Protein 4AKK (pdb70)

Sequence (735 aa):
PEVVDWFARARRLQKQQLHQLAQQGTLAGQISALVHMLQCERGASNIWLCSGGRLYAAECRAGAALVDEQLTRFYAALEPARDAASSALCWRIACAVWYLPQLAALRKRVRDREIAAEEATGQFSRIIRHLLNIVPQLNDSIDDPQIAGRMVALYSFMQGKELAGQERALGALGFARGQFSDELRQQLVDRIDGQQPCFDSFQALAQPPQTALFAEQCQASLEIEQLRRVACTRQPPADEGETALRWFCAQTQRLEQLRGVEELLIVDLLNAADALLEGSIALRLDKQLLPLVRQQAHELQQLSGQLASLKDALEERKLIEKAKSVLMTYQGMQEEQAWQALRKMAMDKNQRMVEIARALLTVKALWRPEVVDWFARARRLQKQQLHQLAQQGTLAGQISALVHMLQCERGASNIWLCSGGRLYAAECRAGAALVDEQLTRFYAALEPARDAASSALCWRIACCAVWYLPQLAALRKRVRDREIAAEEATGQFSRIIRHLLNIVPQLNDSIDDPQIAGRMVALYSFMQGKELAGQERALGALGFARGQFSDELRQQLVDRIDGQQPCFDSFQALAQPPQTALFAEQCQASLEIEQLRRVACTRQPPADEGETALRWFCAQTQRLEQLRGVEELLIVDLLNAADALLEGSIALRLDKQLLPLVRQQAHELQQLSGQLASLKDALEERKLIEKAKSVLMTYQGMQEEQAWQALRKMAMDKNQRMVEIARALLTVKALW

InterPro domains:
  IPR005561 ANTAR domain [PF03861] (332-384)
  IPR005561 ANTAR domain [PS50921] (323-384)
  IPR005561 ANTAR domain [SM01012] (329-384)
  IPR010910 Nitrate/nitrite sensing protein, bacterial [PS50906] (37-284)
  IPR011006 CheY-like superfamily [SSF52172] (312-384)
  IPR013587 Nitrate/nitrite sensing protein [PF08376] (41-276)
  IPR036388 Winged helix-like DNA-binding domain superfamily [G3DSA:1.10.10.10] (331-387)

Nearest PDB structures (foldseek):
  4akk-assembly1_B  TM=1.003E+00  e=5.929E-46  Klebsiella oxytoca
  6p6i-assembly1_B  TM=2.277E-01  e=6.976E-01  Escherichia coli UTI89
  8snb-assembly1_8F  TM=1.525E-01  e=2.099E+00  Strongylocentrotus purpuratus
  4akk-assembly1_B  TM=1.000E+00  e=1.398E-43  Klebsiella oxytoca
  6p6i-assembly1_B  TM=2.141E-01  e=1.006E+00  Escherichia coli UTI89

Solvent-accessible surface area: 32072 Å² total; per-residue (Å²): 133,60,15,96,62,2,42,11,44,0,132,146,39,40,129,111,40,30,130,49,6,51,26,8,3,60,0,0,10,30,0,0,15,0,3,16,25,0,7,44,4,2,3,6,3,3,6,40,20,47,23,31,26,206,76,64,42,56,85,20,165,55,5,19,59,74,0,65,91,26,23,94,130,0,74,64,11,1,117,54,2,65,107,28,2,38,4,21,8,0,33,21,0,0,3,0,5,116,14,2,91,79,4,69,69,6,31,126,123,6,148,69,121,111,22,41,9,76,98,1,19,35,67,0,16,82,6,0,58,9,0,0,14,0,0,23,32,4,9,73,25,4,34,11,19,116,4,0,10,54,3,1,5,3,0,0,0,2,5,0,2,3,5,0,0,27,0,11,6,19,0,2,14,0,3,36,115,16,101,28,56,113,74,7,21,13,47,0,0,22,30,15,10,0,8,69,47,0,24,71,3,0,86,86,42,16,75,100,92,9,32,45,51,26,67,118,89,28,133,88,39,116,72,6,80,96,23,42,167,20,5,6,70,147,130,9,62,95,50,177,19,83,15,5,52,128,0,8,69,18,0,44,131,54,10,85,67,6,25,38,2,2,85,51,9,20,80,36,3,58,86,22,3,75,66,51,90,143,104,105,11,50,99,130,8,59,131,28,22,33,27,117,10,59,11,60,9,52,70,6,34,57,12,10,32,44,27,56,32,130,169,51,21,102,98,17,42,105,35,8,85,107,0,15,57,11,0,81,98,93,68,56,33,126,96,82,91,0,15,53,8,0,16,93,4,1,97,104,91,83,51,21,2,4,69,0,0,109,8,0,26,13,0,53,48,25,82,174,141,69,15,85,83,1,37,20,42,1,131,122,36,41,145,113,48,34,134,57,7,54,46,5,4,62,4,0,12,22,0,0,13,0,2,16,30,0,6,45,3,2,2,6,3,3,7,41,21,49,27,38,23,192,75,63,34,56,82,21,161,57,6,19,52,78,0,66,103,30,26,92,132,0,72,61,13,2,134,56,6,72,128,49,4,56,5,25,8,0,28,20,0,0,1,1,5,121,22,2,88,66,4,74,65,6,35,122,124,7,148,64,121,112,23,42,8,74,98,1,12,37,54,0,18,81,4,0,52,5,0,2,15,0,0,13,29,4,2,92,41,2,33,14,27,120,4,0,12,60,2,2,5,2,1,0,0,1,6,0,2,4,3,0,0,28,0,11,4,19,0,1,5,0,3,36,134,22,119,21,45,103,80,7,22,14,45,0,8,17,30,37,19,0,11,62,48,0,25,63,6,0,85,79,41,16,81,99,95,13,31,60,46,24,70,106,70,28,133,88,35,128,58,5,84,96,7,52,168,36,4,3,65,168,149,9,64,94,52,176,19,108,3,6,50,105,0,5,70,16,0,44,126,49,9,84,68,5,26,29,1,1,79,78,8,19,71,45,2,60,88,18,6,80,64,40,75,129,120,103,9,27,105,142,6,77,136,26,16,36,42,99,24,47,9,59,4,25,70,9,18,57,14,10,33,43,25,59,29,129,168,50,18,101,102,18,39,114,27,8,88,92,0,11,55,9,0,60,99,127,72,63,35,138,104,83,87,0,16,38,20,0,30,120,13,2,115,90,72,88,50,22,1,5,77,0,0,123,8,0,19,16,0,72,75,16,62

Structure (mmCIF, N/CA/C/O backbone):
data_4AKK
#
_entry.id   4AKK
#
_cell.length_a   159.230
_cell.length_b   113.100
_cell.length_c   59.350
_cell.angle_alpha   90.00
_cell.angle_beta   109.30
_cell.angle_gamma   90.00
#
_symmetry.space_group_name_H-M   'C 1 2 1'
#
loop_
_entity.id
_entity.type
_entity.pdbx_description
1 polymer 'NITRATE REGULATORY PROTEIN'
2 non-polymer 1,2-ETHANEDIOL
3 water water
#
loop_
_atom_site.group_PDB
_atom_site.id
_atom_site.type_symbol
_atom_site.label_atom_id
_atom_site.label_alt_id
_atom_site.label_comp_id
_atom_site.label_asym_id
_atom_site.label_entity_id
_atom_site.label_seq_id
_atom_site.pdbx_PDB_ins_code
_atom_site.Cartn_x
_atom_site.Cartn_y
_atom_site.Cartn_z
_atom_site.occupancy
_atom_site.B_iso_or_equiv
_atom_site.auth_seq_id
_atom_site.auth_comp_id
_atom_site.auth_asym_id
_atom_site.auth_atom_id
_atom_site.pdbx_PDB_model_num
ATOM 1 N N . PRO A 1 36 ? 7.910 -25.730 -1.661 1.00 89.03 9 PRO A N 1
ATOM 2 C CA . PRO A 1 36 ? 6.480 -25.646 -1.340 1.00 90.73 9 PRO A CA 1
ATOM 3 C C . PRO A 1 36 ? 6.152 -24.357 -0.590 1.00 85.67 9 PRO A C 1
ATOM 4 O O . PRO A 1 36 ? 5.816 -23.348 -1.217 1.00 84.71 9 PRO A O 1
ATOM 8 N N . GLU A 1 37 ? 6.238 -24.390 0.736 1.00 83.96 10 GLU A N 1
ATOM 9 C CA . GLU A 1 37 ? 6.126 -23.167 1.518 1.00 79.35 10 GLU A CA 1
ATOM 10 C C . GLU A 1 37 ? 7.321 -22.284 1.174 1.00 73.91 10 GLU A C 1
ATOM 11 O O . GLU A 1 37 ? 7.191 -21.067 1.045 1.00 72.31 10 GLU A O 1
ATOM 17 N N . VAL A 1 38 ? 8.482 -22.914 1.009 1.00 73.76 11 VAL A N 1
ATOM 18 C CA . VAL A 1 38 ? 9.698 -22.211 0.608 1.00 71.98 11 VAL A CA 1
ATOM 19 C C . VAL A 1 38 ? 9.454 -21.341 -0.613 1.00 67.03 11 VAL A C 1
ATOM 20 O O . VAL A 1 38 ? 9.679 -20.134 -0.585 1.00 60.69 11 VAL A O 1
ATOM 24 N N . VAL A 1 39 ? 9.000 -21.967 -1.691 1.00 69.85 12 VAL A N 1
ATOM 25 C CA . VAL A 1 39 ? 8.722 -21.245 -2.924 1.00 67.90 12 VAL A CA 1
ATOM 26 C C . VAL A 1 39 ? 7.656 -20.183 -2.697 1.00 59.68 12 VAL A C 1
ATOM 27 O O . VAL A 1 39 ? 7.689 -19.126 -3.317 1.00 64.34 12 VAL A O 1
ATOM 31 N N . ASP A 1 40 ? 6.723 -20.456 -1.792 1.00 64.27 13 ASP A N 1
ATOM 32 C CA . ASP A 1 40 ? 5.695 -19.479 -1.436 1.00 67.86 13 ASP A CA 1
ATOM 33 C C . ASP A 1 40 ? 6.271 -18.168 -0.887 1.00 62.78 13 ASP A C 1
ATOM 34 O O . ASP A 1 40 ? 5.786 -17.087 -1.219 1.00 60.24 13 ASP A O 1
ATOM 39 N N . TRP A 1 41 ? 7.296 -18.260 -0.045 1.00 58.51 14 TRP A N 1
ATOM 40 C CA . TRP A 1 41 ? 7.903 -17.060 0.528 1.00 52.30 14 TRP A CA 1
ATOM 41 C C . TRP A 1 41 ? 8.726 -16.323 -0.515 1.00 51.61 14 TRP A C 1
ATOM 42 O O . TRP A 1 41 ? 8.642 -15.100 -0.622 1.00 50.57 14 TRP A O 1
ATOM 53 N N . PHE A 1 42 ? 9.503 -17.073 -1.293 1.00 51.81 15 PHE A N 1
ATOM 54 C CA . PHE A 1 42 ? 10.267 -16.499 -2.398 1.00 53.34 15 PHE A CA 1
ATOM 55 C C . PHE A 1 42 ? 9.354 -15.869 -3.434 1.00 55.07 15 PHE A C 1
ATOM 56 O O . PHE A 1 42 ? 9.696 -14.862 -4.041 1.00 56.48 15 PHE A O 1
ATOM 64 N N . ALA A 1 43 ? 8.187 -16.467 -3.636 1.00 57.54 16 ALA A N 1
ATOM 65 C CA . ALA A 1 43 ? 7.229 -15.941 -4.601 1.00 59.09 16 ALA A CA 1
ATOM 66 C C . ALA A 1 43 ? 6.675 -14.596 -4.151 1.00 55.74 16 ALA A C 1
ATOM 67 O O . ALA A 1 43 ? 6.514 -13.684 -4.959 1.00 61.03 16 ALA A O 1
ATOM 69 N N . ARG A 1 44 ? 6.379 -14.468 -2.863 1.00 52.85 17 ARG A N 1
ATOM 70 C CA . ARG A 1 44 ? 5.873 -13.200 -2.352 1.00 57.23 17 ARG A CA 1
ATOM 71 C C . ARG A 1 44 ? 6.946 -12.112 -2.376 1.00 50.63 17 ARG A C 1
ATOM 72 O O . ARG A 1 44 ? 6.658 -10.957 -2.679 1.00 54.65 17 ARG A O 1
ATOM 80 N N . ALA A 1 45 ? 8.182 -12.481 -2.055 1.00 48.14 18 ALA A N 1
ATOM 81 C CA . ALA A 1 45 ? 9.283 -11.525 -2.111 1.00 48.78 18 ALA A CA 1
ATOM 82 C C . ALA A 1 45 ? 9.426 -10.955 -3.518 1.00 49.84 18 ALA A C 1
ATOM 83 O O . ALA A 1 45 ? 9.396 -9.740 -3.704 1.00 49.41 18 ALA A O 1
ATOM 85 N N . ARG A 1 46 ? 9.571 -11.837 -4.503 1.00 51.94 19 ARG A N 1
ATOM 86 C CA . ARG A 1 46 ? 9.735 -11.421 -5.889 1.00 52.07 19 ARG A CA 1
ATOM 87 C C . ARG A 1 46 ? 8.578 -10.540 -6.296 1.00 52.57 19 ARG A C 1
ATOM 88 O O . ARG A 1 46 ? 8.766 -9.514 -6.943 1.00 48.61 19 ARG A O 1
ATOM 96 N N . ARG A 1 47 ? 7.372 -10.950 -5.921 1.00 51.48 20 ARG A N 1
ATOM 97 C CA . ARG A 1 47 ? 6.186 -10.176 -6.250 1.00 51.89 20 ARG A CA 1
ATOM 98 C C . ARG A 1 47 ? 6.222 -8.780 -5.625 1.00 52.73 20 ARG A C 1
ATOM 99 O O . ARG A 1 47 ? 5.882 -7.797 -6.281 1.00 51.25 20 ARG A O 1
ATOM 107 N N . LEU A 1 48 ? 6.654 -8.687 -4.370 1.00 52.84 21 LEU A N 1
ATOM 108 C CA . LEU A 1 48 ? 6.761 -7.387 -3.706 1.00 49.34 21 LEU A CA 1
ATOM 109 C C . LEU A 1 48 ? 7.820 -6.528 -4.385 1.00 53.15 21 LEU A C 1
ATOM 110 O O . LEU A 1 48 ? 7.618 -5.335 -4.614 1.00 51.83 21 LEU A O 1
ATOM 115 N N . GLN A 1 49 ? 8.949 -7.144 -4.712 1.00 52.57 22 GLN A N 1
ATOM 116 C CA . GLN A 1 49 ? 10.024 -6.435 -5.383 1.00 48.75 22 GLN A CA 1
ATOM 117 C C . GLN A 1 49 ? 9.562 -5.888 -6.728 1.00 54.59 22 GLN A C 1
ATOM 118 O O . GLN A 1 49 ? 9.851 -4.734 -7.077 1.00 52.16 22 GLN A O 1
ATOM 124 N N . LYS A 1 50 ? 8.845 -6.719 -7.479 1.00 49.20 23 LYS A N 1
ATOM 125 C CA . LYS A 1 50 ? 8.274 -6.312 -8.764 1.00 53.72 23 LYS A CA 1
ATOM 126 C C . LYS A 1 50 ? 7.428 -5.058 -8.614 1.00 54.53 23 LYS A C 1
ATOM 127 O O . LYS A 1 50 ? 7.502 -4.150 -9.436 1.00 55.40 23 LYS A O 1
ATOM 133 N N . GLN A 1 51 ? 6.614 -5.029 -7.565 1.00 51.69 24 GLN A N 1
ATOM 134 C CA . GLN A 1 51 ? 5.755 -3.890 -7.282 1.00 55.65 24 GLN A CA 1
ATOM 135 C C . GLN A 1 51 ? 6.582 -2.642 -6.978 1.00 56.59 24 GLN A C 1
ATOM 136 O O . GLN A 1 51 ? 6.237 -1.536 -7.399 1.00 57.53 24 GLN A O 1
ATOM 142 N N . GLN A 1 52 ? 7.679 -2.827 -6.252 1.00 54.54 25 GLN A N 1
ATOM 143 C CA . GLN A 1 52 ? 8.571 -1.725 -5.903 1.00 51.76 25 GLN A CA 1
ATOM 144 C C . GLN A 1 52 ? 9.230 -1.064 -7.114 1.00 47.69 25 GLN A C 1
ATOM 145 O O . GLN A 1 52 ? 9.680 0.074 -7.026 1.00 47.10 25 GLN A O 1
ATOM 151 N N . LEU A 1 53 ? 9.296 -1.773 -8.238 1.00 48.39 26 LEU A N 1
ATOM 152 C CA . LEU A 1 53 ? 9.879 -1.203 -9.455 1.00 50.13 26 LEU A CA 1
ATOM 153 C C . LEU A 1 53 ? 9.211 0.126 -9.806 1.00 51.78 26 LEU A C 1
ATOM 154 O O . LEU A 1 53 ? 9.811 0.990 -10.458 1.00 57.74 26 LEU A O 1
ATOM 159 N N . HIS A 1 54 ? 7.967 0.287 -9.368 1.00 51.20 27 HIS A N 1
ATOM 160 C CA . HIS A 1 54 ? 7.170 1.456 -9.731 1.00 60.75 27 HIS A CA 1
ATOM 161 C C . HIS A 1 54 ? 7.544 2.713 -8.947 1.00 53.54 27 HIS A C 1
ATOM 162 O O . HIS A 1 54 ? 7.176 3.822 -9.336 1.00 50.39 27 HIS A O 1
ATOM 169 N N . GLN A 1 55 ? 8.274 2.535 -7.850 1.00 48.40 28 GLN A N 1
ATOM 170 C CA . GLN A 1 55 ? 8.720 3.663 -7.041 1.00 45.35 28 GLN A CA 1
ATOM 171 C C . GLN A 1 55 ? 10.105 4.157 -7.456 1.00 46.88 28 GLN A C 1
ATOM 172 O O . GLN A 1 55 ? 10.529 5.241 -7.062 1.00 44.72 28 GLN A O 1
ATOM 178 N N . LEU A 1 56 ? 10.794 3.359 -8.267 1.00 46.00 29 LEU A N 1
ATOM 179 C CA . LEU A 1 56 ? 12.165 3.652 -8.677 1.00 43.30 29 LEU A CA 1
ATOM 180 C C . LEU A 1 56 ? 12.384 5.033 -9.278 1.00 45.59 29 LEU A C 1
ATOM 181 O O . LEU A 1 56 ? 13.381 5.699 -8.985 1.00 43.83 29 LEU A O 1
ATOM 186 N N . ALA A 1 57 ? 11.472 5.454 -10.143 1.00 44.35 30 ALA A N 1
ATOM 187 C CA . ALA A 1 57 ? 11.647 6.720 -10.839 1.00 45.41 30 ALA A CA 1
ATOM 188 C C . ALA A 1 57 ? 11.624 7.898 -9.866 1.00 39.95 30 ALA A C 1
ATOM 189 O O . ALA A 1 57 ? 12.443 8.812 -9.964 1.00 40.47 30 ALA A O 1
ATOM 191 N N . GLN A 1 58 ? 10.684 7.877 -8.930 1.00 38.57 31 GLN A N 1
ATOM 192 C CA . GLN A 1 58 ? 10.544 8.978 -7.992 1.00 43.11 31 GLN A CA 1
ATOM 193 C C . GLN A 1 58 ? 11.661 8.942 -6.940 1.00 43.46 31 GLN A C 1
ATOM 194 O O . GLN A 1 58 ? 12.155 9.984 -6.507 1.00 39.76 31 GLN A O 1
ATOM 200 N N . GLN A 1 59 ? 12.065 7.742 -6.540 1.00 42.45 32 GLN A N 1
ATOM 201 C CA . GLN A 1 59 ? 13.169 7.607 -5.595 1.00 42.96 32 GLN A CA 1
ATOM 202 C C . GLN A 1 59 ? 14.463 8.126 -6.224 1.00 41.44 32 GLN A C 1
ATOM 203 O O . GLN A 1 59 ? 15.199 8.901 -5.611 1.00 41.01 32 GLN A O 1
ATOM 209 N N . GLY A 1 60 ? 14.715 7.725 -7.464 1.00 35.50 33 GLY A N 1
ATOM 210 C CA . GLY A 1 60 ? 15.896 8.170 -8.180 1.00 35.02 33 GLY A CA 1
ATOM 211 C C . GLY A 1 60 ? 15.900 9.669 -8.414 1.00 43.48 33 GLY A C 1
ATOM 212 O O . GLY A 1 60 ? 16.936 10.332 -8.304 1.00 37.74 33 GLY A O 1
ATOM 213 N N . THR A 1 61 ? 14.732 10.209 -8.739 1.00 37.12 34 THR A N 1
ATOM 214 C CA . THR A 1 61 ? 14.601 11.638 -8.989 1.00 38.83 34 THR A CA 1
ATOM 215 C C . THR A 1 61 ? 14.834 12.432 -7.709 1.00 38.71 34 THR A C 1
ATOM 216 O O . THR A 1 61 ? 15.576 13.411 -7.702 1.00 38.96 34 THR A O 1
ATOM 220 N N . LEU A 1 62 ? 14.180 12.012 -6.632 1.00 39.21 35 LEU A N 1
ATOM 221 C CA . LEU A 1 62 ? 14.343 12.668 -5.342 1.00 42.06 35 LEU A CA 1
ATOM 222 C C . LEU A 1 62 ? 15.818 12.712 -4.938 1.00 39.42 35 LEU A C 1
ATOM 223 O O . LEU A 1 62 ? 16.314 13.744 -4.495 1.00 37.54 35 LEU A O 1
ATOM 228 N N . ALA A 1 63 ? 16.516 11.592 -5.108 1.00 36.71 36 ALA A N 1
ATOM 229 C CA . ALA A 1 63 ? 17.945 11.543 -4.819 1.00 38.38 36 ALA A CA 1
ATOM 230 C C . ALA A 1 63 ? 18.725 12.561 -5.653 1.00 39.82 36 ALA A C 1
ATOM 231 O O . ALA A 1 63 ? 19.622 13.228 -5.149 1.00 40.03 36 ALA A O 1
ATOM 233 N N . GLY A 1 64 ? 18.375 12.676 -6.929 1.00 31.93 37 GLY A N 1
ATOM 234 C CA . GLY A 1 64 ? 19.020 13.626 -7.809 1.00 34.24 37 GLY A CA 1
ATOM 235 C C . GLY A 1 64 ? 18.763 15.075 -7.437 1.00 33.87 37 GLY A C 1
ATOM 236 O O . GLY A 1 64 ? 19.671 15.900 -7.502 1.00 36.43 37 GLY A O 1
ATOM 237 N N . GLN A 1 65 ? 17.523 15.387 -7.063 1.00 32.41 38 GLN A N 1
ATOM 238 C CA . GLN A 1 65 ? 17.171 16.730 -6.609 1.00 36.70 38 GLN A CA 1
ATOM 239 C C . GLN A 1 65 ? 17.820 17.083 -5.269 1.00 32.88 38 GLN A C 1
ATOM 240 O O . GLN A 1 65 ? 18.162 18.238 -5.028 1.00 33.32 38 GLN A O 1
ATOM 246 N N . ILE A 1 66 ? 17.993 16.094 -4.402 1.00 32.17 39 ILE A N 1
ATOM 247 C CA . ILE A 1 66 ? 18.672 16.335 -3.130 1.00 33.77 39 ILE A CA 1
ATOM 248 C C . ILE A 1 66 ? 20.123 16.690 -3.416 1.00 31.02 39 ILE A C 1
ATOM 249 O O . ILE A 1 66 ? 20.653 17.668 -2.888 1.00 31.62 39 ILE A O 1
ATOM 254 N N . SER A 1 67 ? 20.747 15.899 -4.285 1.00 29.46 40 SER A N 1
ATOM 255 C CA . SER A 1 67 ? 22.120 16.140 -4.689 1.00 32.80 40 SER A CA 1
ATOM 256 C C . SER A 1 67 ? 22.326 17.546 -5.244 1.00 35.67 40 SER A C 1
ATOM 257 O O . SER A 1 67 ? 23.313 18.211 -4.921 1.00 27.79 40 SER A O 1
ATOM 260 N N . ALA A 1 68 ? 21.401 17.987 -6.090 1.00 33.77 41 ALA A N 1
ATOM 261 C CA . ALA A 1 68 ? 21.525 19.289 -6.736 1.00 33.93 41 ALA A CA 1
ATOM 262 C C . ALA A 1 68 ? 21.338 20.421 -5.735 1.00 32.65 41 ALA A C 1
ATOM 263 O O . ALA A 1 68 ? 22.071 21.409 -5.757 1.00 31.88 41 ALA A O 1
ATOM 265 N N . LEU A 1 69 ? 20.341 20.278 -4.869 1.00 29.05 42 LEU A N 1
ATOM 266 C CA . LEU A 1 69 ? 20.096 21.271 -3.831 1.00 32.97 42 LEU A CA 1
ATOM 267 C C . LEU A 1 69 ? 21.307 21.382 -2.897 1.00 27.94 42 LEU A C 1
ATOM 268 O O . LEU A 1 69 ? 21.734 22.473 -2.552 1.00 29.12 42 LEU A O 1
ATOM 273 N N . VAL A 1 70 ? 21.858 20.241 -2.508 1.00 29.42 43 VAL A N 1
ATOM 274 C CA . VAL A 1 70 ? 23.011 20.215 -1.621 1.00 32.22 43 VAL A CA 1
ATOM 275 C C . VAL A 1 70 ? 24.171 20.923 -2.300 1.00 28.58 43 VAL A C 1
ATOM 276 O O . VAL A 1 70 ? 24.903 21.675 -1.668 1.00 32.86 43 VAL A O 1
ATOM 280 N N . HIS A 1 71 ? 24.324 20.701 -3.600 1.00 33.08 44 HIS A N 1
ATOM 281 C CA . HIS A 1 71 ? 25.423 21.318 -4.324 1.00 34.69 44 HIS A CA 1
ATOM 282 C C . HIS A 1 71 ? 25.309 22.851 -4.343 1.00 33.47 44 HIS A C 1
ATOM 283 O O . HIS A 1 71 ? 26.284 23.565 -4.070 1.00 34.01 44 HIS A O 1
ATOM 290 N N . MET A 1 72 ? 24.120 23.352 -4.659 1.00 28.73 45 MET A N 1
ATOM 291 C CA . MET A 1 72 ? 23.888 24.791 -4.645 1.00 32.22 45 MET A CA 1
ATOM 292 C C . MET A 1 72 ? 24.101 25.376 -3.242 1.00 31.32 45 MET A C 1
ATOM 293 O O . MET A 1 72 ? 24.665 26.460 -3.095 1.00 26.91 45 MET A O 1
ATOM 298 N N . LEU A 1 73 ? 23.638 24.659 -2.217 1.00 30.82 46 LEU A N 1
ATOM 299 C CA . LEU A 1 73 ? 23.831 25.100 -0.829 1.00 28.75 46 LEU A CA 1
ATOM 300 C C . LEU A 1 73 ? 25.319 25.154 -0.480 1.00 29.08 46 LEU A C 1
ATOM 301 O O . LEU A 1 73 ? 25.756 26.038 0.248 1.00 29.00 46 LEU A O 1
ATOM 306 N N . GLN A 1 74 ? 26.089 24.208 -1.010 1.00 29.95 47 GLN A N 1
ATOM 307 C CA . GLN A 1 74 ? 27.547 24.221 -0.853 1.00 31.88 47 GLN A CA 1
ATOM 308 C C . GLN A 1 74 ? 28.175 25.444 -1.539 1.00 29.93 47 GLN A C 1
ATOM 309 O O . GLN A 1 74 ? 29.131 26.037 -1.027 1.00 31.94 47 GLN A O 1
ATOM 315 N N . CYS A 1 75 ? 27.647 25.817 -2.701 1.00 31.78 48 CYS A N 1
ATOM 316 C CA . CYS A 1 75 ? 28.114 27.029 -3.382 1.00 31.99 48 CYS A CA 1
ATOM 317 C C . CYS A 1 75 ? 27.774 28.259 -2.548 1.00 30.68 48 CYS A C 1
ATOM 318 O O . CYS A 1 75 ? 28.613 29.136 -2.334 1.00 32.71 48 CYS A O 1
ATOM 321 N N . GLU A 1 76 ? 26.538 28.319 -2.066 1.00 28.84 49 GLU A N 1
ATOM 322 C CA . GLU A 1 76 ? 26.134 29.440 -1.223 1.00 31.34 49 GLU A CA 1
ATOM 323 C C . GLU A 1 76 ? 26.971 29.489 0.060 1.00 30.84 49 GLU A C 1
ATOM 324 O O . GLU A 1 76 ? 27.382 30.555 0.493 1.00 31.57 49 GLU A O 1
ATOM 330 N N . ARG A 1 77 ? 27.225 28.340 0.670 1.00 30.07 50 ARG A N 1
ATOM 331 C CA . ARG A 1 77 ? 28.038 28.324 1.881 1.00 31.99 50 ARG A CA 1
ATOM 332 C C . ARG A 1 77 ? 29.401 28.979 1.619 1.00 29.76 50 ARG A C 1
ATOM 333 O O . ARG A 1 77 ? 29.828 29.860 2.355 1.00 28.29 50 ARG A O 1
ATOM 341 N N . GLY A 1 78 ? 30.075 28.541 0.560 1.00 33.68 51 GLY A N 1
ATOM 342 C CA . GLY A 1 78 ? 31.390 29.054 0.227 1.00 31.76 51 GLY A CA 1
ATOM 343 C C . GLY A 1 78 ? 31.413 30.526 -0.123 1.00 35.71 51 GLY A C 1
ATOM 344 O O . GLY A 1 78 ? 32.319 31.253 0.292 1.00 37.89 51 GLY A O 1
ATOM 345 N N . ALA A 1 79 ? 30.421 30.980 -0.883 1.00 29.74 52 ALA A N 1
ATOM 346 C CA . ALA A 1 79 ? 30.319 32.404 -1.196 1.00 34.63 52 ALA A CA 1
ATOM 347 C C . ALA A 1 79 ? 30.111 33.244 0.067 1.00 35.65 52 ALA A C 1
ATOM 348 O O . ALA A 1 79 ? 30.806 34.238 0.278 1.00 35.10 52 ALA A O 1
ATOM 350 N N . SER A 1 80 ? 29.154 32.843 0.904 1.00 37.17 53 SER A N 1
ATOM 351 C CA . SER A 1 80 ? 28.895 33.538 2.163 1.00 31.03 53 SER A CA 1
ATOM 352 C C . SER A 1 80 ? 30.166 33.600 3.003 1.00 31.38 53 SER A C 1
ATOM 353 O O . SER A 1 80 ? 30.446 34.595 3.654 1.00 33.47 53 SER A O 1
ATOM 356 N N . ASN A 1 81 ? 30.946 32.532 2.969 1.00 34.52 54 ASN A N 1
ATOM 357 C CA . ASN A 1 81 ? 32.167 32.474 3.763 1.00 32.64 54 ASN A CA 1
ATOM 358 C C . ASN A 1 81 ? 33.198 33.530 3.350 1.00 36.85 54 ASN A C 1
ATOM 359 O O . ASN A 1 81 ? 33.837 34.152 4.209 1.00 37.58 54 ASN A O 1
ATOM 364 N N . ILE A 1 82 ? 33.362 33.728 2.041 1.00 36.77 55 ILE A N 1
ATOM 365 C CA . ILE A 1 82 ? 34.344 34.687 1.526 1.00 36.00 55 ILE A CA 1
ATOM 366 C C . ILE A 1 82 ? 33.847 36.118 1.732 1.00 32.86 55 ILE A C 1
ATOM 367 O O . ILE A 1 82 ? 34.599 37.003 2.121 1.00 31.67 55 ILE A O 1
ATOM 372 N N . TRP A 1 83 ? 32.567 36.329 1.468 1.00 31.64 56 TRP A N 1
ATOM 373 C CA . TRP A 1 83 ? 31.913 37.574 1.822 1.00 30.59 56 TRP A CA 1
ATOM 374 C C . TRP A 1 83 ? 32.198 37.959 3.274 1.00 36.06 56 TRP A C 1
ATOM 375 O O . TRP A 1 83 ? 32.639 39.076 3.541 1.00 37.30 56 TRP A O 1
ATOM 386 N N . LEU A 1 84 ? 31.966 37.036 4.215 1.00 32.45 57 LEU A N 1
ATOM 387 C CA . LEU A 1 84 ? 32.158 37.354 5.635 1.00 34.83 57 LEU A CA 1
ATOM 388 C C . LEU A 1 84 ? 33.634 37.530 6.036 1.00 34.26 57 LEU A C 1
ATOM 389 O O . LEU A 1 84 ? 33.983 38.509 6.691 1.00 33.99 57 LEU A O 1
ATOM 394 N N . CYS A 1 85 ? 34.495 36.601 5.625 1.00 31.40 58 CYS A N 1
ATOM 395 C CA . CYS A 1 85 ? 35.928 36.667 5.944 1.00 34.21 58 CYS A CA 1
ATOM 396 C C . CYS A 1 85 ? 36.648 37.854 5.296 1.00 43.86 58 CYS A C 1
ATOM 397 O O . CYS A 1 85 ? 37.707 38.276 5.769 1.00 44.18 58 CYS A O 1
ATOM 400 N N . SER A 1 86 ? 36.097 38.369 4.199 1.00 38.24 59 SER A N 1
ATOM 401 C CA . SER A 1 86 ? 36.681 39.534 3.527 1.00 44.88 59 SER A CA 1
ATOM 402 C C . SER A 1 86 ? 36.037 40.834 4.003 1.00 42.12 59 SER A C 1
ATOM 403 O O . SER A 1 86 ? 36.255 41.897 3.421 1.00 46.16 59 SER A O 1
ATOM 406 N N . GLY A 1 87 ? 35.233 40.742 5.056 1.00 46.86 60 GLY A N 1
ATOM 407 C CA . GLY A 1 87 ? 34.579 41.914 5.610 1.00 41.69 60 GLY A CA 1
ATOM 408 C C . GLY A 1 87 ? 33.671 42.641 4.637 1.00 38.89 60 GLY A C 1
ATOM 409 O O . GLY A 1 87 ? 33.628 43.872 4.624 1.00 48.66 60 GLY A O 1
ATOM 410 N N . GLY A 1 88 ? 32.938 41.893 3.818 1.00 41.06 61 GLY A N 1
ATOM 411 C CA . GLY A 1 88 ? 32.021 42.504 2.867 1.00 40.24 61 GLY A CA 1
ATOM 412 C C . GLY A 1 88 ? 32.718 43.159 1.682 1.00 41.24 61 GLY A C 1
ATOM 413 O O . GLY A 1 88 ? 32.238 44.155 1.147 1.00 43.95 61 GLY A O 1
ATOM 414 N N . ARG A 1 89 ? 33.850 42.598 1.267 1.00 46.34 62 ARG A N 1
ATOM 415 C CA . ARG A 1 89 ? 34.580 43.109 0.099 1.00 47.65 62 ARG A CA 1
ATOM 416 C C . ARG A 1 89 ? 34.403 42.254 -1.156 1.00 44.74 62 ARG A C 1
ATOM 417 O O . ARG A 1 89 ? 34.317 42.780 -2.264 1.00 44.91 62 ARG A O 1
ATOM 425 N N . LEU A 1 90 ? 34.359 40.936 -0.980 1.00 37.18 63 LEU A N 1
ATOM 426 C CA . LEU A 1 90 ? 34.353 40.019 -2.112 1.00 38.82 63 LEU A CA 1
ATOM 427 C C . LEU A 1 90 ? 33.153 39.089 -2.101 1.00 41.16 63 LEU A C 1
ATOM 428 O O . LEU A 1 90 ? 32.624 38.749 -1.034 1.00 42.50 63 LEU A O 1
ATOM 433 N N . TYR A 1 91 ? 32.720 38.710 -3.300 1.00 35.88 64 TYR A N 1
ATOM 434 C CA . TYR A 1 91 ? 31.774 37.609 -3.516 1.00 41.81 64 TYR A CA 1
ATOM 435 C C . TYR A 1 91 ? 30.298 37.921 -3.308 1.00 42.54 64 TYR A C 1
ATOM 436 O O . TYR A 1 91 ? 29.474 37.009 -3.231 1.00 40.77 64 TYR A O 1
ATOM 445 N N . ALA A 1 92 ? 29.965 39.203 -3.237 1.00 39.58 65 ALA A N 1
ATOM 446 C CA . ALA A 1 92 ? 28.573 39.621 -3.153 1.00 39.46 65 ALA A CA 1
ATOM 447 C C . ALA A 1 92 ? 27.752 39.082 -4.327 1.00 44.38 65 ALA A C 1
ATOM 448 O O . ALA A 1 92 ? 26.634 38.612 -4.141 1.00 45.63 65 ALA A O 1
ATOM 450 N N . ALA A 1 93 ? 28.311 39.165 -5.534 1.00 43.34 66 ALA A N 1
ATOM 451 C CA . ALA A 1 93 ? 27.648 38.674 -6.741 1.00 49.18 66 ALA A CA 1
ATOM 452 C C . ALA A 1 93 ? 27.398 37.170 -6.677 1.00 45.19 66 ALA A C 1
ATOM 453 O O . ALA A 1 93 ? 26.325 36.687 -7.039 1.00 42.33 66 ALA A O 1
ATOM 455 N N . GLU A 1 94 ? 28.408 36.437 -6.225 1.00 43.64 67 GLU A N 1
ATOM 456 C CA . GLU A 1 94 ? 28.303 34.994 -6.055 1.00 43.68 67 GLU A CA 1
ATOM 457 C C . GLU A 1 94 ? 27.259 34.630 -4.989 1.00 40.93 67 GLU A C 1
ATOM 458 O O . GLU A 1 94 ? 26.452 33.725 -5.186 1.00 40.10 67 GLU A O 1
ATOM 464 N N . CYS A 1 95 ? 27.255 35.344 -3.869 1.00 40.49 68 CYS A N 1
ATOM 465 C CA . CYS A 1 95 ? 26.240 35.100 -2.847 1.00 41.32 68 CYS A CA 1
ATOM 466 C C . CYS A 1 95 ? 24.840 35.258 -3.417 1.00 45.03 68 CYS A C 1
ATOM 467 O O . CYS A 1 95 ? 23.944 34.476 -3.106 1.00 45.28 68 CYS A O 1
ATOM 470 N N . ARG A 1 96 ? 24.652 36.288 -4.235 1.00 45.72 69 ARG A N 1
ATOM 471 C CA . ARG A 1 96 ? 23.327 36.619 -4.742 1.00 47.39 69 ARG A CA 1
ATOM 472 C C . ARG A 1 96 ? 22.907 35.577 -5.744 1.00 41.99 69 ARG A C 1
ATOM 473 O O . ARG A 1 96 ? 21.783 35.083 -5.706 1.00 42.61 69 ARG A O 1
ATOM 481 N N . ALA A 1 97 ? 23.827 35.251 -6.644 1.00 39.78 70 ALA A N 1
ATOM 482 C CA . ALA A 1 97 ? 23.592 34.224 -7.645 1.00 44.18 70 ALA A CA 1
ATOM 483 C C . ALA A 1 97 ? 23.361 32.862 -6.988 1.00 45.25 70 ALA A C 1
ATOM 484 O O . ALA A 1 97 ? 22.453 32.127 -7.365 1.00 43.89 70 ALA A O 1
ATOM 486 N N . GLY A 1 98 ? 24.195 32.533 -6.008 1.00 42.19 71 GLY A N 1
ATOM 487 C CA . GLY A 1 98 ? 24.095 31.261 -5.317 1.00 40.00 71 GLY A CA 1
ATOM 488 C C . GLY A 1 98 ? 22.743 31.080 -4.660 1.00 39.43 71 GLY A C 1
ATOM 489 O O . GLY A 1 98 ? 22.138 30.015 -4.760 1.00 38.51 71 GLY A O 1
ATOM 490 N N . ALA A 1 99 ? 22.263 32.131 -3.998 1.00 37.23 72 ALA A N 1
ATOM 491 C CA . ALA A 1 99 ? 20.969 32.093 -3.336 1.00 39.77 72 ALA A CA 1
ATOM 492 C C . ALA A 1 99 ? 19.829 31.887 -4.331 1.00 40.06 72 ALA A C 1
ATOM 493 O O . ALA A 1 99 ? 18.845 31.213 -4.029 1.00 41.38 72 ALA A O 1
ATOM 495 N N . ALA A 1 100 ? 19.965 32.469 -5.520 1.00 43.02 73 ALA A N 1
ATOM 496 C CA . ALA A 1 100 ? 18.960 32.319 -6.568 1.00 40.82 73 ALA A CA 1
ATOM 497 C C . ALA A 1 100 ? 18.897 30.882 -7.069 1.00 42.69 73 ALA A C 1
ATOM 498 O O . ALA A 1 100 ? 17.815 30.329 -7.293 1.00 41.84 73 ALA A O 1
ATOM 500 N N . LEU A 1 101 ? 20.069 30.283 -7.251 1.0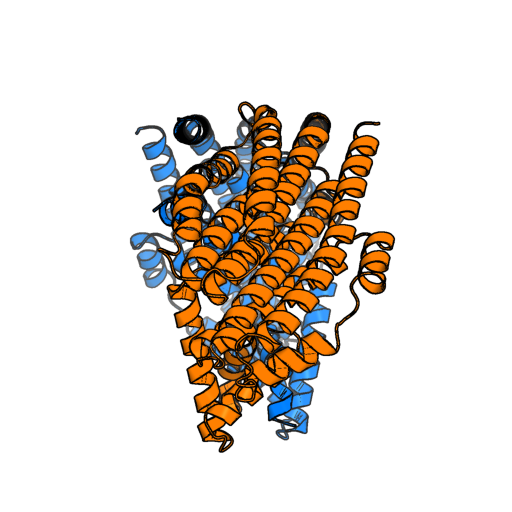0 43.22 74 LEU A N 1
ATOM 501 C CA . LEU A 1 101 ? 20.171 28.892 -7.682 1.00 44.77 74 LEU A CA 1
ATOM 502 C C . LEU A 1 101 ? 19.589 27.922 -6.661 1.00 42.02 74 LEU A C 1
ATOM 503 O O . LEU A 1 101 ? 18.930 26.942 -7.020 1.00 41.80 74 LEU A O 1
ATOM 508 N N . VAL A 1 102 ? 19.849 28.193 -5.386 1.00 41.80 75 VAL A N 1
ATOM 509 C CA . VAL A 1 102 ? 19.297 27.388 -4.309 1.00 37.00 75 VAL A CA 1
ATOM 510 C C . VAL A 1 102 ? 17.768 27.442 -4.344 1.00 39.39 75 VAL A C 1
ATOM 511 O O . VAL A 1 102 ? 17.086 26.421 -4.244 1.00 39.57 75 VAL A O 1
ATOM 515 N N . ASP A 1 103 ? 17.231 28.648 -4.471 1.00 38.20 76 ASP A N 1
ATOM 516 C CA . ASP A 1 103 ? 15.782 28.832 -4.478 1.00 43.39 76 ASP A CA 1
ATOM 517 C C . ASP A 1 103 ? 15.150 28.078 -5.649 1.00 39.52 76 ASP A C 1
ATOM 518 O O . ASP A 1 103 ? 14.076 27.490 -5.522 1.00 40.28 76 ASP A O 1
ATOM 523 N N . GLU A 1 104 ? 15.835 28.109 -6.784 1.00 36.68 77 GLU A N 1
ATOM 524 C CA . GLU A 1 104 ? 15.434 27.354 -7.964 1.00 42.53 77 GLU A CA 1
ATOM 525 C C . GLU A 1 104 ? 15.425 25.848 -7.699 1.00 45.12 77 GLU A C 1
ATOM 526 O O . GLU A 1 104 ? 14.490 25.147 -8.099 1.00 43.38 77 GLU A O 1
ATOM 532 N N . GLN A 1 105 ? 16.455 25.346 -7.022 1.00 40.48 78 GLN A N 1
ATOM 533 C CA . GLN A 1 105 ? 16.495 23.921 -6.697 1.00 36.51 78 GLN A CA 1
ATOM 534 C C . GLN A 1 105 ? 15.498 23.531 -5.597 1.00 34.48 78 GLN A C 1
ATOM 535 O O . GLN A 1 105 ? 14.984 22.416 -5.590 1.00 39.58 78 GLN A O 1
ATOM 541 N N . LEU A 1 106 ? 15.233 24.440 -4.665 1.00 38.53 79 LEU A N 1
ATOM 542 C CA . LEU A 1 106 ? 14.268 24.173 -3.601 1.00 35.79 79 LEU A CA 1
ATOM 543 C C . LEU A 1 106 ? 12.907 23.830 -4.189 1.00 37.05 79 LEU A C 1
ATOM 544 O O . LEU A 1 106 ? 12.225 22.903 -3.742 1.00 37.76 79 LEU A O 1
ATOM 549 N N . THR A 1 107 ? 12.508 24.614 -5.181 1.00 37.38 80 THR A N 1
ATOM 550 C CA . THR A 1 107 ? 11.280 24.372 -5.917 1.00 39.59 80 THR A CA 1
ATOM 551 C C . THR A 1 107 ? 11.252 22.966 -6.500 1.00 36.05 80 THR A C 1
ATOM 552 O O . THR A 1 107 ? 10.272 22.244 -6.343 1.00 39.43 80 THR A O 1
ATOM 556 N N . ARG A 1 108 ? 12.327 22.589 -7.186 1.00 31.75 81 ARG A N 1
ATOM 557 C CA . ARG A 1 108 ? 12.423 21.260 -7.769 1.00 33.89 81 ARG A CA 1
ATOM 558 C C . ARG A 1 108 ? 12.429 20.175 -6.685 1.00 38.91 81 ARG A C 1
ATOM 559 O O . ARG A 1 108 ? 11.844 19.109 -6.866 1.00 42.03 81 ARG A O 1
ATOM 567 N N . PHE A 1 109 ? 13.097 20.451 -5.568 1.00 38.04 82 PHE A N 1
ATOM 568 C CA . PHE A 1 109 ? 13.161 19.514 -4.442 1.00 35.66 82 PHE A CA 1
ATOM 569 C C . PHE A 1 109 ? 11.776 19.287 -3.849 1.00 37.66 82 PHE A C 1
ATOM 570 O O . PHE A 1 109 ? 11.372 18.145 -3.596 1.00 34.19 82 PHE A O 1
ATOM 578 N N . TYR A 1 110 ? 11.059 20.386 -3.617 1.00 38.75 83 TYR A N 1
ATOM 579 C CA . TYR A 1 110 ? 9.716 20.328 -3.040 1.00 36.79 83 TYR A CA 1
ATOM 580 C C . TYR A 1 110 ? 8.768 19.578 -3.981 1.00 42.78 83 TYR A C 1
ATOM 581 O O . TYR A 1 110 ? 7.873 18.857 -3.534 1.00 41.61 83 TYR A O 1
ATOM 590 N N . ALA A 1 111 ? 8.980 19.745 -5.285 1.00 40.11 84 ALA A N 1
ATOM 591 C CA . ALA A 1 111 ? 8.195 19.035 -6.290 1.00 38.40 84 ALA A CA 1
ATOM 592 C C . ALA A 1 111 ? 8.469 17.532 -6.235 1.00 45.87 84 ALA A C 1
ATOM 593 O O . ALA A 1 111 ? 7.536 16.720 -6.223 1.00 45.39 84 ALA A O 1
ATOM 595 N N . ALA A 1 112 ? 9.748 17.164 -6.198 1.00 42.91 85 ALA A N 1
ATOM 596 C CA . ALA A 1 112 ? 10.132 15.756 -6.127 1.00 41.07 85 ALA A CA 1
ATOM 597 C C . ALA A 1 112 ? 9.616 15.076 -4.854 1.00 39.14 85 ALA A C 1
ATOM 598 O O . ALA A 1 112 ? 9.544 13.849 -4.794 1.00 45.31 85 ALA A O 1
ATOM 600 N N . LEU A 1 113 ? 9.235 15.862 -3.848 1.00 36.59 86 LEU A N 1
ATOM 601 C CA . LEU A 1 113 ? 8.686 15.273 -2.616 1.00 42.08 86 LEU A CA 1
ATOM 602 C C . LEU A 1 113 ? 7.240 14.757 -2.756 1.00 47.16 86 LEU A C 1
ATOM 603 O O . LEU A 1 113 ? 6.834 13.848 -2.029 1.00 43.53 86 LEU A O 1
ATOM 608 N N . GLU A 1 114 ? 6.471 15.334 -3.681 1.00 42.92 87 GLU A N 1
ATOM 609 C CA . GLU A 1 114 ? 5.049 14.991 -3.827 1.00 45.94 87 GLU A CA 1
ATOM 610 C C . GLU A 1 114 ? 4.831 13.498 -4.070 1.00 41.60 87 GLU A C 1
ATOM 611 O O . GLU A 1 114 ? 4.068 12.856 -3.356 1.00 43.57 87 GLU A O 1
ATOM 617 N N . PRO A 1 115 ? 5.508 12.939 -5.084 1.00 42.60 88 PRO A N 1
ATOM 618 C CA . PRO A 1 115 ? 5.376 11.506 -5.338 1.00 47.73 88 PRO A CA 1
ATOM 619 C C . PRO A 1 115 ? 5.928 10.663 -4.186 1.00 48.14 88 PRO A C 1
ATOM 620 O O . PRO A 1 115 ? 5.405 9.575 -3.936 1.00 51.12 88 PRO A O 1
ATOM 624 N N . ALA A 1 116 ? 6.948 11.155 -3.485 1.00 45.24 89 ALA A N 1
ATOM 625 C CA . ALA A 1 116 ? 7.555 10.374 -2.400 1.00 45.74 89 ALA A CA 1
ATOM 626 C C . ALA A 1 116 ? 6.571 10.127 -1.269 1.00 44.84 89 ALA A C 1
ATOM 627 O O . ALA A 1 116 ? 6.611 9.084 -0.618 1.00 44.51 89 ALA A O 1
ATOM 629 N N . ARG A 1 117 ? 5.693 11.100 -1.046 1.00 50.38 90 ARG A N 1
ATOM 630 C CA . ARG A 1 117 ? 4.665 11.031 -0.006 1.00 49.48 90 ARG A CA 1
ATOM 631 C C . ARG A 1 117 ? 3.904 9.714 0.036 1.00 50.33 90 ARG A C 1
ATOM 632 O O . ARG A 1 117 ? 3.686 9.151 1.100 1.00 57.70 90 ARG A O 1
ATOM 640 N N . ASP A 1 118 ? 3.485 9.239 -1.129 1.00 47.59 91 ASP A N 1
ATOM 641 C CA . ASP A 1 118 ? 2.608 8.081 -1.215 1.00 58.60 91 ASP A CA 1
ATOM 642 C C . ASP A 1 118 ? 3.297 6.780 -0.816 1.00 59.62 91 ASP A C 1
ATOM 643 O O . ASP A 1 118 ? 2.633 5.805 -0.471 1.00 65.70 91 ASP A O 1
ATOM 648 N N . ALA A 1 119 ? 4.624 6.760 -0.864 1.00 54.71 92 ALA A N 1
ATOM 649 C CA . ALA A 1 119 ? 5.361 5.524 -0.612 1.00 55.62 92 ALA A CA 1
ATOM 650 C C . ALA A 1 119 ? 6.301 5.606 0.597 1.00 51.77 92 ALA A C 1
ATOM 651 O O . ALA A 1 119 ? 7.108 4.709 0.820 1.00 59.55 92 ALA A O 1
ATOM 653 N N . ALA A 1 120 ? 6.198 6.679 1.369 1.00 52.21 93 ALA A N 1
ATOM 654 C CA . ALA A 1 120 ? 7.182 6.951 2.412 1.00 44.99 93 ALA A CA 1
ATOM 655 C C . ALA A 1 120 ? 6.925 6.206 3.722 1.00 43.60 93 ALA A C 1
ATOM 656 O O . ALA A 1 120 ? 5.856 6.329 4.317 1.00 45.81 93 ALA A O 1
ATOM 658 N N . SER A 1 121 ? 7.915 5.438 4.166 1.00 41.61 94 SER A N 1
ATOM 659 C CA . SER A 1 121 ? 7.877 4.826 5.487 1.00 38.22 94 SER A CA 1
ATOM 660 C C . SER A 1 121 ? 7.877 5.908 6.557 1.00 41.91 94 SER A C 1
ATOM 661 O O . SER A 1 121 ? 8.212 7.063 6.290 1.00 39.41 94 SER A O 1
ATOM 664 N N . SER A 1 122 ? 7.508 5.521 7.772 1.00 42.70 95 SER A N 1
ATOM 665 C CA . SER A 1 122 ? 7.511 6.429 8.905 1.00 45.40 95 SER A CA 1
ATOM 666 C C . SER A 1 122 ? 8.884 7.077 9.106 1.00 39.41 95 SER A C 1
ATOM 667 O O . SER A 1 122 ? 8.982 8.276 9.330 1.00 36.22 95 SER A O 1
ATOM 670 N N . ALA A 1 123 ? 9.944 6.285 9.023 1.00 37.41 96 ALA A N 1
ATOM 671 C CA . ALA A 1 123 ? 11.280 6.839 9.206 1.00 33.99 96 ALA A CA 1
ATOM 672 C C . ALA A 1 123 ? 11.651 7.847 8.104 1.00 32.51 96 ALA A C 1
ATOM 673 O O . ALA A 1 123 ? 12.263 8.879 8.381 1.00 31.52 96 ALA A O 1
ATOM 675 N N . LEU A 1 124 ? 11.265 7.570 6.860 1.00 33.22 97 LEU A N 1
ATOM 676 C CA . LEU A 1 124 ? 11.528 8.509 5.762 1.00 34.60 97 LEU A CA 1
ATOM 677 C C . LEU A 1 124 ? 10.779 9.819 5.972 1.00 32.58 97 LEU A C 1
ATOM 678 O O . LEU A 1 124 ? 11.315 10.908 5.747 1.00 30.70 97 LEU A O 1
ATOM 683 N N . CYS A 1 125 ? 9.534 9.714 6.414 1.00 32.63 98 CYS A N 1
ATOM 684 C CA . CYS A 1 125 ? 8.774 10.899 6.795 1.00 30.76 98 CYS A CA 1
ATOM 685 C C . CYS A 1 125 ? 9.507 11.754 7.820 1.00 35.61 98 CYS A C 1
ATOM 686 O O . CYS A 1 125 ? 9.548 12.989 7.698 1.00 35.69 98 CYS A O 1
ATOM 689 N N . TRP A 1 126 ? 10.068 11.109 8.842 1.00 35.03 99 TRP A N 1
ATOM 690 C CA . TRP A 1 126 ? 10.807 11.846 9.871 1.00 34.14 99 TRP A CA 1
ATOM 691 C C . TRP A 1 126 ? 12.040 12.555 9.289 1.00 33.51 99 TRP A C 1
ATOM 692 O O . TRP A 1 126 ? 12.312 13.708 9.617 1.00 36.40 99 TRP A O 1
ATOM 703 N N . ARG A 1 127 ? 12.780 11.864 8.427 1.00 30.58 100 ARG A N 1
ATOM 704 C CA . ARG A 1 127 ? 13.970 12.453 7.822 1.00 32.70 100 ARG A CA 1
ATOM 705 C C . ARG A 1 127 ? 13.584 13.670 6.997 1.00 32.69 100 ARG A C 1
ATOM 706 O O . ARG A 1 127 ? 14.206 14.728 7.087 1.00 33.23 100 ARG A O 1
ATOM 714 N N . ILE A 1 128 ? 12.544 13.506 6.185 1.00 32.84 101 ILE A N 1
ATOM 715 C CA . ILE A 1 128 ? 12.050 14.580 5.338 1.00 29.61 101 ILE A CA 1
ATOM 716 C C . ILE A 1 128 ? 11.527 15.762 6.168 1.00 28.93 101 ILE A C 1
ATOM 717 O O . ILE A 1 128 ? 11.823 16.914 5.866 1.00 31.74 101 ILE A O 1
ATOM 722 N N . ALA A 1 129 ? 10.762 15.482 7.219 1.00 34.20 102 ALA A N 1
ATOM 723 C CA . ALA A 1 129 ? 10.265 16.557 8.082 1.00 40.07 102 ALA A CA 1
ATOM 724 C C . ALA A 1 129 ? 11.422 17.360 8.660 1.00 33.44 102 ALA A C 1
ATOM 725 O O . ALA A 1 129 ? 11.385 18.582 8.690 1.00 39.83 102 ALA A O 1
ATOM 727 N N . CYS A 1 130 ? 12.451 16.657 9.116 1.00 38.83 103 CYS A N 1
ATOM 728 C CA . CYS A 1 130 ? 13.623 17.298 9.708 1.00 37.45 103 CYS A CA 1
ATOM 729 C C . CYS A 1 130 ? 14.294 18.235 8.707 1.00 39.58 103 CYS A C 1
ATOM 730 O O . CYS A 1 130 ? 14.536 19.405 9.004 1.00 39.98 103 CYS A O 1
ATOM 733 N N . ALA A 1 131 ? 14.589 17.715 7.517 1.00 36.96 104 ALA A N 1
ATOM 734 C CA . ALA A 1 131 ? 15.211 18.506 6.451 1.00 35.63 104 ALA A CA 1
ATOM 735 C C . ALA A 1 131 ? 14.349 19.704 6.044 1.00 39.41 104 ALA A C 1
ATOM 736 O O . ALA A 1 131 ? 14.846 20.816 5.896 1.00 41.91 104 ALA A O 1
ATOM 738 N N . VAL A 1 132 ? 13.050 19.478 5.882 1.00 39.79 105 VAL A N 1
ATOM 739 C CA . VAL A 1 132 ? 12.131 20.556 5.516 1.00 37.38 105 VAL A CA 1
ATOM 740 C C . VAL A 1 132 ? 11.912 21.575 6.646 1.00 43.91 105 VAL A C 1
ATOM 741 O O . VAL A 1 132 ? 11.524 22.716 6.395 1.00 39.83 105 VAL A O 1
ATOM 745 N N . TRP A 1 133 ? 12.165 21.165 7.886 1.00 39.28 106 TRP A N 1
ATOM 746 C CA . TRP A 1 133 ? 12.018 22.058 9.036 1.00 44.61 106 TRP A CA 1
ATOM 747 C C . TRP A 1 133 ? 13.039 23.191 9.007 1.00 45.58 106 TRP A C 1
ATOM 748 O O . TRP A 1 133 ? 12.716 24.334 9.322 1.00 40.45 106 TRP A O 1
ATOM 759 N N . TYR A 1 134 ? 14.265 22.874 8.609 1.00 42.50 107 TYR A N 1
ATOM 760 C CA . TYR A 1 134 ? 15.340 23.864 8.567 1.00 41.28 107 TYR A CA 1
ATOM 761 C C . TYR A 1 134 ? 15.351 24.736 7.318 1.00 46.50 107 TYR A C 1
ATOM 762 O O . TYR A 1 134 ? 15.891 25.835 7.343 1.00 48.52 107 TYR A O 1
ATOM 771 N N . LEU A 1 135 ? 14.783 24.247 6.220 1.00 42.74 108 LEU A N 1
ATOM 772 C CA . LEU A 1 135 ? 14.850 24.979 4.959 1.00 46.35 108 LEU A CA 1
ATOM 773 C C . LEU A 1 135 ? 14.345 26.428 5.021 1.00 45.37 108 LEU A C 1
ATOM 774 O O . LEU A 1 135 ? 14.985 27.320 4.472 1.00 43.83 108 LEU A O 1
ATOM 779 N N . PRO A 1 136 ? 13.202 26.672 5.690 1.00 46.47 109 PRO A N 1
ATOM 780 C CA . PRO A 1 136 ? 12.676 28.043 5.740 1.00 48.34 109 PRO A CA 1
ATOM 781 C C . PRO A 1 136 ? 13.554 29.010 6.533 1.00 46.05 109 PRO A C 1
ATOM 782 O O . PRO A 1 136 ? 13.276 30.205 6.554 1.00 50.87 109 PRO A O 1
ATOM 786 N N . GLN A 1 137 ? 14.595 28.508 7.182 1.00 45.01 110 GLN A N 1
ATOM 787 C CA . GLN A 1 137 ? 15.466 29.374 7.968 1.00 45.04 110 GLN A CA 1
ATOM 788 C C . GLN A 1 137 ? 16.524 30.035 7.096 1.00 44.90 110 GLN A C 1
ATOM 789 O O . GLN A 1 137 ? 17.260 30.905 7.549 1.00 42.35 110 GLN A O 1
ATOM 795 N N . LEU A 1 138 ? 16.583 29.631 5.833 1.00 43.81 111 LEU A N 1
ATOM 796 C CA . LEU A 1 138 ? 17.514 30.235 4.892 1.00 41.66 111 LEU A CA 1
ATOM 797 C C . LEU A 1 138 ? 17.350 31.744 4.752 1.00 40.87 111 LEU A C 1
ATOM 798 O O . LEU A 1 138 ? 18.337 32.462 4.624 1.00 43.03 111 LEU A O 1
ATOM 803 N N . ALA A 1 139 ? 16.112 32.228 4.768 1.00 42.05 112 ALA A N 1
ATOM 804 C CA . ALA A 1 139 ? 15.878 33.663 4.634 1.00 48.70 112 ALA A CA 1
ATOM 805 C C . ALA A 1 139 ? 16.551 34.454 5.762 1.00 39.81 112 ALA A C 1
ATOM 806 O O . ALA A 1 139 ? 17.264 35.421 5.509 1.00 46.05 112 ALA A O 1
ATOM 808 N N . ALA A 1 140 ? 16.332 34.033 7.001 1.00 42.23 113 ALA A N 1
ATOM 809 C CA . ALA A 1 140 ? 16.935 34.705 8.152 1.00 43.33 113 ALA A CA 1
ATOM 810 C C . ALA A 1 140 ? 18.462 34.657 8.100 1.00 41.69 113 ALA A C 1
ATOM 811 O O . ALA A 1 140 ? 19.138 35.655 8.372 1.00 40.26 113 ALA A O 1
ATOM 813 N N . LEU A 1 141 ? 18.998 33.493 7.745 1.00 39.78 114 LEU A N 1
ATOM 814 C CA . LEU A 1 141 ? 20.442 33.310 7.662 1.00 40.08 114 LEU A CA 1
ATOM 815 C C . LEU A 1 141 ? 21.063 34.248 6.629 1.00 34.79 114 LEU A C 1
ATOM 816 O O . LEU A 1 141 ? 22.096 34.865 6.881 1.00 34.09 114 LEU A O 1
ATOM 821 N N . ARG A 1 142 ? 20.430 34.348 5.469 1.00 36.05 115 ARG A N 1
ATOM 822 C CA . ARG A 1 142 ? 20.942 35.204 4.398 1.00 42.30 115 ARG A CA 1
ATOM 823 C C . ARG A 1 142 ? 20.992 36.674 4.800 1.00 40.14 115 ARG A C 1
ATOM 824 O O . ARG A 1 142 ? 21.973 37.373 4.527 1.00 39.38 115 ARG A O 1
ATOM 832 N N . LYS A 1 143 ? 19.932 37.142 5.448 1.00 39.04 116 LYS A N 1
ATOM 833 C CA . LYS A 1 143 ? 19.902 38.519 5.921 1.00 39.09 116 LYS A CA 1
ATOM 834 C C . LYS A 1 143 ? 21.093 38.797 6.839 1.00 37.19 116 LYS A C 1
ATOM 835 O O . LYS A 1 143 ? 21.792 39.797 6.683 1.00 41.33 116 LYS A O 1
ATOM 841 N N . ARG A 1 144 ? 21.343 37.900 7.781 1.00 35.66 117 ARG A N 1
ATOM 842 C CA . ARG A 1 144 ? 22.484 38.080 8.669 1.00 37.44 117 ARG A CA 1
ATOM 843 C C . ARG A 1 144 ? 23.776 38.033 7.894 1.00 39.34 117 ARG A C 1
ATOM 844 O O . ARG A 1 144 ? 24.698 38.781 8.199 1.00 38.98 117 ARG A O 1
ATOM 852 N N . VAL A 1 145 ? 23.852 37.148 6.901 1.00 28.75 118 VAL A N 1
ATOM 853 C CA . VAL A 1 145 ? 25.047 37.078 6.075 1.00 32.70 118 VAL A CA 1
ATOM 854 C C . VAL A 1 145 ? 25.262 38.422 5.370 1.00 35.75 118 VAL A C 1
ATOM 855 O O . VAL A 1 145 ? 26.360 38.996 5.430 1.00 31.70 118 VAL A O 1
ATOM 859 N N . ARG A 1 146 ? 24.214 38.937 4.728 1.00 33.47 119 ARG A N 1
ATOM 860 C CA . ARG A 1 146 ? 24.317 40.244 4.057 1.00 40.84 119 ARG A CA 1
ATOM 861 C C . ARG A 1 146 ? 24.752 41.350 5.010 1.00 39.37 119 ARG A C 1
ATOM 862 O O . ARG A 1 146 ? 25.701 42.085 4.734 1.00 38.06 119 ARG A O 1
ATOM 870 N N . ASP A 1 147 ? 24.048 41.460 6.131 1.00 37.01 120 ASP A N 1
ATOM 871 C CA . ASP A 1 147 ? 24.323 42.495 7.120 1.00 40.17 120 ASP A CA 1
ATOM 872 C C . ASP A 1 147 ? 25.612 42.196 7.873 1.00 40.34 120 ASP A C 1
ATOM 873 O O . ASP A 1 147 ? 26.054 42.989 8.697 1.00 34.39 120 ASP A O 1
ATOM 878 N N . ARG A 1 148 ? 26.211 41.045 7.583 1.00 34.21 121 ARG A N 1
ATOM 879 C CA . ARG A 1 148 ? 27.420 40.625 8.278 1.00 36.07 121 ARG A CA 1
ATOM 880 C C . ARG A 1 148 ? 27.220 40.641 9.800 1.00 41.52 121 ARG A C 1
ATOM 881 O O . ARG A 1 148 ? 28.136 40.974 10.563 1.00 39.02 121 ARG A O 1
ATOM 889 N N . GLU A 1 149 ? 26.014 40.273 10.233 1.00 37.71 122 GLU A N 1
ATOM 890 C CA . GLU A 1 149 ? 25.690 40.189 11.659 1.00 36.16 122 GLU A CA 1
ATOM 891 C C . GLU A 1 149 ? 25.763 38.744 12.138 1.00 39.17 122 GLU A C 1
ATOM 892 O O . GLU A 1 149 ? 24.939 38.290 12.936 1.00 40.91 122 GLU A O 1
ATOM 898 N N . ILE A 1 150 ? 26.752 38.024 11.628 1.00 33.63 123 ILE A N 1
ATOM 899 C CA . ILE A 1 150 ? 26.971 36.632 12.000 1.00 35.62 123 ILE A CA 1
ATOM 900 C C . ILE A 1 150 ? 28.412 36.327 11.650 1.00 36.94 123 ILE A C 1
ATOM 901 O O . ILE A 1 150 ? 28.959 36.934 10.735 1.00 33.90 123 ILE A O 1
ATOM 906 N N . ALA A 1 151 ? 29.048 35.428 12.389 1.00 30.34 124 ALA A N 1
ATOM 907 C CA . ALA A 1 151 ? 30.440 35.084 12.088 1.00 36.66 124 ALA A CA 1
ATOM 908 C C . ALA A 1 151 ? 30.513 34.016 10.994 1.00 37.71 124 ALA A C 1
ATOM 909 O O . ALA A 1 151 ? 29.580 33.237 10.816 1.00 36.60 124 ALA A O 1
ATOM 911 N N . ALA A 1 152 ? 31.626 33.975 10.272 1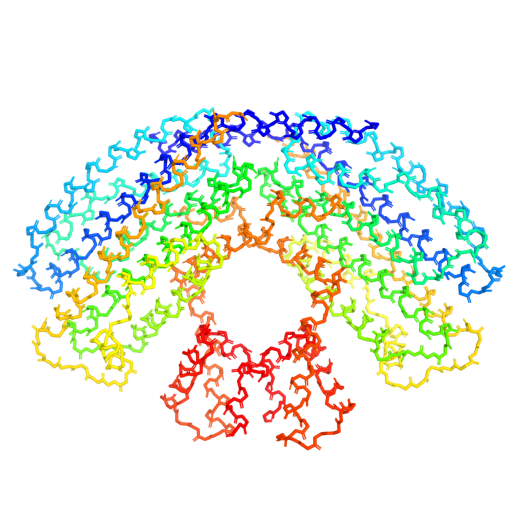.00 38.49 125 ALA A N 1
ATOM 912 C CA . ALA A 1 152 ? 31.795 32.997 9.195 1.00 40.36 125 ALA A CA 1
ATOM 913 C C . ALA A 1 152 ? 31.602 31.551 9.670 1.00 38.69 125 ALA A C 1
ATOM 914 O O . ALA A 1 152 ? 30.921 30.774 8.997 1.00 36.63 125 ALA A O 1
ATOM 916 N N . GLU A 1 153 ? 32.178 31.195 10.821 1.00 36.10 126 GLU A N 1
ATOM 917 C CA . GLU A 1 153 ? 31.992 29.849 11.387 1.00 38.49 126 GLU A CA 1
ATOM 918 C C . GLU A 1 153 ? 30.532 29.545 11.693 1.00 38.85 126 GLU A C 1
ATOM 919 O O . GLU A 1 153 ? 30.089 28.416 11.498 1.00 39.97 126 GLU A O 1
ATOM 925 N N . GLU A 1 154 ? 29.802 30.537 12.205 1.00 34.93 127 GLU A N 1
ATOM 926 C CA . GLU A 1 154 ? 28.378 30.367 12.522 1.00 38.98 127 GLU A CA 1
ATOM 927 C C . GLU A 1 154 ? 27.530 30.176 11.250 1.00 34.93 127 GLU A C 1
ATOM 928 O O . GLU A 1 154 ? 26.689 29.278 11.182 1.00 35.55 127 GLU A O 1
ATOM 934 N N . ALA A 1 155 ? 27.761 31.021 10.248 1.00 31.42 128 ALA A N 1
ATOM 935 C CA . ALA A 1 155 ? 27.082 30.893 8.957 1.00 33.17 128 ALA A CA 1
ATOM 936 C C . ALA A 1 155 ? 27.419 29.553 8.285 1.00 28.43 128 ALA A C 1
ATOM 937 O O . ALA A 1 155 ? 26.551 28.881 7.735 1.00 32.30 128 ALA A O 1
ATOM 939 N N . THR A 1 156 ? 28.689 29.180 8.353 1.00 27.37 129 THR A N 1
ATOM 940 C CA . THR A 1 156 ? 29.174 27.909 7.852 1.00 30.60 129 THR A CA 1
ATOM 941 C C . THR A 1 156 ? 28.468 26.723 8.505 1.00 31.89 129 THR A C 1
ATOM 942 O O . THR A 1 156 ? 28.048 25.792 7.814 1.00 33.57 129 THR A O 1
ATOM 946 N N . GLY A 1 157 ? 28.350 26.763 9.830 1.00 32.26 130 GLY A N 1
ATOM 947 C CA . GLY A 1 157 ? 27.677 25.719 10.588 1.00 27.34 130 GLY A CA 1
ATOM 948 C C . GLY A 1 157 ? 26.203 25.568 10.251 1.00 27.61 130 GLY A C 1
ATOM 949 O O . GLY A 1 157 ? 25.698 24.462 10.172 1.00 32.91 130 GLY A O 1
ATOM 950 N N . GLN A 1 158 ? 25.506 26.679 10.056 1.00 30.56 131 GLN A N 1
ATOM 951 C CA . GLN A 1 158 ? 24.078 26.620 9.749 1.00 35.12 131 GLN A CA 1
ATOM 952 C C . GLN A 1 158 ? 23.798 26.082 8.337 1.00 32.01 131 GLN A C 1
ATOM 953 O O . GLN A 1 158 ? 22.869 25.298 8.145 1.00 32.79 131 GLN A O 1
ATOM 959 N N . PHE A 1 159 ? 24.599 26.490 7.357 1.00 29.36 132 PHE A N 1
ATOM 960 C CA . PHE A 1 159 ? 24.523 25.875 6.034 1.00 29.38 132 PHE A CA 1
ATOM 961 C C . PHE A 1 159 ? 24.804 24.375 6.143 1.00 31.87 132 PHE A C 1
ATOM 962 O O . PHE A 1 159 ? 24.079 23.553 5.583 1.00 30.06 132 PHE A O 1
ATOM 970 N N . SER A 1 160 ? 25.863 24.024 6.873 1.00 27.27 133 SER A N 1
ATOM 971 C CA . SER A 1 160 ? 26.254 22.634 7.006 1.00 25.55 133 SER A CA 1
ATOM 972 C C . SER A 1 160 ? 25.141 21.792 7.615 1.00 28.46 133 SER A C 1
ATOM 973 O O . SER A 1 160 ? 24.991 20.630 7.263 1.00 28.99 133 SER A O 1
ATOM 976 N N . ARG A 1 161 ? 24.391 22.370 8.554 1.00 26.82 134 ARG A N 1
ATOM 977 C CA . ARG A 1 161 ? 23.306 21.654 9.223 1.00 31.13 134 ARG A CA 1
ATOM 978 C C . ARG A 1 161 ? 22.125 21.379 8.281 1.00 30.15 134 ARG A C 1
ATOM 979 O O . ARG A 1 161 ? 21.562 20.287 8.288 1.00 30.01 134 ARG A O 1
ATOM 987 N N . ILE A 1 162 ? 21.753 22.370 7.474 1.00 29.39 135 ILE A N 1
ATOM 988 C CA . ILE A 1 162 ? 20.722 22.168 6.465 1.00 31.54 135 ILE A CA 1
ATOM 989 C C . ILE A 1 162 ? 21.142 21.054 5.507 1.00 31.45 135 ILE A C 1
ATOM 990 O O . ILE A 1 162 ? 20.362 20.159 5.176 1.00 31.25 135 ILE A O 1
ATOM 995 N N . ILE A 1 163 ? 22.398 21.113 5.087 1.00 26.44 136 ILE A N 1
ATOM 996 C CA . ILE A 1 163 ? 22.970 20.120 4.190 1.00 27.44 136 ILE A CA 1
ATOM 997 C C . ILE A 1 163 ? 22.957 18.696 4.752 1.00 30.77 136 ILE A C 1
ATOM 998 O O . ILE A 1 163 ? 22.621 17.736 4.048 1.00 28.88 136 ILE A O 1
ATOM 1003 N N . ARG A 1 164 ? 23.317 18.558 6.020 1.00 27.88 137 ARG A N 1
ATOM 1004 C CA . ARG A 1 164 ? 23.382 17.241 6.648 1.00 27.03 137 ARG A CA 1
ATOM 1005 C C . ARG A 1 164 ? 22.021 16.537 6.740 1.00 28.64 137 ARG A C 1
ATOM 1006 O O . ARG A 1 164 ? 21.920 15.324 6.529 1.00 28.62 137 ARG A O 1
ATOM 1014 N N . HIS A 1 165 ? 20.978 17.290 7.069 1.00 31.66 138 HIS A N 1
ATOM 1015 C CA . HIS A 1 165 ? 19.633 16.723 7.124 1.00 33.47 138 HIS A CA 1
ATOM 1016 C C . HIS A 1 165 ? 19.091 16.360 5.745 1.00 30.00 138 HIS A C 1
ATOM 1017 O O . HIS A 1 165 ? 18.309 15.428 5.612 1.00 32.90 138 HIS A O 1
ATOM 1024 N N . LEU A 1 166 ? 19.524 17.086 4.723 1.00 30.28 139 LEU A N 1
ATOM 1025 C CA . LEU A 1 166 ? 19.118 16.773 3.358 1.00 29.90 139 LEU A CA 1
ATOM 1026 C C . LEU A 1 166 ? 19.765 15.466 2.953 1.00 30.34 139 LEU A C 1
ATOM 1027 O O . LEU A 1 166 ? 19.104 14.583 2.425 1.00 30.07 139 LEU A O 1
ATOM 1032 N N . LEU A 1 167 ? 21.061 15.354 3.226 1.00 29.43 140 LEU A N 1
ATOM 1033 C CA . LEU A 1 167 ? 21.829 14.151 2.936 1.00 33.88 140 LEU A CA 1
ATOM 1034 C C . LEU A 1 167 ? 21.323 12.917 3.676 1.00 32.47 140 LEU A C 1
ATOM 1035 O O . LEU A 1 167 ? 21.356 11.819 3.128 1.00 32.58 140 LEU A O 1
ATOM 1040 N N . ASN A 1 168 ? 20.860 13.102 4.912 1.00 29.92 141 ASN A N 1
ATOM 1041 C CA . ASN A 1 168 ? 20.337 12.003 5.718 1.00 35.49 141 ASN A CA 1
ATOM 1042 C C . ASN A 1 168 ? 19.066 11.407 5.128 1.00 31.58 141 ASN A C 1
ATOM 1043 O O . ASN A 1 168 ? 18.647 10.321 5.518 1.00 40.24 141 ASN A O 1
ATOM 1048 N N . ILE A 1 169 ? 18.435 12.108 4.196 1.00 29.49 142 ILE A N 1
ATOM 1049 C CA . ILE A 1 169 ? 17.278 11.514 3.542 1.00 33.15 142 ILE A CA 1
ATOM 1050 C C . ILE A 1 169 ? 17.706 10.328 2.674 1.00 33.71 142 ILE A C 1
ATOM 1051 O O . ILE A 1 169 ? 17.000 9.335 2.588 1.00 36.81 142 ILE A O 1
ATOM 1056 N N . VAL A 1 170 ? 18.874 10.438 2.051 1.00 35.37 143 VAL A N 1
ATOM 1057 C CA . VAL A 1 170 ? 19.294 9.486 1.014 1.00 32.64 143 VAL A CA 1
ATOM 1058 C C . VAL A 1 170 ? 19.401 8.018 1.446 1.00 37.15 143 VAL A C 1
ATOM 1059 O O . VAL A 1 170 ? 18.810 7.149 0.806 1.00 38.36 143 VAL A O 1
ATOM 1063 N N . PRO A 1 171 ? 20.158 7.734 2.519 1.00 38.33 144 PRO A N 1
ATOM 1064 C CA . PRO A 1 171 ? 20.266 6.351 2.998 1.00 42.85 144 PRO A CA 1
ATOM 1065 C C . PRO A 1 171 ? 18.908 5.798 3.417 1.00 38.77 144 PRO A C 1
ATOM 1066 O O . PRO A 1 171 ? 18.643 4.604 3.297 1.00 34.19 144 PRO A O 1
ATOM 1070 N N . GLN A 1 172 ? 18.051 6.670 3.922 1.00 39.67 145 GLN A N 1
ATOM 1071 C CA . GLN A 1 172 ? 16.722 6.250 4.334 1.00 39.23 145 GLN A CA 1
ATOM 1072 C C . GLN A 1 172 ? 15.916 5.820 3.116 1.00 41.50 145 GLN A C 1
ATOM 1073 O O . GLN A 1 172 ? 15.033 4.973 3.209 1.00 37.19 145 GLN A O 1
ATOM 1079 N N . LEU A 1 173 ? 16.229 6.421 1.973 1.00 39.71 146 LEU A N 1
ATOM 1080 C CA . LEU A 1 173 ? 15.600 6.047 0.713 1.00 44.52 146 LEU A CA 1
ATOM 1081 C C . LEU A 1 173 ? 15.716 4.554 0.420 1.00 42.59 146 LEU A C 1
ATOM 1082 O O . LEU A 1 173 ? 14.822 3.977 -0.194 1.00 46.33 146 LEU A O 1
ATOM 1087 N N . ASN A 1 174 ? 16.809 3.932 0.862 1.00 45.12 147 ASN A N 1
ATOM 1088 C CA . ASN A 1 174 ? 17.002 2.486 0.691 1.00 45.77 147 ASN A CA 1
ATOM 1089 C C . ASN A 1 174 ? 16.051 1.566 1.470 1.00 50.74 147 ASN A C 1
ATOM 1090 O O . ASN A 1 174 ? 15.875 0.401 1.105 1.00 55.70 147 ASN A O 1
ATOM 1095 N N . ASP A 1 175 ? 15.444 2.073 2.538 1.00 52.51 148 ASP A N 1
ATOM 1096 C CA . ASP A 1 175 ? 14.539 1.252 3.347 1.00 53.33 148 ASP A CA 1
ATOM 1097 C C . ASP A 1 175 ? 13.276 0.857 2.573 1.00 56.18 148 ASP A C 1
ATOM 1098 O O . ASP A 1 175 ? 12.438 0.095 3.064 1.00 57.06 148 ASP A O 1
ATOM 1103 N N . SER A 1 176 ? 13.139 1.388 1.365 1.00 52.12 149 SER A N 1
ATOM 1104 C CA . SER A 1 176 ? 12.003 1.048 0.522 1.00 54.03 149 SER A CA 1
ATOM 1105 C C . SER A 1 176 ? 12.460 0.688 -0.880 1.00 52.60 149 SER A C 1
ATOM 1106 O O . SER A 1 176 ? 11.680 0.741 -1.836 1.00 49.89 149 SER A O 1
ATOM 1109 N N . ILE A 1 177 ? 13.734 0.328 -0.991 1.00 47.10 150 ILE A N 1
ATOM 1110 C CA . ILE A 1 177 ? 14.298 -0.123 -2.255 1.00 48.94 150 ILE A CA 1
ATOM 1111 C C . ILE A 1 177 ? 14.723 -1.585 -2.147 1.00 49.95 150 ILE A C 1
ATOM 1112 O O . ILE A 1 177 ? 15.697 -1.912 -1.466 1.00 50.48 150 ILE A O 1
ATOM 1117 N N . ASP A 1 178 ? 13.980 -2.459 -2.820 1.00 48.33 151 ASP A N 1
ATOM 1118 C CA . ASP A 1 178 ? 14.256 -3.896 -2.780 1.00 50.59 151 ASP A CA 1
ATOM 1119 C C . ASP A 1 178 ? 15.341 -4.321 -3.782 1.00 44.87 151 ASP A C 1
ATOM 1120 O O . ASP A 1 178 ? 16.117 -5.235 -3.510 1.00 47.90 151 ASP A O 1
ATOM 1125 N N . ASP A 1 179 ? 15.418 -3.643 -4.922 1.00 43.71 152 ASP A N 1
ATOM 1126 C CA . ASP A 1 179 ? 16.423 -3.999 -5.920 1.00 41.93 152 ASP A CA 1
ATOM 1127 C C . ASP A 1 179 ? 17.865 -3.847 -5.444 1.00 40.87 152 ASP A C 1
ATOM 1128 O O . ASP A 1 179 ? 18.284 -2.757 -5.074 1.00 37.54 152 ASP A O 1
ATOM 1133 N N . PRO A 1 180 ? 18.642 -4.936 -5.511 1.00 43.35 153 PRO A N 1
ATOM 1134 C CA . PRO A 1 180 ? 20.040 -4.960 -5.062 1.00 46.66 153 PRO A CA 1
ATOM 1135 C C . PRO A 1 180 ? 20.944 -3.991 -5.833 1.00 47.83 153 PRO A C 1
ATOM 1136 O O . PRO A 1 180 ? 21.772 -3.319 -5.216 1.00 45.28 153 PRO A O 1
ATOM 1140 N N . GLN A 1 181 ? 20.811 -3.937 -7.156 1.00 42.09 154 GLN A N 1
ATOM 1141 C CA . GLN A 1 181 ? 21.661 -3.060 -7.959 1.00 47.46 154 GLN A CA 1
ATOM 1142 C C . GLN A 1 181 ? 21.399 -1.589 -7.657 1.00 42.53 154 GLN A C 1
ATOM 1143 O O . GLN A 1 181 ? 22.329 -0.791 -7.522 1.00 43.05 154 GLN A O 1
ATOM 1149 N N . ILE A 1 182 ? 20.129 -1.228 -7.567 1.00 36.43 155 ILE A N 1
ATOM 1150 C CA . ILE A 1 182 ? 19.784 0.151 -7.276 1.00 40.62 155 ILE A CA 1
ATOM 1151 C C . ILE A 1 182 ? 20.219 0.538 -5.869 1.00 39.45 155 ILE A C 1
ATOM 1152 O O . ILE A 1 182 ? 20.821 1.590 -5.663 1.00 39.45 155 ILE A O 1
ATOM 1157 N N . ALA A 1 183 ? 19.933 -0.322 -4.903 1.00 37.93 156 ALA A N 1
ATOM 1158 C CA . ALA A 1 183 ? 20.298 -0.028 -3.525 1.00 41.82 156 ALA A CA 1
ATOM 1159 C C . ALA A 1 183 ? 21.803 0.169 -3.431 1.00 40.29 156 ALA A C 1
ATOM 1160 O O . ALA A 1 183 ? 22.262 1.088 -2.762 1.00 36.23 156 ALA A O 1
ATOM 1162 N N . GLY A 1 184 ? 22.559 -0.694 -4.111 1.00 36.69 157 GLY A N 1
ATOM 1163 C CA . GLY A 1 184 ? 24.006 -0.561 -4.201 1.00 35.82 157 GLY A CA 1
ATOM 1164 C C . GLY A 1 184 ? 24.442 0.770 -4.807 1.00 40.96 157 GLY A C 1
ATOM 1165 O O . GLY A 1 184 ? 25.428 1.374 -4.364 1.00 36.15 157 GLY A O 1
ATOM 1166 N N . ARG A 1 185 ? 23.715 1.224 -5.828 1.00 37.86 158 ARG A N 1
ATOM 1167 C CA . ARG A 1 185 ? 24.005 2.507 -6.480 1.00 38.81 158 ARG A CA 1
ATOM 1168 C C . ARG A 1 185 ? 23.687 3.685 -5.575 1.00 35.64 158 ARG A C 1
ATOM 1169 O O . ARG A 1 185 ? 24.396 4.686 -5.590 1.00 32.83 158 ARG A O 1
ATOM 1177 N N . MET A 1 186 ? 22.614 3.567 -4.797 1.00 35.26 159 MET A N 1
ATOM 1178 C CA . MET A 1 186 ? 22.232 4.630 -3.881 1.00 35.95 159 MET A CA 1
ATOM 1179 C C . MET A 1 186 ? 23.283 4.816 -2.803 1.00 33.58 159 MET A C 1
ATOM 1180 O O . MET A 1 186 ? 23.634 5.940 -2.465 1.00 32.80 159 MET A O 1
ATOM 1185 N N . VAL A 1 187 ? 23.800 3.716 -2.273 1.00 36.02 160 VAL A N 1
ATOM 1186 C CA . VAL A 1 187 ? 24.822 3.814 -1.239 1.00 36.39 160 VAL A CA 1
ATOM 1187 C C . VAL A 1 187 ? 26.140 4.376 -1.787 1.00 28.90 160 VAL A C 1
ATOM 1188 O O . VAL A 1 187 ? 26.784 5.205 -1.141 1.00 32.13 160 VAL A O 1
ATOM 1192 N N . ALA A 1 188 ? 26.530 3.932 -2.976 1.00 33.46 161 ALA A N 1
ATOM 1193 C CA . ALA A 1 188 ? 27.716 4.468 -3.646 1.00 30.45 161 ALA A CA 1
ATOM 1194 C C . ALA A 1 188 ? 27.593 5.980 -3.855 1.00 33.54 161 ALA A C 1
ATOM 1195 O O . ALA A 1 188 ? 28.543 6.727 -3.619 1.00 32.32 161 ALA A O 1
ATOM 1197 N N . LEU A 1 189 ? 26.422 6.422 -4.311 1.00 31.17 162 LEU A N 1
ATOM 1198 C CA . LEU A 1 189 ? 26.144 7.841 -4.488 1.00 34.39 162 LEU A CA 1
ATOM 1199 C C . LEU A 1 189 ? 26.193 8.608 -3.163 1.00 30.12 162 LEU A C 1
ATOM 1200 O O . LEU A 1 189 ? 26.855 9.648 -3.056 1.00 29.98 162 LEU A O 1
ATOM 1205 N N . TYR A 1 190 ? 25.487 8.092 -2.161 1.00 30.29 163 TYR A N 1
ATOM 1206 C CA . TYR A 1 190 ? 25.480 8.706 -0.838 1.00 32.15 163 TYR A CA 1
ATOM 1207 C C . TYR A 1 190 ? 26.906 8.816 -0.307 1.00 30.99 163 TYR A C 1
ATOM 1208 O O . TYR A 1 190 ? 27.297 9.848 0.231 1.00 25.38 163 TYR A O 1
ATOM 1217 N N . SER A 1 191 ? 27.676 7.740 -0.450 1.00 29.39 164 SER A N 1
ATOM 1218 C CA . SER A 1 191 ? 29.063 7.762 -0.002 1.00 31.14 164 SER A CA 1
ATOM 1219 C C . SER A 1 191 ? 29.785 8.913 -0.673 1.00 32.09 164 SER A C 1
ATOM 1220 O O . SER A 1 191 ? 30.504 9.663 -0.027 1.00 33.29 164 SER A O 1
ATOM 1223 N N . PHE A 1 192 ? 29.602 9.035 -1.983 1.00 31.55 165 PHE A N 1
ATOM 1224 C CA . PHE A 1 192 ? 30.272 10.070 -2.743 1.00 31.59 165 PHE A CA 1
ATOM 1225 C C . PHE A 1 192 ? 29.794 11.459 -2.306 1.00 31.18 165 PHE A C 1
ATOM 1226 O O . PHE A 1 192 ? 30.600 12.366 -2.111 1.00 28.86 165 PHE A O 1
ATOM 1234 N N . MET A 1 193 ? 28.479 11.620 -2.170 1.00 29.82 166 MET A N 1
ATOM 1235 C CA . MET A 1 193 ? 27.899 12.900 -1.789 1.00 30.46 166 MET A CA 1
ATOM 1236 C C . MET A 1 193 ? 28.463 13.326 -0.435 1.00 32.19 166 MET A C 1
ATOM 1237 O O . MET A 1 193 ? 28.748 14.504 -0.197 1.00 33.69 166 MET A O 1
ATOM 1242 N N . GLN A 1 194 ? 28.617 12.351 0.451 1.00 30.80 167 GLN A N 1
ATOM 1243 C CA . GLN A 1 194 ? 29.086 12.609 1.803 1.00 35.33 167 GLN A CA 1
ATOM 1244 C C . GLN A 1 194 ? 30.573 12.985 1.824 1.00 27.42 167 GLN A C 1
ATOM 1245 O O . GLN A 1 194 ? 30.975 13.894 2.543 1.00 27.22 167 GLN A O 1
ATOM 1251 N N . GLY A 1 195 ? 31.385 12.301 1.027 1.00 26.81 168 GLY A N 1
ATOM 1252 C CA . GLY A 1 195 ? 32.783 12.671 0.917 1.00 28.13 168 GLY A CA 1
ATOM 1253 C C . GLY A 1 195 ? 32.936 14.098 0.398 1.00 27.62 168 GLY A C 1
ATOM 1254 O O . GLY A 1 195 ? 33.809 14.852 0.842 1.00 28.29 168 GLY A O 1
ATOM 1255 N N . LYS A 1 196 ? 32.076 14.455 -0.552 1.00 28.43 169 LYS A N 1
ATOM 1256 C CA . LYS A 1 196 ? 32.104 15.757 -1.216 1.00 29.19 169 LYS A CA 1
ATOM 1257 C C . LYS A 1 196 ? 31.661 16.830 -0.240 1.00 31.12 169 LYS A C 1
ATOM 1258 O O . LYS A 1 196 ? 32.190 17.939 -0.247 1.00 30.07 169 LYS A O 1
ATOM 1264 N N . GLU A 1 197 ? 30.687 16.503 0.606 1.00 27.34 170 GLU A N 1
ATOM 1265 C CA . GLU A 1 197 ? 30.256 17.448 1.635 1.00 28.83 170 GLU A CA 1
ATOM 1266 C C . GLU A 1 197 ? 31.396 17.764 2.612 1.00 29.30 170 GLU A C 1
ATOM 1267 O O . GLU A 1 197 ? 31.611 18.920 2.996 1.00 35.74 170 GLU A O 1
ATOM 1273 N N . LEU A 1 198 ? 32.106 16.726 3.022 1.00 26.19 171 LEU A N 1
ATOM 1274 C CA . LEU A 1 198 ? 33.214 16.866 3.954 1.00 27.55 171 LEU A CA 1
ATOM 1275 C C . LEU A 1 198 ? 34.379 17.590 3.297 1.00 27.89 171 LEU A C 1
ATOM 1276 O O . LEU A 1 198 ? 35.122 18.292 3.973 1.00 29.80 171 LEU A O 1
ATOM 1281 N N . ALA A 1 199 ? 34.555 17.400 1.986 1.00 29.64 172 ALA A N 1
ATOM 1282 C CA . ALA A 1 199 ? 35.539 18.194 1.244 1.00 28.12 172 ALA A CA 1
ATOM 1283 C C . ALA A 1 199 ? 35.143 19.676 1.290 1.00 31.07 172 ALA A C 1
ATOM 1284 O O . ALA A 1 199 ? 35.987 20.544 1.480 1.00 30.83 172 ALA A O 1
ATOM 1286 N N . GLY A 1 200 ? 33.852 19.949 1.111 1.00 26.54 173 GLY A N 1
ATOM 1287 C CA . GLY A 1 200 ? 33.311 21.285 1.274 1.00 28.38 173 GLY A CA 1
ATOM 1288 C C . GLY A 1 200 ? 33.526 21.876 2.660 1.00 30.01 173 GLY A C 1
ATOM 1289 O O . GLY A 1 200 ? 33.809 23.054 2.780 1.00 29.24 173 GLY A O 1
ATOM 1290 N N . GLN A 1 201 ? 33.383 21.070 3.710 1.00 24.17 174 GLN A N 1
ATOM 1291 C CA . GLN A 1 201 ? 33.696 21.544 5.055 1.00 31.15 174 GLN A CA 1
ATOM 1292 C C . GLN A 1 201 ? 35.193 21.784 5.242 1.00 29.65 174 GLN A C 1
ATOM 1293 O O . GLN A 1 201 ? 35.582 22.730 5.926 1.00 31.89 174 GLN A O 1
ATOM 1299 N N . GLU A 1 202 ? 36.025 20.935 4.639 1.00 26.63 175 GLU A N 1
ATOM 1300 C CA . GLU A 1 202 ? 37.468 21.207 4.563 1.00 29.83 175 GLU A CA 1
ATOM 1301 C C . GLU A 1 202 ? 37.769 22.587 3.953 1.00 30.35 175 GLU A C 1
ATOM 1302 O O . GLU A 1 202 ? 38.633 23.322 4.446 1.00 28.30 175 GLU A O 1
ATOM 1308 N N . ARG A 1 203 ? 37.078 22.934 2.871 1.00 30.85 176 ARG A N 1
ATOM 1309 C CA . ARG A 1 203 ? 37.324 24.224 2.227 1.00 33.10 176 ARG A CA 1
ATOM 1310 C C . ARG A 1 203 ? 37.018 25.353 3.222 1.00 29.71 176 ARG A C 1
ATOM 1311 O O . ARG A 1 203 ? 37.848 26.227 3.459 1.00 29.15 176 ARG A O 1
ATOM 1319 N N . ALA A 1 204 ? 35.835 25.298 3.831 1.00 32.75 177 ALA A N 1
ATOM 1320 C CA . ALA A 1 204 ? 35.399 26.318 4.791 1.00 33.75 177 ALA A CA 1
ATOM 1321 C C . ALA A 1 204 ? 36.331 26.461 5.995 1.00 31.64 177 ALA A C 1
ATOM 1322 O O . ALA A 1 204 ? 36.676 27.563 6.398 1.00 34.21 177 ALA A O 1
ATOM 1324 N N . LEU A 1 205 ? 36.734 25.347 6.581 1.00 33.46 178 LEU A N 1
ATOM 1325 C CA . LEU A 1 205 ? 37.587 25.413 7.760 1.00 34.40 178 LEU A CA 1
ATOM 1326 C C . LEU A 1 205 ? 38.968 25.959 7.406 1.00 29.31 178 LEU A C 1
ATOM 1327 O O . LEU A 1 205 ? 39.512 26.801 8.114 1.00 31.31 178 LEU A O 1
ATOM 1332 N N . GLY A 1 206 ? 39.533 25.478 6.302 1.00 30.35 179 GLY A N 1
ATOM 1333 C CA . GLY A 1 206 ? 40.851 25.925 5.891 1.00 26.30 179 GLY A CA 1
ATOM 1334 C C . GLY A 1 206 ? 40.872 27.411 5.570 1.00 32.05 179 GLY A C 1
ATOM 1335 O O . GLY A 1 206 ? 41.834 28.101 5.898 1.00 32.30 179 GLY A O 1
ATOM 1336 N N . ALA A 1 207 ? 39.805 27.900 4.937 1.00 28.88 180 ALA A N 1
ATOM 1337 C CA . ALA A 1 207 ? 39.718 29.299 4.527 1.00 35.17 180 ALA A CA 1
ATOM 1338 C C . ALA A 1 207 ? 39.638 30.210 5.745 1.00 37.79 180 ALA A C 1
ATOM 1339 O O . ALA A 1 207 ? 40.266 31.251 5.799 1.00 39.10 180 ALA A O 1
ATOM 1341 N N . LEU A 1 208 ? 38.843 29.803 6.720 1.00 38.59 181 LEU A N 1
ATOM 1342 C CA . LEU A 1 208 ? 38.781 30.487 7.990 1.00 32.35 181 LEU A CA 1
ATOM 1343 C C . LEU A 1 208 ? 40.181 30.619 8.595 1.00 33.64 181 LEU A C 1
ATOM 1344 O O . LEU A 1 208 ? 40.632 31.714 8.918 1.00 35.24 181 LEU A O 1
ATOM 1349 N N . GLY A 1 209 ? 40.877 29.498 8.728 1.00 33.52 182 GLY A N 1
ATOM 1350 C CA . GLY A 1 209 ? 42.211 29.498 9.293 1.00 33.54 182 GLY A CA 1
ATOM 1351 C C . GLY A 1 209 ? 43.183 30.389 8.536 1.00 39.56 182 GLY A C 1
ATOM 1352 O O . GLY A 1 209 ? 43.943 31.142 9.142 1.00 39.93 182 GLY A O 1
ATOM 1353 N N . PHE A 1 210 ? 43.174 30.296 7.209 1.00 33.78 183 PHE A N 1
ATOM 1354 C CA . PHE A 1 210 ? 44.093 31.091 6.401 1.00 39.37 183 PHE A CA 1
ATOM 1355 C C . PHE A 1 210 ? 43.696 32.564 6.390 1.00 36.55 183 PHE A C 1
ATOM 1356 O O . PHE A 1 210 ? 44.543 33.443 6.266 1.00 38.69 183 PHE A O 1
ATOM 1364 N N . ALA A 1 211 ? 42.405 32.836 6.516 1.00 36.13 184 ALA A N 1
ATOM 1365 C CA . ALA A 1 211 ? 41.948 34.211 6.558 1.00 38.25 184 ALA A CA 1
ATOM 1366 C C . ALA A 1 211 ? 42.384 34.882 7.866 1.00 45.39 184 ALA A C 1
ATOM 1367 O O . ALA A 1 211 ? 42.721 36.072 7.880 1.00 43.39 184 ALA A O 1
ATOM 1369 N N . ARG A 1 212 ? 42.389 34.116 8.956 1.00 37.83 185 ARG A N 1
ATOM 1370 C CA . ARG A 1 212 ? 42.811 34.623 10.260 1.00 38.63 185 ARG A CA 1
ATOM 1371 C C . ARG A 1 212 ? 44.319 34.768 10.352 1.00 40.07 185 ARG A C 1
ATOM 1372 O O . ARG A 1 212 ? 44.820 35.540 11.159 1.00 47.37 185 ARG A O 1
ATOM 1380 N N . GLY A 1 213 ? 45.042 33.996 9.551 1.00 40.20 186 GLY A N 1
ATOM 1381 C CA . GLY A 1 213 ? 46.485 33.938 9.679 1.00 42.78 186 GLY A CA 1
ATOM 1382 C C . GLY A 1 213 ? 46.908 32.996 10.798 1.00 49.45 186 GLY A C 1
ATOM 1383 O O . GLY A 1 213 ? 48.074 32.981 11.205 1.00 49.10 186 GLY A O 1
ATOM 1384 N N . GLN A 1 214 ? 45.960 32.206 11.297 1.00 43.10 187 GLN A N 1
ATOM 1385 C CA . GLN A 1 214 ? 46.262 31.201 12.318 1.00 45.05 187 GLN A CA 1
ATOM 1386 C C . GLN A 1 214 ? 45.210 30.104 12.412 1.00 42.00 187 GLN A C 1
ATOM 1387 O O . GLN A 1 214 ? 44.012 30.351 12.253 1.00 39.22 187 GLN A O 1
ATOM 1393 N N . PHE A 1 215 ? 45.683 28.890 12.669 1.00 39.20 188 PHE A N 1
ATOM 1394 C CA . PHE A 1 215 ? 44.829 27.760 13.008 1.00 43.54 188 PHE A CA 1
ATOM 1395 C C . PHE A 1 215 ? 44.990 27.438 14.495 1.00 39.35 188 PHE A C 1
ATOM 1396 O O . PHE A 1 215 ? 46.059 27.018 14.927 1.00 41.67 188 PHE A O 1
ATOM 1404 N N . SER A 1 216 ? 43.939 27.637 15.281 1.00 39.58 189 SER A N 1
ATOM 1405 C CA . SER A 1 216 ? 43.965 27.188 16.671 1.00 44.45 189 SER A CA 1
ATOM 1406 C C . SER A 1 216 ? 44.094 25.673 16.684 1.00 42.71 189 SER A C 1
ATOM 1407 O O . SER A 1 216 ? 43.875 25.026 15.659 1.00 38.59 189 SER A O 1
ATOM 1410 N N . ASP A 1 217 ? 44.478 25.112 17.828 1.00 38.69 190 ASP A N 1
ATOM 1411 C CA . ASP A 1 217 ? 44.525 23.660 17.986 1.00 41.64 190 ASP A CA 1
ATOM 1412 C C . ASP A 1 217 ? 43.151 23.067 17.689 1.00 35.67 190 ASP A C 1
ATOM 1413 O O . ASP A 1 217 ? 43.035 21.977 17.139 1.00 37.99 190 ASP A O 1
ATOM 1418 N N . GLU A 1 218 ? 42.122 23.826 18.030 1.00 35.22 191 GLU A N 1
ATOM 1419 C CA . GLU A 1 218 ? 40.733 23.450 17.798 1.00 41.45 191 GLU A CA 1
ATOM 1420 C C . GLU A 1 218 ? 40.375 23.380 16.305 1.00 38.72 191 GLU A C 1
ATOM 1421 O O . GLU A 1 218 ? 39.907 22.355 15.814 1.00 39.57 191 GLU A O 1
ATOM 1427 N N . LEU A 1 219 ? 40.586 24.488 15.598 1.00 41.20 192 LEU A N 1
ATOM 1428 C CA . LEU A 1 219 ? 40.301 24.568 14.166 1.00 36.71 192 LEU A CA 1
ATOM 1429 C C . LEU A 1 219 ? 41.105 23.524 13.404 1.00 32.69 192 LEU A C 1
ATOM 1430 O O . LEU A 1 219 ? 40.586 22.840 12.521 1.00 29.22 192 LEU A O 1
ATOM 1435 N N . ARG A 1 220 ? 42.372 23.385 13.767 1.00 31.13 193 ARG A N 1
ATOM 1436 C CA . ARG A 1 220 ? 43.208 22.366 13.170 1.00 35.89 193 ARG A CA 1
ATOM 1437 C C . ARG A 1 220 ? 42.662 20.933 13.353 1.00 36.17 193 ARG A C 1
ATOM 1438 O O . ARG A 1 220 ? 42.739 20.106 12.435 1.00 27.50 193 ARG A O 1
ATOM 1446 N N . GLN A 1 221 ? 42.129 20.619 14.534 1.00 34.63 194 GLN A N 1
ATOM 1447 C CA . GLN A 1 221 ? 41.595 19.268 14.743 1.00 33.15 194 GLN A CA 1
ATOM 1448 C C . GLN A 1 221 ? 40.346 19.069 13.872 1.00 30.78 194 GLN A C 1
ATOM 1449 O O . GLN A 1 221 ? 40.198 18.042 13.214 1.00 34.59 194 GLN A O 1
ATOM 1455 N N . GLN A 1 222 ? 39.473 20.073 13.843 1.00 32.12 195 GLN A N 1
ATOM 1456 C CA . GLN A 1 222 ? 38.277 20.014 13.014 1.00 36.38 195 GLN A CA 1
ATOM 1457 C C . GLN A 1 222 ? 38.640 19.854 11.534 1.00 38.59 195 GLN A C 1
ATOM 1458 O O . GLN A 1 222 ? 37.967 19.142 10.790 1.00 35.28 195 GLN A O 1
ATOM 1464 N N . LEU A 1 223 ? 39.706 20.518 11.109 1.00 30.42 196 LEU A N 1
ATOM 1465 C CA . LEU A 1 223 ? 40.109 20.442 9.711 1.00 36.53 196 LEU A CA 1
ATOM 1466 C C . LEU A 1 223 ? 40.592 19.033 9.417 1.00 31.92 196 LEU A C 1
ATOM 1467 O O . LEU A 1 223 ? 40.122 18.370 8.495 1.00 30.14 196 LEU A O 1
ATOM 1472 N N . VAL A 1 224 ? 41.542 18.578 10.220 1.00 31.56 197 VAL A N 1
ATOM 1473 C CA . VAL A 1 224 ? 42.038 17.227 10.120 1.00 33.21 197 VAL A CA 1
ATOM 1474 C C . VAL A 1 224 ? 40.894 16.208 10.100 1.00 34.35 197 VAL A C 1
ATOM 1475 O O . VAL A 1 224 ? 40.935 15.239 9.345 1.00 35.39 197 VAL A O 1
ATOM 1479 N N . ASP A 1 225 ? 39.888 16.421 10.943 1.00 33.86 198 ASP A N 1
ATOM 1480 C CA . ASP A 1 225 ? 38.791 15.461 11.059 1.00 39.72 198 ASP A CA 1
ATOM 1481 C C . ASP A 1 225 ? 37.967 15.427 9.766 1.00 35.33 198 ASP A C 1
ATOM 1482 O O . ASP A 1 225 ? 37.468 14.382 9.366 1.00 35.53 198 ASP A O 1
ATOM 1487 N N . ARG A 1 226 ? 37.819 16.578 9.126 1.00 32.97 199 ARG A N 1
ATOM 1488 C CA . ARG A 1 226 ? 37.086 16.662 7.864 1.00 33.91 199 ARG A CA 1
ATOM 1489 C C . ARG A 1 226 ? 37.866 15.958 6.773 1.00 31.25 199 ARG A C 1
ATOM 1490 O O . ARG A 1 226 ? 37.290 15.294 5.910 1.00 32.60 199 ARG A O 1
ATOM 1498 N N . ILE A 1 227 ? 39.186 16.071 6.828 1.00 31.41 200 ILE A N 1
ATOM 1499 C CA . ILE A 1 227 ? 40.025 15.437 5.809 1.00 36.32 200 ILE A CA 1
ATOM 1500 C C . ILE A 1 227 ? 40.065 13.909 5.957 1.00 35.94 200 ILE A C 1
ATOM 1501 O O . ILE A 1 227 ? 39.870 13.182 4.990 1.00 31.65 200 ILE A O 1
ATOM 1506 N N . ASP A 1 228 ? 40.310 13.427 7.168 1.00 36.23 201 ASP A N 1
ATOM 1507 C CA . ASP A 1 228 ? 40.306 11.985 7.420 1.00 34.51 201 ASP A CA 1
ATOM 1508 C C . ASP A 1 228 ? 38.936 11.368 7.159 1.00 31.28 201 ASP A C 1
ATOM 1509 O O . ASP A 1 228 ? 38.843 10.243 6.703 1.00 38.14 201 ASP A O 1
ATOM 1514 N N . GLY A 1 229 ? 37.875 12.108 7.459 1.00 32.52 202 GLY A N 1
ATOM 1515 C CA . GLY A 1 229 ? 36.525 11.606 7.267 1.00 36.69 202 GLY A CA 1
ATOM 1516 C C . GLY A 1 229 ? 36.195 11.286 5.821 1.00 34.39 202 GLY A C 1
ATOM 1517 O O . GLY A 1 229 ? 35.376 10.407 5.536 1.00 29.91 202 GLY A O 1
ATOM 1518 N N . GLN A 1 230 ? 36.826 12.012 4.904 1.00 31.51 203 GLN A N 1
ATOM 1519 C CA . GLN A 1 230 ? 36.638 11.782 3.481 1.00 32.40 203 GLN A CA 1
ATOM 1520 C C . GLN A 1 230 ? 37.046 10.371 3.056 1.00 33.07 203 GLN A C 1
ATOM 1521 O O . GLN A 1 230 ? 36.405 9.766 2.189 1.00 31.03 203 GLN A O 1
ATOM 1527 N N . GLN A 1 231 ? 38.113 9.854 3.668 1.00 32.21 204 GLN A N 1
ATOM 1528 C CA . GLN A 1 231 ? 38.663 8.551 3.290 1.00 41.47 204 GLN A CA 1
ATOM 1529 C C . GLN A 1 231 ? 37.627 7.424 3.250 1.00 37.36 204 GLN A C 1
ATOM 1530 O O . GLN A 1 231 ? 37.446 6.793 2.214 1.00 35.80 204 GLN A O 1
ATOM 1536 N N . PRO A 1 232 ? 36.967 7.143 4.387 1.00 33.44 205 PRO A N 1
ATOM 1537 C CA . PRO A 1 232 ? 35.953 6.079 4.358 1.00 33.79 205 PRO A CA 1
ATOM 1538 C C . PRO A 1 232 ? 34.797 6.381 3.392 1.00 32.97 205 PRO A C 1
ATOM 1539 O O . PRO A 1 232 ? 34.217 5.450 2.846 1.00 34.00 205 PRO A O 1
ATOM 1543 N N . CYS A 1 233 ? 34.475 7.656 3.171 1.00 27.58 206 CYS A N 1
ATOM 1544 C CA . CYS A 1 233 ? 33.424 7.999 2.213 1.00 32.27 206 CYS A CA 1
ATOM 1545 C C . CYS A 1 233 ? 33.800 7.587 0.785 1.00 34.73 206 CYS A C 1
ATOM 1546 O O . CYS A 1 233 ? 33.002 6.949 0.088 1.00 27.97 206 CYS A O 1
ATOM 1549 N N . PHE A 1 234 ? 34.996 7.976 0.341 1.00 32.13 207 PHE A N 1
ATOM 1550 C CA . PHE A 1 234 ? 35.423 7.675 -1.031 1.00 32.07 207 PHE A CA 1
ATOM 1551 C C . PHE A 1 234 ? 35.874 6.215 -1.203 1.00 37.45 207 PHE A C 1
ATOM 1552 O O . PHE A 1 234 ? 35.758 5.656 -2.289 1.00 37.28 207 PHE A O 1
ATOM 1560 N N . ASP A 1 235 ? 36.376 5.601 -0.135 1.00 35.98 208 ASP A N 1
ATOM 1561 C CA . ASP A 1 235 ? 36.661 4.169 -0.163 1.00 41.02 208 ASP A CA 1
ATOM 1562 C C . ASP A 1 235 ? 35.374 3.386 -0.343 1.00 34.30 208 ASP A C 1
ATOM 1563 O O . ASP A 1 235 ? 35.322 2.447 -1.121 1.00 36.28 208 ASP A O 1
ATOM 1568 N N . SER A 1 236 ? 34.334 3.766 0.384 1.00 35.05 209 SER A N 1
ATOM 1569 C CA . SER A 1 236 ? 33.038 3.144 0.185 1.00 34.90 209 SER A CA 1
ATOM 1570 C C . SER A 1 236 ? 32.520 3.358 -1.250 1.00 36.88 209 SER A C 1
ATOM 1571 O O . SER A 1 236 ? 32.052 2.411 -1.890 1.00 37.20 209 SER A O 1
ATOM 1574 N N . PHE A 1 237 ? 32.625 4.580 -1.765 1.00 34.39 210 PHE A N 1
ATOM 1575 C CA . PHE A 1 237 ? 32.205 4.849 -3.148 1.00 28.69 210 PHE A CA 1
ATOM 1576 C C . PHE A 1 237 ? 32.928 3.938 -4.148 1.00 39.77 210 PHE A C 1
ATOM 1577 O O . PHE A 1 237 ? 32.307 3.386 -5.051 1.00 38.05 210 PHE A O 1
ATOM 1585 N N . GLN A 1 238 ? 34.238 3.784 -3.978 1.00 38.12 211 GLN A N 1
ATOM 1586 C CA . GLN A 1 238 ? 35.044 3.010 -4.910 1.00 40.81 211 GLN A CA 1
ATOM 1587 C C . GLN A 1 238 ? 34.725 1.531 -4.841 1.00 37.40 211 GLN A C 1
ATOM 1588 O O . GLN A 1 238 ? 34.665 0.867 -5.860 1.00 41.12 211 GLN A O 1
ATOM 1594 N N . ALA A 1 239 ? 34.517 1.015 -3.638 1.00 36.22 212 ALA A N 1
ATOM 1595 C CA . ALA A 1 239 ? 34.129 -0.377 -3.492 1.00 38.40 212 ALA A CA 1
ATOM 1596 C C . ALA A 1 239 ? 32.780 -0.669 -4.153 1.00 40.22 212 ALA A C 1
ATOM 1597 O O . ALA A 1 239 ? 32.554 -1.771 -4.639 1.00 44.33 212 ALA A O 1
ATOM 1599 N N . LEU A 1 240 ? 31.888 0.312 -4.193 1.00 34.51 213 LEU A N 1
ATOM 1600 C CA . LEU A 1 240 ? 30.511 0.021 -4.589 1.00 37.22 213 LEU A CA 1
ATOM 1601 C C . LEU A 1 240 ? 30.116 0.478 -5.972 1.00 36.78 213 LEU A C 1
ATOM 1602 O O . LEU A 1 240 ? 29.094 0.041 -6.494 1.00 38.62 213 LEU A O 1
ATOM 1607 N N . ALA A 1 241 ? 30.909 1.360 -6.565 1.00 39.83 214 ALA A N 1
ATOM 1608 C CA . ALA A 1 241 ? 30.540 1.940 -7.852 1.00 40.69 214 ALA A CA 1
ATOM 1609 C C . ALA A 1 241 ? 30.919 1.033 -9.020 1.00 42.02 214 ALA A C 1
ATOM 1610 O O . ALA A 1 241 ? 31.597 0.023 -8.844 1.00 38.82 214 ALA A O 1
ATOM 1612 N N . GLN A 1 242 ? 30.475 1.407 -10.214 1.00 43.84 215 GLN A N 1
ATOM 1613 C CA . GLN A 1 242 ? 30.767 0.633 -11.414 1.00 43.75 215 GLN A CA 1
ATOM 1614 C C . GLN A 1 242 ? 32.121 1.041 -11.979 1.00 42.15 215 GLN A C 1
ATOM 1615 O O . GLN A 1 242 ? 32.556 2.178 -11.796 1.00 42.99 215 GLN A O 1
ATOM 1621 N N . PRO A 1 243 ? 32.799 0.109 -12.668 1.00 48.77 216 PRO A N 1
ATOM 1622 C CA . PRO A 1 243 ? 34.147 0.387 -13.177 1.00 45.93 216 PRO A CA 1
ATOM 1623 C C . PRO A 1 243 ? 34.256 1.656 -14.029 1.00 44.05 216 PRO A C 1
ATOM 1624 O O . PRO A 1 243 ? 35.263 2.352 -13.918 1.00 46.93 216 PRO A O 1
ATOM 1628 N N . PRO A 1 244 ? 33.243 1.961 -14.863 1.00 38.28 217 PRO A N 1
ATOM 1629 C CA . PRO A 1 244 ? 33.330 3.222 -15.606 1.00 41.09 217 PRO A CA 1
ATOM 1630 C C . PRO A 1 244 ? 33.199 4.433 -14.677 1.00 49.23 217 PRO A C 1
ATOM 1631 O O . PRO A 1 244 ? 33.674 5.510 -15.016 1.00 39.47 217 PRO A O 1
ATOM 1635 N N . GLN A 1 245 ? 32.561 4.257 -13.520 1.00 42.77 218 GLN A N 1
ATOM 1636 C CA . GLN A 1 245 ? 32.379 5.367 -12.593 1.00 44.51 218 GLN A CA 1
ATOM 1637 C C . GLN A 1 245 ? 33.644 5.631 -11.773 1.00 43.40 218 GLN A C 1
ATOM 1638 O O . GLN A 1 245 ? 34.039 6.777 -11.579 1.00 40.83 218 GLN A O 1
ATOM 1644 N N . THR A 1 246 ? 34.292 4.567 -11.313 1.00 41.63 219 THR A N 1
ATOM 1645 C CA . THR A 1 246 ? 35.558 4.709 -10.605 1.00 46.45 219 THR A CA 1
ATOM 1646 C C . THR A 1 246 ? 36.653 5.190 -11.559 1.00 48.19 219 THR A C 1
ATOM 1647 O O . THR A 1 246 ? 37.565 5.921 -11.165 1.00 48.51 219 THR A O 1
ATOM 1651 N N . ALA A 1 247 ? 36.547 4.786 -12.822 1.00 49.01 220 ALA A N 1
ATOM 1652 C CA . ALA A 1 247 ? 37.475 5.239 -13.851 1.00 51.35 220 ALA A CA 1
ATOM 1653 C C . ALA A 1 247 ? 37.383 6.754 -14.021 1.00 51.59 220 ALA A C 1
ATOM 1654 O O . ALA A 1 247 ? 38.388 7.465 -13.940 1.00 50.13 220 ALA A O 1
ATOM 1656 N N . LEU A 1 248 ? 36.168 7.241 -14.256 1.00 46.82 221 LEU A N 1
ATOM 1657 C CA . LEU A 1 248 ? 35.947 8.673 -14.430 1.00 48.74 221 LEU A CA 1
ATOM 1658 C C . LEU A 1 248 ? 36.474 9.470 -13.242 1.00 44.10 221 LEU A C 1
ATOM 1659 O O . LEU A 1 248 ? 37.045 10.548 -13.409 1.00 44.52 221 LEU A O 1
ATOM 1664 N N . PHE A 1 249 ? 36.265 8.929 -12.044 1.00 45.92 222 PHE A N 1
ATOM 1665 C CA . PHE A 1 249 ? 36.701 9.545 -10.795 1.00 44.04 222 PHE A CA 1
ATOM 1666 C C . PHE A 1 249 ? 38.223 9.615 -10.730 1.00 46.20 222 PHE A C 1
ATOM 1667 O O . PHE A 1 249 ? 38.794 10.626 -10.336 1.00 46.96 222 PHE A O 1
ATOM 1675 N N . ALA A 1 250 ? 38.881 8.530 -11.115 1.00 48.20 223 ALA A N 1
ATOM 1676 C CA . ALA A 1 250 ? 40.332 8.457 -11.013 1.00 49.99 223 ALA A CA 1
ATOM 1677 C C . ALA A 1 250 ? 40.982 9.435 -11.977 1.00 51.04 223 ALA A C 1
ATOM 1678 O O . ALA A 1 250 ? 42.045 9.989 -11.695 1.00 50.41 223 ALA A O 1
ATOM 1680 N N . GLU A 1 251 ? 40.327 9.645 -13.115 1.00 47.71 224 GLU A N 1
ATOM 1681 C CA . GLU A 1 251 ? 40.840 10.542 -14.145 1.00 57.38 224 GLU A CA 1
ATOM 1682 C C . GLU A 1 251 ? 40.478 12.011 -13.882 1.00 54.83 224 GLU A C 1
ATOM 1683 O O . GLU A 1 251 ? 41.328 12.894 -14.003 1.00 57.49 224 GLU A O 1
ATOM 1689 N N . GLN A 1 252 ? 39.223 12.263 -13.513 1.00 49.84 225 GLN A N 1
ATOM 1690 C CA . GLN A 1 252 ? 38.717 13.630 -13.339 1.00 51.47 225 GLN A CA 1
ATOM 1691 C C . GLN A 1 252 ? 39.058 14.282 -11.994 1.00 49.71 225 GLN A C 1
ATOM 1692 O O . GLN A 1 252 ? 39.110 15.503 -11.892 1.00 49.94 225 GLN A O 1
ATOM 1698 N N . CYS A 1 253 ? 39.278 13.479 -10.962 1.00 49.97 226 CYS A N 1
ATOM 1699 C CA . CYS A 1 253 ? 39.409 14.029 -9.617 1.00 45.96 226 CYS A CA 1
ATOM 1700 C C . CYS A 1 253 ? 40.731 13.678 -8.963 1.00 47.79 226 CYS A C 1
ATOM 1701 O O . CYS A 1 253 ? 40.772 13.310 -7.792 1.00 43.76 226 CYS A O 1
ATOM 1704 N N . GLN A 1 254 ? 41.808 13.803 -9.728 1.00 44.47 227 GLN A N 1
ATOM 1705 C CA . GLN A 1 254 ? 43.144 13.493 -9.238 1.00 47.68 227 GLN A CA 1
ATOM 1706 C C . GLN A 1 254 ? 43.562 14.397 -8.081 1.00 49.26 227 GLN A C 1
ATOM 1707 O O . GLN A 1 254 ? 43.089 15.530 -7.955 1.00 46.44 227 GLN A O 1
ATOM 1713 N N . ALA A 1 255 ? 44.447 13.880 -7.233 1.00 51.51 228 ALA A N 1
ATOM 1714 C CA . ALA A 1 255 ? 44.951 14.628 -6.088 1.00 50.29 228 ALA A CA 1
ATOM 1715 C C . ALA A 1 255 ? 45.570 15.962 -6.519 1.00 52.22 228 ALA A C 1
ATOM 1716 O O . ALA A 1 255 ? 46.146 16.069 -7.607 1.00 46.65 228 ALA A O 1
ATOM 1718 N N . SER A 1 256 ? 45.438 16.973 -5.663 1.00 46.19 229 SER A N 1
ATOM 1719 C CA . SER A 1 256 ? 45.995 18.300 -5.926 1.00 40.06 229 SER A CA 1
ATOM 1720 C C . SER A 1 256 ? 47.223 18.554 -5.074 1.00 44.87 229 SER A C 1
ATOM 1721 O O . SER A 1 256 ? 47.158 18.508 -3.842 1.00 41.38 229 SER A O 1
ATOM 1724 N N . LEU A 1 257 ? 48.338 18.841 -5.732 1.00 40.97 230 LEU A N 1
ATOM 1725 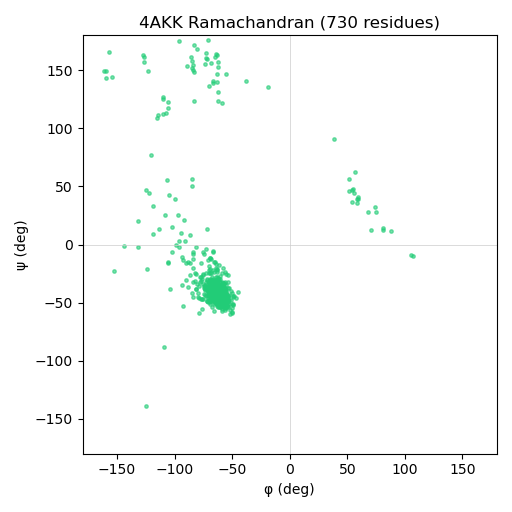C CA . LEU A 1 257 ? 49.587 19.150 -5.039 1.00 46.43 230 LEU A CA 1
ATOM 1726 C C . LEU A 1 257 ? 49.461 20.449 -4.222 1.00 42.15 230 LEU A C 1
ATOM 1727 O O . LEU A 1 257 ? 49.968 20.563 -3.094 1.00 38.67 230 LEU A O 1
ATOM 1732 N N . GLU A 1 258 ? 48.781 21.432 -4.793 1.00 42.92 231 GLU A N 1
ATOM 1733 C CA . GLU A 1 258 ? 48.624 22.701 -4.100 1.00 40.96 231 GLU A CA 1
ATOM 1734 C C . GLU A 1 258 ? 47.808 22.518 -2.815 1.00 38.04 231 GLU A C 1
ATOM 1735 O O . GLU A 1 258 ? 48.219 22.968 -1.753 1.00 37.67 231 GLU A O 1
ATOM 1741 N N . ILE A 1 259 ? 46.663 21.847 -2.913 1.00 38.77 232 ILE A N 1
ATOM 1742 C CA . ILE A 1 259 ? 45.864 21.540 -1.723 1.00 39.44 232 ILE A CA 1
ATOM 1743 C C . ILE A 1 259 ? 46.658 20.726 -0.700 1.00 35.74 232 ILE A C 1
ATOM 1744 O O . ILE A 1 259 ? 46.607 20.992 0.496 1.00 35.55 232 ILE A O 1
ATOM 1749 N N . GLU A 1 260 ? 47.405 19.739 -1.175 1.00 38.87 233 GLU A N 1
ATOM 1750 C CA . GLU A 1 260 ? 48.204 18.930 -0.275 1.00 41.78 233 GLU A CA 1
ATOM 1751 C C . GLU A 1 260 ? 49.250 19.746 0.478 1.00 37.08 233 GLU A C 1
ATOM 1752 O O . GLU A 1 260 ? 49.459 19.543 1.674 1.00 42.37 233 GLU A O 1
ATOM 1758 N N . GLN A 1 261 ? 49.897 20.676 -0.215 1.00 39.89 234 GLN A N 1
ATOM 1759 C CA . GLN A 1 261 ? 50.890 21.539 0.429 1.00 45.74 234 GLN A CA 1
ATOM 1760 C C . GLN A 1 261 ? 50.254 22.468 1.449 1.00 37.35 234 GLN A C 1
ATOM 1761 O O . GLN A 1 261 ? 50.800 22.697 2.533 1.00 31.90 234 GLN A O 1
ATOM 1767 N N . LEU A 1 262 ? 49.109 23.034 1.082 1.00 33.61 235 LEU A N 1
ATOM 1768 C CA . LEU A 1 262 ? 48.405 23.933 1.991 1.00 36.21 235 LEU A CA 1
ATOM 1769 C C . LEU A 1 262 ? 47.872 23.181 3.224 1.00 33.54 235 LEU A C 1
ATOM 1770 O O . LEU A 1 262 ? 47.817 23.735 4.312 1.00 34.57 235 LEU A O 1
ATOM 1775 N N . ARG A 1 263 ? 47.501 21.915 3.056 1.00 38.01 236 ARG A N 1
ATOM 1776 C CA . ARG A 1 263 ? 47.058 21.120 4.200 1.00 34.79 236 ARG A CA 1
ATOM 1777 C C . ARG A 1 263 ? 48.211 20.984 5.189 1.00 34.57 236 ARG A C 1
ATOM 1778 O O . ARG A 1 263 ? 48.042 21.160 6.398 1.00 35.33 236 ARG A O 1
ATOM 1786 N N . ARG A 1 264 ? 49.391 20.690 4.661 1.00 35.26 237 ARG A N 1
ATOM 1787 C CA . ARG A 1 264 ? 50.567 20.516 5.498 1.00 40.33 237 ARG A CA 1
ATOM 1788 C C . ARG A 1 264 ? 50.924 21.797 6.237 1.00 42.95 237 ARG A C 1
ATOM 1789 O O . ARG A 1 264 ? 51.306 21.765 7.413 1.00 44.02 237 ARG A O 1
ATOM 1797 N N . VAL A 1 265 ? 50.788 22.931 5.556 1.00 40.25 238 VAL A N 1
ATOM 1798 C CA . VAL A 1 265 ? 51.024 24.220 6.206 1.00 34.24 238 VAL A CA 1
ATOM 1799 C C . VAL A 1 265 ? 50.053 24.440 7.372 1.00 41.32 238 VAL A C 1
ATOM 1800 O O . VAL A 1 265 ? 50.460 24.767 8.488 1.00 36.42 238 VAL A O 1
ATOM 1804 N N . ALA A 1 266 ? 48.764 24.272 7.098 1.00 36.04 239 ALA A N 1
ATOM 1805 C CA . ALA A 1 266 ? 47.742 24.477 8.114 1.00 38.30 239 ALA A CA 1
ATOM 1806 C C . ALA A 1 266 ? 47.976 23.591 9.342 1.00 36.54 239 ALA A C 1
ATOM 1807 O O . ALA A 1 266 ? 47.697 24.001 10.473 1.00 40.45 239 ALA A O 1
ATOM 1809 N N . CYS A 1 267 ? 48.500 22.388 9.127 1.00 36.13 240 CYS A N 1
ATOM 1810 C CA . CYS A 1 267 ? 48.704 21.461 10.240 1.00 45.20 240 CYS A CA 1
ATOM 1811 C C . CYS A 1 267 ? 50.031 21.648 10.966 1.00 52.88 240 CYS A C 1
ATOM 1812 O O . CYS A 1 267 ? 50.208 21.165 12.084 1.00 54.39 240 CYS A O 1
ATOM 1815 N N . THR A 1 268 ? 50.957 22.357 10.334 1.00 49.94 241 THR A N 1
ATOM 1816 C CA . THR A 1 268 ? 52.296 22.510 10.886 1.00 54.73 241 THR A CA 1
ATOM 1817 C C . THR A 1 268 ? 52.561 23.926 11.385 1.00 58.35 241 THR A C 1
ATOM 1818 O O . THR A 1 268 ? 52.331 24.240 12.552 1.00 66.22 241 THR A O 1
ATOM 1822 N N . ARG A 1 269 ? 53.032 24.780 10.485 1.00 55.84 242 ARG A N 1
ATOM 1823 C CA . ARG A 1 269 ? 53.512 26.102 10.869 1.00 60.19 242 ARG A CA 1
ATOM 1824 C C . ARG A 1 269 ? 52.467 27.189 10.694 1.00 60.22 242 ARG A C 1
ATOM 1825 O O . ARG A 1 269 ? 51.369 26.945 10.189 1.00 58.66 242 ARG A O 1
ATOM 1833 N N . GLN A 1 270 ? 52.819 28.397 11.115 1.00 58.84 243 GLN A N 1
ATOM 1834 C CA . GLN A 1 270 ? 51.902 29.517 11.010 1.00 56.58 243 GLN A CA 1
ATOM 1835 C C . GLN A 1 270 ? 51.739 29.884 9.543 1.00 55.29 243 GLN A C 1
ATOM 1836 O O . GLN A 1 270 ? 52.713 29.904 8.789 1.00 51.51 243 GLN A O 1
ATOM 1842 N N . PRO A 1 271 ? 50.495 30.143 9.125 1.00 51.21 244 PRO A N 1
ATOM 1843 C CA . PRO A 1 271 ? 50.242 30.552 7.743 1.00 50.03 244 PRO A CA 1
ATOM 1844 C C . PRO A 1 271 ? 50.726 31.991 7.489 1.00 53.00 244 PRO A C 1
ATOM 1845 O O . PRO A 1 271 ? 50.899 32.754 8.437 1.00 56.99 244 PRO A O 1
ATOM 1849 N N . PRO A 1 272 ? 50.949 32.354 6.215 1.00 53.45 245 PRO A N 1
ATOM 1850 C CA . PRO A 1 272 ? 51.437 33.692 5.859 1.00 50.29 245 PRO A CA 1
ATOM 1851 C C . PRO A 1 272 ? 50.407 34.764 6.179 1.00 52.94 245 PRO A C 1
ATOM 1852 O O . PRO A 1 272 ? 49.214 34.574 5.925 1.00 50.97 245 PRO A O 1
ATOM 1856 N N . ALA A 1 273 ? 50.865 35.888 6.717 1.00 54.98 246 ALA A N 1
ATOM 1857 C CA . ALA A 1 273 ? 49.967 36.982 7.069 1.00 50.89 246 ALA A CA 1
ATOM 1858 C C . ALA A 1 273 ? 49.700 37.885 5.864 1.00 57.76 246 ALA A C 1
ATOM 1859 O O . ALA A 1 273 ? 49.928 39.093 5.922 1.00 61.39 246 ALA A O 1
ATOM 1861 N N . ASP A 1 274 ? 49.203 37.295 4.782 1.00 50.91 247 ASP A N 1
ATOM 1862 C CA . ASP A 1 274 ? 49.052 38.007 3.515 1.00 48.05 247 ASP A CA 1
ATOM 1863 C C . ASP A 1 274 ? 47.643 38.540 3.315 1.00 49.91 247 ASP A C 1
ATOM 1864 O O . ASP A 1 274 ? 47.192 38.723 2.182 1.00 45.97 247 ASP A O 1
ATOM 1869 N N . GLU A 1 275 ? 46.950 38.766 4.425 1.00 49.38 248 GLU A N 1
ATOM 1870 C CA . GLU A 1 275 ? 45.659 39.454 4.428 1.00 51.73 248 GLU A CA 1
ATOM 1871 C C . GLU A 1 275 ? 44.645 38.884 3.437 1.00 41.01 248 GLU A C 1
ATOM 1872 O O . GLU A 1 275 ? 43.978 39.630 2.719 1.00 45.46 248 GLU A O 1
ATOM 1878 N N . GLY A 1 276 ? 44.519 37.563 3.406 1.00 44.79 249 GLY A N 1
ATOM 1879 C CA . GLY A 1 276 ? 43.490 36.937 2.601 1.00 38.63 249 GLY A CA 1
ATOM 1880 C C . GLY A 1 276 ? 43.989 36.287 1.327 1.00 41.50 249 GLY A C 1
ATOM 1881 O O . GLY A 1 276 ? 43.237 35.586 0.655 1.00 42.38 249 GLY A O 1
ATOM 1882 N N . GLU A 1 277 ? 45.255 36.509 0.990 1.00 39.88 250 GLU A N 1
ATOM 1883 C CA . GLU A 1 277 ? 45.789 35.987 -0.266 1.00 41.20 250 GLU A CA 1
ATOM 1884 C C . GLU A 1 277 ? 45.872 34.444 -0.281 1.00 40.09 250 GLU A C 1
ATOM 1885 O O . GLU A 1 277 ? 45.418 33.808 -1.231 1.00 40.82 250 GLU A O 1
ATOM 1891 N N . THR A 1 278 ? 46.442 33.845 0.766 1.00 39.53 251 THR A N 1
ATOM 1892 C CA . THR A 1 278 ? 46.531 32.378 0.851 1.00 43.38 251 THR A CA 1
ATOM 1893 C C . THR A 1 278 ? 45.156 31.708 1.010 1.00 36.54 251 THR A C 1
ATOM 1894 O O . THR A 1 278 ? 44.911 30.626 0.471 1.00 33.42 251 THR A O 1
ATOM 1898 N N . ALA A 1 279 ? 44.283 32.359 1.769 1.00 33.96 252 ALA A N 1
ATOM 1899 C CA . ALA A 1 279 ? 42.913 31.920 1.959 1.00 36.27 252 ALA A CA 1
ATOM 1900 C C . ALA A 1 279 ? 42.188 31.797 0.627 1.00 38.52 252 ALA A C 1
ATOM 1901 O O . ALA A 1 279 ? 41.504 30.801 0.368 1.00 33.19 252 ALA A O 1
ATOM 1903 N N . LEU A 1 280 ? 42.335 32.820 -0.212 1.00 38.36 253 LEU A N 1
ATOM 1904 C CA . LEU A 1 280 ? 41.758 32.818 -1.556 1.00 33.80 253 LEU A CA 1
ATOM 1905 C C . LEU A 1 280 ? 42.363 31.727 -2.424 1.00 31.31 253 LEU A C 1
ATOM 1906 O O . LEU A 1 280 ? 41.657 31.051 -3.174 1.00 30.13 253 LEU A O 1
ATOM 1911 N N . ARG A 1 281 ? 43.677 31.555 -2.318 1.00 34.02 254 ARG A N 1
ATOM 1912 C CA . ARG A 1 281 ? 44.375 30.525 -3.075 1.00 33.42 254 ARG A CA 1
ATOM 1913 C C . ARG A 1 281 ? 43.793 29.161 -2.674 1.00 38.77 254 ARG A C 1
ATOM 1914 O O . ARG A 1 281 ? 43.489 28.312 -3.518 1.00 35.43 254 ARG A O 1
ATOM 1922 N N . TRP A 1 282 ? 43.620 28.976 -1.369 1.00 35.69 255 TRP A N 1
ATOM 1923 C CA . TRP A 1 282 ? 43.029 27.758 -0.824 1.00 35.75 255 TRP A CA 1
ATOM 1924 C C . TRP A 1 282 ? 41.612 27.585 -1.353 1.00 30.68 255 TRP A C 1
ATOM 1925 O O . TRP A 1 282 ? 41.266 26.547 -1.915 1.00 33.29 255 TRP A O 1
ATOM 1936 N N . PHE A 1 283 ? 40.800 28.617 -1.180 1.00 32.20 256 PHE A N 1
ATOM 1937 C CA . PHE A 1 283 ? 39.395 28.553 -1.563 1.00 37.02 256 PHE A CA 1
ATOM 1938 C C . PHE A 1 283 ? 39.231 28.179 -3.040 1.00 34.70 256 PHE A C 1
ATOM 1939 O O . PHE A 1 283 ? 38.439 27.302 -3.394 1.00 34.89 256 PHE A O 1
ATOM 1947 N N . CYS A 1 284 ? 40.005 28.838 -3.896 1.00 36.30 257 CYS A N 1
ATOM 1948 C CA . CYS A 1 284 ? 39.876 28.646 -5.335 1.00 35.45 257 CYS A CA 1
ATOM 1949 C C . CYS A 1 284 ? 40.300 27.256 -5.750 1.00 34.95 257 CYS A C 1
ATOM 1950 O O . CYS A 1 284 ? 39.596 26.596 -6.518 1.00 32.85 257 CYS A O 1
ATOM 1953 N N . ALA A 1 285 ? 41.445 26.808 -5.241 1.00 31.20 258 ALA A N 1
ATOM 1954 C CA . ALA A 1 285 ? 41.870 25.440 -5.498 1.00 31.96 258 ALA A CA 1
ATOM 1955 C C . ALA A 1 285 ? 40.793 24.445 -5.061 1.00 33.14 258 ALA A C 1
ATOM 1956 O O . ALA A 1 285 ? 40.493 23.494 -5.784 1.00 32.41 258 ALA A O 1
ATOM 1958 N N . GLN A 1 286 ? 40.210 24.660 -3.882 1.00 35.46 259 GLN A N 1
ATOM 1959 C CA . GLN A 1 286 ? 39.211 23.722 -3.348 1.00 32.83 259 GLN A CA 1
ATOM 1960 C C . GLN A 1 286 ? 37.933 23.788 -4.175 1.00 32.86 259 GLN A C 1
ATOM 1961 O O . GLN A 1 286 ? 37.282 22.786 -4.405 1.00 30.41 259 GLN A O 1
ATOM 1967 N N . THR A 1 287 ? 37.572 24.985 -4.615 1.00 31.91 260 THR A N 1
ATOM 1968 C CA . THR A 1 287 ? 36.369 25.136 -5.420 1.00 34.03 260 THR A CA 1
ATOM 1969 C C . THR A 1 287 ? 36.484 24.410 -6.771 1.00 39.06 260 THR A C 1
ATOM 1970 O O . THR A 1 287 ? 35.497 23.876 -7.275 1.00 37.96 260 THR A O 1
ATOM 1974 N N . GLN A 1 288 ? 37.681 24.384 -7.352 1.00 35.00 261 GLN A N 1
ATOM 1975 C CA . GLN A 1 288 ? 37.883 23.663 -8.615 1.00 33.48 261 GLN A CA 1
ATOM 1976 C C . GLN A 1 288 ? 37.779 22.160 -8.366 1.00 35.28 261 GLN A C 1
ATOM 1977 O O . GLN A 1 288 ? 37.214 21.397 -9.163 1.00 30.72 261 GLN A O 1
ATOM 1983 N N . ARG A 1 289 ? 38.334 21.751 -7.234 1.00 36.68 262 ARG A N 1
ATOM 1984 C CA . ARG A 1 289 ? 38.241 20.375 -6.777 1.00 35.32 262 ARG A CA 1
ATOM 1985 C C . ARG A 1 289 ? 36.792 19.931 -6.615 1.00 32.02 262 ARG A C 1
ATOM 1986 O O . ARG A 1 289 ? 36.426 18.849 -7.036 1.00 36.64 262 ARG A O 1
ATOM 1994 N N . LEU A 1 290 ? 35.970 20.770 -6.004 1.00 33.62 263 LEU A N 1
ATOM 1995 C CA . LEU A 1 290 ? 34.566 20.423 -5.789 1.00 32.57 263 LEU A CA 1
ATOM 1996 C C . LEU A 1 290 ? 33.758 20.405 -7.091 1.00 35.77 263 LEU A C 1
ATOM 1997 O O . LEU A 1 290 ? 32.853 19.584 -7.253 1.00 34.09 263 LEU A O 1
ATOM 2002 N N . GLU A 1 291 ? 34.078 21.305 -8.020 1.00 34.62 264 GLU A N 1
ATOM 2003 C CA . GLU A 1 291 ? 33.440 21.252 -9.340 1.00 38.04 264 GLU A CA 1
ATOM 2004 C C . GLU A 1 291 ? 33.811 19.987 -10.115 1.00 31.58 264 GLU A C 1
ATOM 2005 O O . GLU A 1 291 ? 32.980 19.414 -10.830 1.00 33.63 264 GLU A O 1
ATOM 2011 N N . GLN A 1 292 ? 35.045 19.523 -9.960 1.00 30.60 265 GLN A N 1
ATOM 2012 C CA . GLN A 1 292 ? 35.413 18.232 -10.547 1.00 33.89 265 GLN A CA 1
ATOM 2013 C C . GLN A 1 292 ? 34.602 17.093 -9.921 1.00 40.53 265 GLN A C 1
ATOM 2014 O O . GLN A 1 292 ? 34.112 16.212 -10.632 1.00 35.02 265 GLN A O 1
ATOM 2020 N N . LEU A 1 293 ? 34.456 17.109 -8.594 1.00 36.30 266 LEU A N 1
ATOM 2021 C CA . LEU A 1 293 ? 33.662 16.082 -7.929 1.00 32.33 266 LEU A CA 1
ATOM 2022 C C . LEU A 1 293 ? 32.217 16.148 -8.418 1.00 30.85 266 LEU A C 1
ATOM 2023 O O . LEU A 1 293 ? 31.587 15.119 -8.646 1.00 34.63 266 LEU A O 1
ATOM 2028 N N . ARG A 1 294 ? 31.698 17.363 -8.576 1.00 29.42 267 ARG A N 1
ATOM 2029 C CA . ARG A 1 294 ? 30.322 17.556 -9.037 1.00 34.89 267 ARG A CA 1
ATOM 2030 C C . ARG A 1 294 ? 30.101 16.900 -10.405 1.00 34.65 267 ARG A C 1
ATOM 2031 O O . ARG A 1 294 ? 29.076 16.263 -10.636 1.00 39.46 267 ARG A O 1
ATOM 2039 N N . GLY A 1 295 ? 31.072 17.043 -11.302 1.00 36.53 268 GLY A N 1
ATOM 2040 C CA . GLY A 1 295 ? 30.986 16.428 -12.620 1.00 35.89 268 GLY A CA 1
ATOM 2041 C C . GLY A 1 295 ? 30.741 14.938 -12.511 1.00 39.53 268 GLY A C 1
ATOM 2042 O O . GLY A 1 295 ? 29.831 14.390 -13.138 1.00 42.92 268 GLY A O 1
ATOM 2043 N N . VAL A 1 296 ? 31.541 14.276 -11.685 1.00 37.38 269 VAL A N 1
ATOM 2044 C CA . VAL A 1 296 ? 31.375 12.852 -11.472 1.00 36.83 269 VAL A CA 1
ATOM 2045 C C . VAL A 1 296 ? 30.035 12.526 -10.813 1.00 41.40 269 VAL A C 1
ATOM 2046 O O . VAL A 1 296 ? 29.369 11.560 -11.186 1.00 37.64 269 VAL A O 1
ATOM 2050 N N . GLU A 1 297 ? 29.639 13.335 -9.836 1.00 36.90 270 GLU A N 1
ATOM 2051 C CA . GLU A 1 297 ? 28.396 13.097 -9.119 1.00 36.73 270 GLU A CA 1
ATOM 2052 C C . GLU A 1 297 ? 27.188 13.162 -10.061 1.00 39.07 270 GLU A C 1
ATOM 2053 O O . GLU A 1 297 ? 26.230 12.393 -9.921 1.00 38.48 270 GLU A O 1
ATOM 2059 N N . GLU A 1 298 ? 27.227 14.092 -11.011 1.00 37.31 271 GLU A N 1
ATOM 2060 C CA . GLU A 1 298 ? 26.156 14.202 -11.998 1.00 42.46 271 GLU A CA 1
ATOM 2061 C C . GLU A 1 298 ? 26.076 12.937 -12.858 1.00 42.27 271 GLU A C 1
ATOM 2062 O O . GLU A 1 298 ? 24.989 12.516 -13.261 1.00 41.08 271 GLU A O 1
ATOM 2068 N N . LEU A 1 299 ? 27.223 12.319 -13.118 1.00 35.95 272 LEU A N 1
ATOM 2069 C CA . LEU A 1 299 ? 27.243 11.093 -13.902 1.00 42.58 272 LEU A CA 1
ATOM 2070 C C . LEU A 1 299 ? 26.579 9.969 -13.119 1.00 44.13 272 LEU A C 1
ATOM 2071 O O . LEU A 1 299 ? 25.830 9.155 -13.674 1.00 38.64 272 LEU A O 1
ATOM 2076 N N . LEU A 1 300 ? 26.854 9.922 -11.821 1.00 41.43 273 LEU A N 1
ATOM 2077 C CA . LEU A 1 300 ? 26.309 8.850 -10.999 1.00 37.56 273 LEU A CA 1
ATOM 2078 C C . LEU A 1 300 ? 24.789 8.902 -11.047 1.00 33.98 273 LEU A C 1
ATOM 2079 O O . LEU A 1 300 ? 24.126 7.877 -11.151 1.00 38.40 273 LEU A O 1
ATOM 2084 N N . ILE A 1 301 ? 24.255 10.116 -10.974 1.00 36.09 274 ILE A N 1
ATOM 2085 C CA . ILE A 1 301 ? 22.817 10.346 -11.008 1.00 39.24 274 ILE A CA 1
ATOM 2086 C C . ILE A 1 301 ? 22.198 9.933 -12.353 1.00 43.24 274 ILE A C 1
ATOM 2087 O O . ILE A 1 301 ? 21.173 9.248 -12.392 1.00 41.46 274 ILE A O 1
ATOM 2092 N N . VAL A 1 302 ? 22.829 10.349 -13.447 1.00 40.98 275 VAL A N 1
ATOM 2093 C CA . VAL A 1 302 ? 22.408 9.923 -14.778 1.00 43.54 275 VAL A CA 1
ATOM 2094 C C . VAL A 1 302 ? 22.382 8.401 -14.876 1.00 40.03 275 VAL A C 1
ATOM 2095 O O . VAL A 1 302 ? 21.383 7.813 -15.304 1.00 41.08 275 VAL A O 1
ATOM 2099 N N . ASP A 1 303 ? 23.471 7.764 -14.452 1.00 45.54 276 ASP A N 1
ATOM 2100 C CA . ASP A 1 303 ? 23.562 6.303 -14.488 1.00 40.93 276 ASP A CA 1
ATOM 2101 C C . ASP A 1 303 ? 22.507 5.634 -13.626 1.00 46.44 276 ASP A C 1
ATOM 2102 O O . ASP A 1 303 ? 21.946 4.604 -14.009 1.00 42.87 276 ASP A O 1
ATOM 2107 N N . LEU A 1 304 ? 22.242 6.203 -12.455 1.00 40.58 277 LEU A N 1
ATOM 2108 C CA . LEU A 1 304 ? 21.242 5.624 -11.579 1.00 42.26 277 LEU A CA 1
ATOM 2109 C C . LEU A 1 304 ? 19.860 5.698 -12.236 1.00 38.35 277 LEU A C 1
ATOM 2110 O O . LEU A 1 304 ? 19.071 4.757 -12.152 1.00 40.53 277 LEU A O 1
ATOM 2115 N N . LEU A 1 305 ? 19.582 6.815 -12.897 1.00 37.91 278 LEU A N 1
ATOM 2116 C CA . LEU A 1 305 ? 18.288 7.010 -13.548 1.00 47.00 278 LEU A CA 1
ATOM 2117 C C . LEU A 1 305 ? 18.107 6.085 -14.754 1.00 45.35 278 LEU A C 1
ATOM 2118 O O . LEU A 1 305 ? 17.032 5.530 -14.958 1.00 46.30 278 LEU A O 1
ATOM 2123 N N . ASN A 1 306 ? 19.162 5.919 -15.543 1.00 46.53 279 ASN A N 1
ATOM 2124 C CA . ASN A 1 306 ? 19.125 4.988 -16.665 1.00 47.56 279 ASN A CA 1
ATOM 2125 C C . ASN A 1 306 ? 18.850 3.584 -16.151 1.00 50.29 279 ASN A C 1
ATOM 2126 O O . ASN A 1 306 ? 17.996 2.866 -16.683 1.00 49.63 279 ASN A O 1
ATOM 2131 N N . ALA A 1 307 ? 19.567 3.196 -15.102 1.00 46.13 280 ALA A N 1
ATOM 2132 C CA . ALA A 1 307 ? 19.385 1.872 -14.531 1.00 42.19 280 ALA A CA 1
ATOM 2133 C C . ALA A 1 307 ? 17.954 1.701 -14.009 1.00 44.97 280 ALA A C 1
ATOM 2134 O O . ALA A 1 307 ? 17.350 0.644 -14.172 1.00 48.88 280 ALA A O 1
ATOM 2136 N N . ALA A 1 308 ? 17.411 2.745 -13.394 1.00 42.89 281 ALA A N 1
ATOM 2137 C CA . ALA A 1 308 ? 16.033 2.709 -12.917 1.00 47.50 281 ALA A CA 1
ATOM 2138 C C . ALA A 1 308 ? 15.053 2.466 -14.070 1.00 51.71 281 ALA A C 1
ATOM 2139 O O . ALA A 1 308 ? 14.159 1.628 -13.969 1.00 50.89 281 ALA A O 1
ATOM 2141 N N . ASP A 1 309 ? 15.227 3.205 -15.161 1.00 55.12 282 ASP A N 1
ATOM 2142 C CA . ASP A 1 309 ? 14.391 3.035 -16.348 1.00 56.22 282 ASP A CA 1
ATOM 2143 C C . ASP A 1 309 ? 14.497 1.625 -16.926 1.00 60.09 282 ASP A C 1
ATOM 2144 O O . ASP A 1 309 ? 13.485 0.986 -17.214 1.00 61.61 282 ASP A O 1
ATOM 2149 N N . ALA A 1 310 ? 15.725 1.143 -17.086 1.00 47.13 283 ALA A N 1
ATOM 2150 C CA . ALA A 1 310 ? 15.948 -0.158 -17.697 1.00 51.32 283 ALA A CA 1
ATOM 2151 C C . ALA A 1 310 ? 15.344 -1.283 -16.864 1.00 59.34 283 ALA A C 1
ATOM 2152 O O . ALA A 1 310 ? 15.070 -2.364 -17.374 1.00 61.36 283 ALA A O 1
ATOM 2154 N N . LEU A 1 311 ? 15.134 -1.028 -15.579 1.00 56.29 284 LEU A N 1
ATOM 2155 C CA . LEU A 1 311 ? 14.516 -2.023 -14.716 1.00 56.80 284 LEU A CA 1
ATOM 2156 C C . LEU A 1 311 ? 13.001 -2.005 -14.862 1.00 59.53 284 LEU A C 1
ATOM 2157 O O . LEU A 1 311 ? 12.354 -3.049 -14.847 1.00 59.86 284 LEU A O 1
ATOM 2162 N N . LEU A 1 312 ? 12.440 -0.810 -15.001 1.00 59.84 285 LEU A N 1
ATOM 2163 C CA . LEU A 1 312 ? 11.017 -0.665 -15.265 1.00 67.47 285 LEU A CA 1
ATOM 2164 C C . LEU A 1 312 ? 10.675 -1.270 -16.628 1.00 67.59 285 LEU A C 1
ATOM 2165 O O . LEU A 1 312 ? 9.575 -1.782 -16.836 1.00 70.69 285 LEU A O 1
ATOM 2170 N N . GLU A 1 313 ? 11.632 -1.221 -17.547 1.00 67.40 286 GLU A N 1
ATOM 2171 C CA . GLU A 1 313 ? 11.438 -1.760 -18.888 1.00 71.54 286 GLU A CA 1
ATOM 2172 C C . GLU A 1 313 ? 12.199 -3.074 -19.083 1.00 76.12 286 GLU A C 1
ATOM 2173 O O . GLU A 1 313 ? 13.004 -3.203 -20.007 1.00 79.26 286 GLU A O 1
ATOM 2179 N N . GLY A 1 314 ? 11.945 -4.048 -18.214 1.00 74.21 287 GLY A N 1
ATOM 2180 C CA . GLY A 1 314 ? 12.657 -5.313 -18.272 1.00 71.95 287 GLY A CA 1
ATOM 2181 C C . GLY A 1 314 ? 11.726 -6.506 -18.360 1.00 77.23 287 GLY A C 1
ATOM 2182 O O . GLY A 1 314 ? 11.508 -7.211 -17.376 1.00 79.88 287 GLY A O 1
ATOM 2183 N N . SER A 1 330 ? 22.755 -23.199 -2.672 1.00 85.07 303 SER A N 1
ATOM 2184 C CA . SER A 1 330 ? 23.516 -22.202 -1.924 1.00 85.54 303 SER A CA 1
ATOM 2185 C C . SER A 1 330 ? 22.701 -20.920 -1.706 1.00 85.09 303 SER A C 1
ATOM 2186 O O . SER A 1 330 ? 22.726 -19.990 -2.520 1.00 78.33 303 SER A O 1
ATOM 2189 N N . ILE A 1 331 ? 21.987 -20.881 -0.586 1.00 81.91 304 ILE A N 1
ATOM 2190 C CA . ILE A 1 331 ? 21.049 -19.804 -0.305 1.00 77.95 304 ILE A CA 1
ATOM 2191 C C . ILE A 1 331 ? 21.731 -18.637 0.395 1.00 72.89 304 ILE A C 1
ATOM 2192 O O . ILE A 1 331 ? 21.405 -17.478 0.148 1.00 71.14 304 ILE A O 1
ATOM 2197 N N . ALA A 1 332 ? 22.682 -18.948 1.267 1.00 74.54 305 ALA A N 1
ATOM 2198 C CA . ALA A 1 332 ? 23.449 -17.911 1.942 1.00 76.28 305 ALA A CA 1
ATOM 2199 C C . ALA A 1 332 ? 24.103 -16.992 0.913 1.00 72.00 305 ALA A C 1
ATOM 2200 O O . ALA A 1 332 ? 24.390 -15.829 1.196 1.00 69.12 305 ALA A O 1
ATOM 2202 N N . LEU A 1 333 ? 24.335 -17.529 -0.282 1.00 74.21 306 LEU A N 1
ATOM 2203 C CA . LEU A 1 333 ? 24.898 -16.754 -1.378 1.00 72.01 306 LEU A CA 1
ATOM 2204 C C . LEU A 1 333 ? 23.830 -15.847 -1.972 1.00 67.12 306 LEU A C 1
ATOM 2205 O O . LEU A 1 333 ? 24.011 -14.632 -2.049 1.00 63.87 306 LEU A O 1
ATOM 2210 N N . ARG A 1 334 ? 22.718 -16.443 -2.390 1.00 65.86 307 ARG A N 1
ATOM 2211 C CA . ARG A 1 334 ? 21.624 -15.679 -2.982 1.00 66.43 307 ARG A CA 1
ATOM 2212 C C . ARG A 1 334 ? 21.098 -14.610 -2.023 1.00 56.82 307 ARG A C 1
ATOM 2213 O O . ARG A 1 334 ? 20.746 -13.506 -2.439 1.00 49.34 307 ARG A O 1
ATOM 2221 N N . LEU A 1 335 ? 21.079 -14.946 -0.736 1.00 57.54 308 LEU A N 1
ATOM 2222 C CA . LEU A 1 335 ? 20.589 -14.053 0.312 1.00 60.95 308 LEU A CA 1
ATOM 2223 C C . LEU A 1 335 ? 21.438 -12.784 0.414 1.00 55.45 308 LEU A C 1
ATOM 2224 O O . LEU A 1 335 ? 20.913 -11.664 0.364 1.00 46.97 308 LEU A O 1
ATOM 2229 N N . ASP A 1 336 ? 22.750 -12.969 0.551 1.00 55.27 309 ASP A N 1
ATOM 2230 C CA . ASP A 1 336 ? 23.678 -11.851 0.656 1.00 60.13 309 ASP A CA 1
ATOM 2231 C C . ASP A 1 336 ? 23.608 -10.963 -0.579 1.00 54.30 309 ASP A C 1
ATOM 2232 O O . ASP A 1 336 ? 23.524 -9.745 -0.460 1.00 49.43 309 ASP A O 1
ATOM 2237 N N . LYS A 1 337 ? 23.644 -11.582 -1.756 1.00 54.72 310 LYS A N 1
ATOM 2238 C CA . LYS A 1 337 ? 23.512 -10.856 -3.017 1.00 56.59 310 LYS A CA 1
ATOM 2239 C C . LYS A 1 337 ? 22.229 -10.036 -3.051 1.00 49.66 310 LYS A C 1
ATOM 2240 O O . LYS A 1 337 ? 22.200 -8.957 -3.629 1.00 47.22 310 LYS A O 1
ATOM 2246 N N . GLN A 1 338 ? 21.169 -10.557 -2.437 1.00 43.65 311 GLN A N 1
ATOM 2247 C CA . GLN A 1 338 ? 19.864 -9.898 -2.483 1.00 47.64 311 GLN A CA 1
ATOM 2248 C C . GLN A 1 338 ? 19.687 -8.809 -1.411 1.00 50.21 311 GLN A C 1
ATOM 2249 O O . GLN A 1 338 ? 19.149 -7.738 -1.692 1.00 51.04 311 GLN A O 1
ATOM 2255 N N . LEU A 1 339 ? 20.140 -9.086 -0.191 1.00 44.63 312 LEU A N 1
ATOM 2256 C CA . LEU A 1 339 ? 19.979 -8.150 0.922 1.00 53.22 312 LEU A CA 1
ATOM 2257 C C . LEU A 1 339 ? 21.152 -7.167 1.061 1.00 51.27 312 LEU A C 1
ATOM 2258 O O . LEU A 1 339 ? 20.971 -6.038 1.515 1.00 54.82 312 LEU A O 1
ATOM 2263 N N . LEU A 1 340 ? 22.346 -7.603 0.677 1.00 48.36 313 LEU A N 1
ATOM 2264 C CA . LEU A 1 340 ? 23.526 -6.745 0.716 1.00 45.86 313 LEU A CA 1
ATOM 2265 C C . LEU A 1 340 ? 23.784 -6.170 2.106 1.00 52.22 313 LEU A C 1
ATOM 2266 O O . LEU A 1 340 ? 23.764 -4.950 2.299 1.00 45.89 313 LEU A O 1
ATOM 2271 N N . PRO A 1 341 ? 24.035 -7.046 3.084 1.00 55.95 314 PRO A N 1
ATOM 2272 C CA . PRO A 1 341 ? 24.251 -6.578 4.459 1.00 57.09 314 PRO A CA 1
ATOM 2273 C C . PRO A 1 341 ? 25.483 -5.675 4.566 1.00 46.94 314 PRO A C 1
ATOM 2274 O O . PRO A 1 341 ? 25.430 -4.678 5.273 1.00 49.44 314 PRO A O 1
ATOM 2278 N N . LEU A 1 342 ? 26.563 -6.009 3.863 1.00 48.46 315 LEU A N 1
ATOM 2279 C CA . LEU A 1 342 ? 27.763 -5.179 3.889 1.00 52.84 315 LEU A CA 1
ATOM 2280 C C . LEU A 1 342 ? 27.477 -3.769 3.388 1.00 52.82 315 LEU A C 1
ATOM 2281 O O . LEU A 1 342 ? 28.023 -2.803 3.910 1.00 48.38 315 LEU A O 1
ATOM 2286 N N . VAL A 1 343 ? 26.618 -3.658 2.378 1.00 49.05 316 VAL A N 1
ATOM 2287 C CA . VAL A 1 343 ? 26.267 -2.359 1.816 1.00 47.48 316 VAL A CA 1
ATOM 2288 C C . VAL A 1 343 ? 25.485 -1.511 2.814 1.00 41.57 316 VAL A C 1
ATOM 2289 O O . VAL A 1 343 ? 25.756 -0.326 2.974 1.00 38.05 316 VAL A O 1
ATOM 2293 N N . ARG A 1 344 ? 24.510 -2.119 3.479 1.00 45.79 317 ARG A N 1
ATOM 2294 C CA . ARG A 1 344 ? 23.750 -1.416 4.507 1.00 49.80 317 ARG A CA 1
ATOM 2295 C C . ARG A 1 344 ? 24.665 -1.004 5.666 1.00 50.89 317 ARG A C 1
ATOM 2296 O O . ARG A 1 344 ? 24.513 0.073 6.238 1.00 48.54 317 ARG A O 1
ATOM 2304 N N . GLN A 1 345 ? 25.624 -1.864 5.995 1.00 42.51 318 GLN A N 1
ATOM 2305 C CA . GLN A 1 345 ? 26.604 -1.561 7.034 1.00 53.19 318 GLN A CA 1
ATOM 2306 C C . GLN A 1 345 ? 27.408 -0.309 6.693 1.00 52.90 318 GLN A C 1
ATOM 2307 O O . GLN A 1 345 ? 27.642 0.537 7.551 1.00 44.50 318 GLN A O 1
ATOM 2313 N N . GLN A 1 346 ? 27.830 -0.197 5.437 1.00 47.65 319 GLN A N 1
ATOM 2314 C CA . GLN A 1 346 ? 28.606 0.956 4.994 1.00 47.90 319 GLN A CA 1
ATOM 2315 C C . GLN A 1 346 ? 27.805 2.253 5.109 1.00 43.35 319 GLN A C 1
ATOM 2316 O O . GLN A 1 346 ? 28.307 3.260 5.604 1.00 37.99 319 GLN A O 1
ATOM 2322 N N . ALA A 1 347 ? 26.560 2.221 4.647 1.00 35.85 320 ALA A N 1
ATOM 2323 C CA . ALA A 1 347 ? 25.665 3.352 4.810 1.00 48.36 320 ALA A CA 1
ATOM 2324 C C . ALA A 1 347 ? 25.483 3.716 6.295 1.00 41.37 320 ALA A C 1
ATOM 2325 O O . ALA A 1 347 ? 25.493 4.901 6.639 1.00 45.07 320 ALA A O 1
ATOM 2327 N N . HIS A 1 348 ? 25.341 2.706 7.160 1.00 43.37 321 HIS A N 1
ATOM 2328 C CA . HIS A 1 348 ? 25.251 2.924 8.609 1.00 49.96 321 HIS A CA 1
ATOM 2329 C C . HIS A 1 348 ? 26.462 3.698 9.118 1.00 41.17 321 HIS A C 1
ATOM 2330 O O . HIS A 1 348 ? 26.329 4.708 9.798 1.00 42.06 321 HIS A O 1
ATOM 2337 N N . GLU A 1 349 ? 27.648 3.176 8.824 1.00 39.22 322 GLU A N 1
ATOM 2338 C CA . GLU A 1 349 ? 28.874 3.763 9.322 1.00 39.37 322 GLU A CA 1
ATOM 2339 C C . GLU A 1 349 ? 29.059 5.209 8.844 1.00 36.63 322 GLU A C 1
ATOM 2340 O O . GLU A 1 349 ? 29.571 6.042 9.591 1.00 34.13 322 GLU A O 1
ATOM 2346 N N . LEU A 1 350 ? 28.642 5.520 7.617 1.00 33.40 323 LEU A N 1
ATOM 2347 C CA . LEU A 1 350 ? 28.887 6.866 7.090 1.00 33.55 323 LEU A CA 1
ATOM 2348 C C . LEU A 1 350 ? 27.962 7.880 7.750 1.00 36.30 323 LEU A C 1
ATOM 2349 O O . LEU A 1 350 ? 28.358 9.016 8.032 1.00 31.93 323 LEU A O 1
ATOM 2354 N N . GLN A 1 351 ? 26.728 7.454 7.997 1.00 42.19 324 GLN A N 1
ATOM 2355 C CA . GLN A 1 351 ? 25.778 8.232 8.782 1.00 45.57 324 GLN A CA 1
ATOM 2356 C C . GLN A 1 351 ? 26.274 8.414 10.215 1.00 36.13 324 GLN A C 1
ATOM 2357 O O . GLN A 1 351 ? 26.107 9.461 10.805 1.00 42.08 324 GLN A O 1
ATOM 2363 N N . GLN A 1 352 ? 26.875 7.373 10.769 1.00 43.45 325 GLN A N 1
ATOM 2364 C CA . GLN A 1 352 ? 27.400 7.434 12.125 1.00 42.42 325 GLN A CA 1
ATOM 2365 C C . GLN A 1 352 ? 28.519 8.479 12.196 1.00 40.52 325 GLN A C 1
ATOM 2366 O O . GLN A 1 352 ? 28.530 9.342 13.073 1.00 36.03 325 GLN A O 1
ATOM 2372 N N . LEU A 1 353 ? 29.451 8.389 11.253 1.00 39.24 326 LEU A N 1
ATOM 2373 C CA . LEU A 1 353 ? 30.571 9.312 11.155 1.00 36.71 326 LEU A CA 1
ATOM 2374 C C . LEU A 1 353 ? 30.086 10.758 11.021 1.00 34.33 326 LEU A C 1
ATOM 2375 O O . LEU A 1 353 ? 30.629 11.673 11.640 1.00 33.82 326 LEU A O 1
ATOM 2380 N N . SER A 1 354 ? 29.058 10.929 10.200 1.00 34.13 327 SER A N 1
ATOM 2381 C CA . SER A 1 354 ? 28.421 12.201 9.946 1.00 38.51 327 SER A CA 1
ATOM 2382 C C . SER A 1 354 ? 27.883 12.827 11.226 1.00 35.33 327 SER A C 1
ATOM 2383 O O . SER A 1 354 ? 28.148 13.991 11.507 1.00 34.99 327 SER A O 1
ATOM 2386 N N . GLY A 1 355 ? 27.121 12.049 11.989 1.00 39.34 328 GLY A N 1
ATOM 2387 C CA . GLY A 1 355 ? 26.608 12.500 13.270 1.00 38.91 328 GLY A CA 1
ATOM 2388 C C . GLY A 1 355 ? 27.715 12.863 14.244 1.00 39.52 328 GLY A C 1
ATOM 2389 O O . GLY A 1 355 ? 27.658 13.902 14.886 1.00 39.59 328 GLY A O 1
ATOM 2390 N N . GLN A 1 356 ? 28.725 12.003 14.356 1.00 39.85 329 GLN A N 1
ATOM 2391 C CA . GLN A 1 356 ? 29.836 12.243 15.273 1.00 32.00 329 GLN A CA 1
ATOM 2392 C C . GLN A 1 356 ? 30.534 13.572 14.997 1.00 38.57 329 GLN A C 1
ATOM 2393 O O . GLN A 1 356 ? 30.879 14.284 15.937 1.00 37.22 329 GLN A O 1
ATOM 2399 N N . LEU A 1 357 ? 30.754 13.897 13.717 1.00 36.25 330 LEU A N 1
ATOM 2400 C CA . LEU A 1 357 ? 31.453 15.135 13.353 1.00 38.72 330 LEU A CA 1
ATOM 2401 C C . LEU A 1 357 ? 30.594 16.355 13.653 1.00 37.12 330 LEU A C 1
ATOM 2402 O O . LEU A 1 357 ? 31.092 17.474 13.738 1.00 35.77 330 LEU A O 1
ATOM 2407 N N . ALA A 1 358 ? 29.297 16.123 13.805 1.00 38.31 331 ALA A N 1
ATOM 2408 C CA . ALA A 1 358 ? 28.349 17.194 14.040 1.00 40.26 331 ALA A CA 1
ATOM 2409 C C . ALA A 1 358 ? 28.093 17.407 15.533 1.00 40.29 331 ALA A C 1
ATOM 2410 O O . ALA A 1 358 ? 27.460 18.387 15.922 1.00 42.22 331 ALA A O 1
ATOM 2412 N N . SER A 1 359 ? 28.578 16.481 16.355 1.00 37.38 332 SER A N 1
ATOM 2413 C CA . SER A 1 359 ? 28.285 16.475 17.786 1.00 35.35 332 SER A CA 1
ATOM 2414 C C . SER A 1 359 ? 29.513 16.841 18.611 1.00 38.54 332 SER A C 1
ATOM 2415 O O . SER A 1 359 ? 30.577 16.238 18.458 1.00 32.65 332 SER A O 1
ATOM 2418 N N . LEU A 1 360 ? 29.358 17.830 19.488 1.00 37.23 333 LEU A N 1
ATOM 2419 C CA . LEU A 1 360 ? 30.418 18.223 20.416 1.00 36.31 333 LEU A CA 1
ATOM 2420 C C . LEU A 1 360 ? 30.684 17.165 21.483 1.00 31.16 333 LEU A C 1
ATOM 2421 O O . LEU A 1 360 ? 31.829 16.939 21.881 1.00 35.22 333 LEU A O 1
ATOM 2426 N N . LYS A 1 361 ? 29.625 16.524 21.959 1.00 31.92 334 LYS A N 1
ATOM 2427 C CA . LYS A 1 361 ? 29.793 15.390 22.860 1.00 39.03 334 LYS A CA 1
ATOM 2428 C C . LYS A 1 361 ? 30.741 14.376 22.221 1.00 40.86 334 LYS A C 1
ATOM 2429 O O . LYS A 1 361 ? 31.718 13.940 22.838 1.00 36.82 334 LYS A O 1
ATOM 2435 N N . ASP A 1 362 ? 30.451 14.006 20.975 1.00 38.99 335 ASP A N 1
ATOM 2436 C CA . ASP A 1 362 ? 31.235 12.973 20.298 1.00 40.69 335 ASP A CA 1
ATOM 2437 C C . ASP A 1 362 ? 32.645 13.462 20.038 1.00 39.80 335 ASP A C 1
ATOM 2438 O O . ASP A 1 362 ? 33.604 12.723 20.236 1.00 34.94 335 ASP A O 1
ATOM 2443 N N . ALA A 1 363 ? 32.764 14.722 19.632 1.00 34.53 336 ALA A N 1
ATOM 2444 C CA . ALA A 1 363 ? 34.068 15.316 19.369 1.00 37.69 336 ALA A CA 1
ATOM 2445 C C . ALA A 1 363 ? 34.971 15.297 20.592 1.00 39.03 336 ALA A C 1
ATOM 2446 O O . ALA A 1 363 ? 36.178 15.059 20.481 1.00 40.46 336 ALA A O 1
ATOM 2448 N N . LEU A 1 364 ? 34.395 15.586 21.755 1.00 34.33 337 LEU A N 1
ATOM 2449 C CA . LEU A 1 364 ? 35.187 15.683 22.975 1.00 34.63 337 LEU A CA 1
ATOM 2450 C C . LEU A 1 364 ? 35.470 14.300 23.541 1.00 30.89 337 LEU A C 1
ATOM 2451 O O . LEU A 1 364 ? 36.530 14.057 24.111 1.00 31.18 337 LEU A O 1
ATOM 2456 N N . GLU A 1 365 ? 34.522 13.389 23.382 1.00 27.32 338 GLU A N 1
ATOM 2457 C CA . GLU A 1 365 ? 34.805 11.983 23.673 1.00 34.09 338 GLU A CA 1
ATOM 2458 C C . GLU A 1 365 ? 36.041 11.495 22.912 1.00 41.00 338 GLU A C 1
ATOM 2459 O O . GLU A 1 365 ? 36.909 10.820 23.472 1.00 38.53 338 GLU A O 1
ATOM 2465 N N . GLU A 1 366 ? 36.129 11.851 21.635 1.00 36.49 339 GLU A N 1
ATOM 2466 C CA . GLU A 1 366 ? 37.220 11.366 20.791 1.00 38.62 339 GLU A CA 1
ATOM 2467 C C . GLU A 1 366 ? 38.518 12.078 21.112 1.00 41.12 339 GLU A C 1
ATOM 2468 O O . GLU A 1 366 ? 39.601 11.484 21.037 1.00 37.15 339 GLU A O 1
ATOM 2474 N N . ARG A 1 367 ? 38.415 13.354 21.471 1.00 36.16 340 ARG A N 1
ATOM 2475 C CA . ARG A 1 367 ? 39.605 14.095 21.848 1.00 35.92 340 ARG A CA 1
ATOM 2476 C C . ARG A 1 367 ? 40.227 13.535 23.122 1.00 34.54 340 ARG A C 1
ATOM 2477 O O . ARG A 1 367 ? 41.449 13.512 23.259 1.00 36.66 340 ARG A O 1
ATOM 2485 N N . LYS A 1 368 ? 39.386 13.053 24.032 1.00 35.22 341 LYS A N 1
ATOM 2486 C CA . LYS A 1 368 ? 39.865 12.431 25.268 1.00 38.91 341 LYS A CA 1
ATOM 2487 C C . LYS A 1 368 ? 40.745 11.224 24.938 1.00 36.65 341 LYS A C 1
ATOM 2488 O O . LYS A 1 368 ? 41.805 11.010 25.537 1.00 37.26 341 LYS A O 1
ATOM 2494 N N . LEU A 1 369 ? 40.292 10.430 23.983 1.00 34.72 342 LEU A N 1
ATOM 2495 C CA . LEU A 1 369 ? 41.074 9.295 23.516 1.00 33.11 342 LEU A CA 1
ATOM 2496 C C . LEU A 1 369 ? 42.392 9.724 22.894 1.00 31.36 342 LEU A C 1
ATOM 2497 O O . LEU A 1 369 ? 43.432 9.114 23.148 1.00 30.54 342 LEU A O 1
ATOM 2502 N N . ILE A 1 370 ? 42.349 10.783 22.086 1.00 31.88 343 ILE A N 1
ATOM 2503 C CA . ILE A 1 370 ? 43.546 11.295 21.444 1.00 26.58 343 ILE A CA 1
ATOM 2504 C C . ILE A 1 370 ? 44.535 11.871 22.459 1.00 33.33 343 ILE A C 1
ATOM 2505 O O . ILE A 1 370 ? 45.749 11.718 22.310 1.00 32.03 343 ILE A O 1
ATOM 2510 N N . GLU A 1 371 ? 44.018 12.539 23.490 1.00 34.52 344 GLU A N 1
ATOM 2511 C CA . GLU A 1 371 ? 44.880 13.074 24.543 1.00 38.02 344 GLU A CA 1
ATOM 2512 C C . GLU A 1 371 ? 45.595 11.941 25.289 1.00 36.30 344 GLU A C 1
ATOM 2513 O O . GLU A 1 371 ? 46.811 11.985 25.493 1.00 39.35 344 GLU A O 1
ATOM 2519 N N . LYS A 1 372 ? 44.835 10.924 25.680 1.00 35.00 345 LYS A N 1
ATOM 2520 C CA . LYS A 1 372 ? 45.420 9.705 26.252 1.00 37.68 345 LYS A CA 1
ATOM 2521 C C . LYS A 1 372 ? 46.510 9.064 25.373 1.00 36.28 345 LYS A C 1
ATOM 2522 O O . LYS A 1 372 ? 47.598 8.735 25.853 1.00 36.56 345 LYS A O 1
ATOM 2528 N N . ALA A 1 373 ? 46.226 8.864 24.091 1.00 36.01 346 ALA A N 1
ATOM 2529 C CA . ALA A 1 373 ? 47.253 8.328 23.194 1.00 32.47 346 ALA A CA 1
ATOM 2530 C C . ALA A 1 373 ? 48.495 9.223 23.150 1.00 39.28 346 ALA A C 1
ATOM 2531 O O . ALA A 1 373 ? 49.625 8.729 23.109 1.00 36.53 346 ALA A O 1
ATOM 2533 N N . LYS A 1 374 ? 48.287 10.538 23.153 1.00 36.57 347 LYS A N 1
ATOM 2534 C CA . LYS A 1 374 ? 49.409 11.472 23.189 1.00 40.63 347 LYS A CA 1
ATOM 2535 C C . LYS A 1 374 ? 50.266 11.255 24.437 1.00 41.72 347 LYS A C 1
ATOM 2536 O O . LYS A 1 374 ? 51.492 11.173 24.353 1.00 40.52 347 LYS A O 1
ATOM 2542 N N . SER A 1 375 ? 49.614 11.158 25.590 1.00 39.67 348 SER A N 1
ATOM 2543 C CA . SER A 1 375 ? 50.320 10.900 26.843 1.00 46.43 348 SER A CA 1
ATOM 2544 C C . SER A 1 375 ? 51.145 9.621 26.772 1.00 45.01 348 SER A C 1
ATOM 2545 O O . SER A 1 375 ? 52.263 9.574 27.278 1.00 47.16 348 SER A O 1
ATOM 2548 N N . VAL A 1 376 ? 50.595 8.587 26.141 1.00 42.54 349 VAL A N 1
ATOM 2549 C CA . VAL A 1 376 ? 51.318 7.328 26.002 1.00 41.02 349 VAL A CA 1
ATOM 2550 C C . VAL A 1 376 ? 52.628 7.539 25.259 1.00 47.45 349 VAL A C 1
ATOM 2551 O O . VAL A 1 376 ? 53.668 7.023 25.665 1.00 48.63 349 VAL A O 1
ATOM 2555 N N . LEU A 1 377 ? 52.572 8.293 24.166 1.00 42.51 350 LEU A N 1
ATOM 2556 C CA . LEU A 1 377 ? 53.768 8.612 23.396 1.00 45.45 350 LEU A CA 1
ATOM 2557 C C . LEU A 1 377 ? 54.710 9.527 24.181 1.00 45.76 350 LEU A C 1
ATOM 2558 O O . LEU A 1 377 ? 55.929 9.412 24.082 1.00 47.86 350 LEU A O 1
ATOM 2563 N N . MET A 1 378 ? 54.142 10.432 24.966 1.00 42.39 351 MET A N 1
ATOM 2564 C CA . MET A 1 378 ? 54.950 11.373 25.728 1.00 47.92 351 MET A CA 1
ATOM 2565 C C . MET A 1 378 ? 55.737 10.664 26.832 1.00 54.43 351 MET A C 1
ATOM 2566 O O . MET A 1 378 ? 56.841 11.081 27.185 1.00 55.48 351 MET A O 1
ATOM 2571 N N . THR A 1 379 ? 55.173 9.577 27.351 1.00 55.29 352 THR A N 1
ATOM 2572 C CA . THR A 1 379 ? 55.753 8.866 28.486 1.00 53.25 352 THR A CA 1
ATOM 2573 C C . THR A 1 379 ? 56.688 7.727 28.086 1.00 56.39 352 THR A C 1
ATOM 2574 O O . THR A 1 379 ? 57.830 7.656 28.538 1.00 59.80 352 THR A O 1
ATOM 2578 N N . TYR A 1 380 ? 56.199 6.835 27.239 1.00 52.18 353 TYR A N 1
ATOM 2579 C CA . TYR A 1 380 ? 56.942 5.631 26.908 1.00 57.26 353 TYR A CA 1
ATOM 2580 C C . TYR A 1 380 ? 57.842 5.822 25.705 1.00 65.30 353 TYR A C 1
ATOM 2581 O O . TYR A 1 380 ? 58.508 4.886 25.272 1.00 75.07 353 TYR A O 1
ATOM 2590 N N . GLN A 1 381 ? 57.878 7.036 25.170 1.00 62.75 354 GLN A N 1
ATOM 2591 C CA . GLN A 1 381 ? 58.658 7.275 23.964 1.00 63.18 354 GLN A CA 1
ATOM 2592 C C . GLN A 1 381 ? 59.324 8.650 23.955 1.00 61.85 354 GLN A C 1
ATOM 2593 O O . GLN A 1 381 ? 60.039 8.997 23.017 1.00 66.51 354 GLN A O 1
ATOM 2599 N N . GLY A 1 382 ? 59.083 9.422 25.008 1.00 58.62 355 GLY A N 1
ATOM 2600 C CA . GLY A 1 382 ? 59.794 10.669 25.224 1.00 55.58 355 GLY A CA 1
ATOM 2601 C C . GLY A 1 382 ? 59.488 11.759 24.220 1.00 63.01 355 GLY A C 1
ATOM 2602 O O . GLY A 1 382 ? 60.320 12.631 23.965 1.00 65.99 355 GLY A O 1
ATOM 2603 N N . MET A 1 383 ? 58.289 11.720 23.653 1.00 60.31 356 MET A N 1
ATOM 2604 C CA . MET A 1 383 ? 57.896 12.712 22.668 1.00 53.11 356 MET A CA 1
ATOM 2605 C C . MET A 1 383 ? 57.391 13.976 23.344 1.00 57.54 356 MET A C 1
ATOM 2606 O O . MET A 1 383 ? 56.821 13.921 24.435 1.00 50.53 356 MET A O 1
ATOM 2611 N N . GLN A 1 384 ? 57.612 15.115 22.691 1.00 58.89 357 GLN A N 1
ATOM 2612 C CA . GLN A 1 384 ? 56.980 16.364 23.098 1.00 58.91 357 GLN A CA 1
ATOM 2613 C C . GLN A 1 384 ? 55.503 16.295 22.714 1.00 46.85 357 GLN A C 1
ATOM 2614 O O . GLN A 1 384 ? 55.122 15.501 21.861 1.00 48.02 357 GLN A O 1
ATOM 2620 N N . GLU A 1 385 ? 54.674 17.126 23.332 1.00 47.95 358 GLU A N 1
ATOM 2621 C CA . GLU A 1 385 ? 53.234 17.051 23.101 1.00 45.14 358 GLU A CA 1
ATOM 2622 C C . GLU A 1 385 ? 52.839 17.267 21.637 1.00 46.53 358 GLU A C 1
ATOM 2623 O O . GLU A 1 385 ? 52.056 16.496 21.078 1.00 43.18 358 GLU A O 1
ATOM 2629 N N . GLU A 1 386 ? 53.370 18.318 21.020 1.00 44.63 359 GLU A N 1
ATOM 2630 C CA . GLU A 1 386 ? 53.076 18.592 19.617 1.00 42.09 359 GLU A CA 1
ATOM 2631 C C . GLU A 1 386 ? 53.606 17.454 18.750 1.00 44.63 359 GLU A C 1
ATOM 2632 O O . GLU A 1 386 ? 52.921 16.981 17.845 1.00 42.23 359 GLU A O 1
ATOM 2638 N N . GLN A 1 387 ? 54.819 17.001 19.050 1.00 46.55 360 GLN A N 1
ATOM 2639 C CA . GLN A 1 387 ? 55.420 15.877 18.345 1.00 43.04 360 GLN A CA 1
ATOM 2640 C C . GLN A 1 387 ? 54.516 14.645 18.418 1.00 42.87 360 GLN A C 1
ATOM 2641 O O . GLN A 1 387 ? 54.330 13.928 17.432 1.00 44.93 360 GLN A O 1
ATOM 2647 N N . ALA A 1 388 ? 53.974 14.405 19.606 1.00 45.03 361 ALA A N 1
ATOM 2648 C CA . ALA A 1 388 ? 53.043 13.311 19.850 1.00 47.00 361 ALA A CA 1
ATOM 2649 C C . ALA A 1 388 ? 51.828 13.399 18.928 1.00 41.55 361 ALA A C 1
ATOM 2650 O O . ALA A 1 388 ? 51.432 12.414 18.298 1.00 42.37 361 ALA A O 1
ATOM 2652 N N . TRP A 1 389 ? 51.241 14.588 18.855 1.00 39.83 362 TRP A N 1
ATOM 2653 C CA . TRP A 1 389 ? 50.071 14.810 18.021 1.00 41.37 362 TRP A CA 1
ATOM 2654 C C . TRP A 1 389 ? 50.422 14.581 16.555 1.00 38.62 362 TRP A C 1
ATOM 2655 O O . TRP A 1 389 ? 49.682 13.919 15.825 1.00 39.55 362 TRP A O 1
ATOM 2666 N N . GLN A 1 390 ? 51.563 15.106 16.128 1.00 42.91 363 GLN A N 1
ATOM 2667 C CA . GLN A 1 390 ? 51.983 14.943 14.742 1.00 41.03 363 GLN A CA 1
ATOM 2668 C C . GLN A 1 390 ? 52.166 13.471 14.402 1.00 42.15 363 GLN A C 1
ATOM 2669 O O . GLN A 1 390 ? 51.781 13.030 13.322 1.00 43.83 363 GLN A O 1
ATOM 2675 N N . ALA A 1 391 ? 52.737 12.706 15.332 1.00 44.87 364 ALA A N 1
ATOM 2676 C CA . ALA A 1 391 ? 52.940 11.268 15.118 1.00 38.71 364 ALA A CA 1
ATOM 2677 C C . ALA A 1 391 ? 51.617 10.545 14.852 1.00 41.31 364 ALA A C 1
ATOM 2678 O O . ALA A 1 391 ? 51.515 9.731 13.938 1.00 41.15 364 ALA A O 1
ATOM 2680 N N . LEU A 1 392 ? 50.608 10.855 15.657 1.00 42.48 365 LEU A N 1
ATOM 2681 C CA . LEU A 1 392 ? 49.286 10.256 15.508 1.00 40.84 365 LEU A CA 1
ATOM 2682 C C . LEU A 1 392 ? 48.647 10.614 14.155 1.00 37.64 365 LEU A C 1
ATOM 2683 O O . LEU A 1 392 ? 48.103 9.748 13.465 1.00 38.45 365 LEU A O 1
ATOM 2688 N N . ARG A 1 393 ? 48.716 11.892 13.786 1.00 35.80 366 ARG A N 1
ATOM 2689 C CA . ARG A 1 393 ? 48.193 12.368 12.500 1.00 40.51 366 ARG A CA 1
ATOM 2690 C C . ARG A 1 393 ? 48.916 11.687 11.347 1.00 43.46 366 ARG A C 1
ATOM 2691 O O . ARG A 1 393 ? 48.298 11.290 10.349 1.00 41.97 366 ARG A O 1
ATOM 2699 N N . LYS A 1 394 ? 50.225 11.520 11.503 1.00 40.77 367 LYS A N 1
ATOM 2700 C CA . LYS A 1 394 ? 51.017 10.843 10.488 1.00 44.75 367 LYS A CA 1
ATOM 2701 C C . LYS A 1 394 ? 50.554 9.405 10.314 1.00 44.63 367 LYS A C 1
ATOM 2702 O O . LYS A 1 394 ? 50.313 8.966 9.192 1.00 41.12 367 LYS A O 1
ATOM 2708 N N . MET A 1 395 ? 50.428 8.669 11.418 1.00 43.05 368 MET A N 1
ATOM 2709 C CA . MET A 1 395 ? 49.982 7.274 11.335 1.00 40.61 368 MET A CA 1
ATOM 2710 C C . MET A 1 395 ? 48.599 7.171 10.688 1.00 36.61 368 MET A C 1
ATOM 2711 O O . MET A 1 395 ? 48.308 6.207 9.995 1.00 37.60 368 MET A O 1
ATOM 2716 N N . ALA A 1 396 ? 47.763 8.185 10.903 1.00 36.50 369 ALA A N 1
ATOM 2717 C CA . ALA A 1 396 ? 46.397 8.182 10.390 1.00 35.64 369 ALA A CA 1
ATOM 2718 C C . ALA A 1 396 ? 46.361 8.332 8.872 1.00 40.05 369 ALA A C 1
ATOM 2719 O O . ALA A 1 396 ? 45.557 7.689 8.217 1.00 34.69 369 ALA A O 1
ATOM 2721 N N . MET A 1 397 ? 47.214 9.207 8.336 1.00 38.16 370 MET A N 1
ATOM 2722 C CA . MET A 1 397 ? 47.374 9.379 6.896 1.00 43.15 370 MET A CA 1
ATOM 2723 C C . MET A 1 397 ? 47.897 8.087 6.285 1.00 41.20 370 MET A C 1
ATOM 2724 O O . MET A 1 397 ? 47.337 7.574 5.318 1.00 39.10 370 MET A O 1
ATOM 2729 N N . ASP A 1 398 ? 48.973 7.564 6.862 1.00 36.75 371 ASP A N 1
ATOM 2730 C CA . ASP A 1 398 ? 49.646 6.397 6.308 1.00 43.15 371 ASP A CA 1
ATOM 2731 C C . ASP A 1 398 ? 48.761 5.157 6.354 1.00 41.36 371 ASP A C 1
ATOM 2732 O O . ASP A 1 398 ? 48.831 4.309 5.477 1.00 42.07 371 ASP A O 1
ATOM 2737 N N . LYS A 1 399 ? 47.917 5.059 7.373 1.00 40.46 372 LYS A N 1
ATOM 2738 C CA . LYS A 1 399 ? 47.051 3.896 7.524 1.00 34.98 372 LYS A CA 1
ATOM 2739 C C . LYS A 1 399 ? 45.643 4.150 7.003 1.00 42.28 372 LYS A C 1
ATOM 2740 O O . LYS A 1 399 ? 44.799 3.256 7.048 1.00 41.11 372 LYS A O 1
ATOM 2746 N N . ASN A 1 400 ? 45.391 5.363 6.507 1.00 35.54 373 ASN A N 1
ATOM 2747 C CA . ASN A 1 400 ? 44.057 5.722 6.025 1.00 33.32 373 ASN A CA 1
ATOM 2748 C C . ASN A 1 400 ? 42.989 5.504 7.099 1.00 41.63 373 ASN A C 1
ATOM 2749 O O . ASN A 1 400 ? 41.918 4.959 6.833 1.00 39.05 373 ASN A O 1
ATOM 2754 N N . GLN A 1 401 ? 43.293 5.922 8.322 1.00 36.74 374 GLN A N 1
ATOM 2755 C CA . GLN A 1 401 ? 42.324 5.859 9.410 1.00 36.39 374 GLN A CA 1
ATOM 2756 C C . GLN A 1 401 ? 42.210 7.237 10.062 1.00 35.15 374 GLN A C 1
ATOM 2757 O O . GLN A 1 401 ? 43.072 8.096 9.866 1.00 36.59 374 GLN A O 1
ATOM 2763 N N . ARG A 1 402 ? 41.143 7.451 10.825 1.00 37.33 375 ARG A N 1
ATOM 2764 C CA . ARG A 1 402 ? 40.976 8.704 11.546 1.00 36.50 375 ARG A CA 1
ATOM 2765 C C . ARG A 1 402 ? 41.956 8.701 12.711 1.00 32.83 375 ARG A C 1
ATOM 2766 O O . ARG A 1 402 ? 42.387 7.641 13.147 1.00 32.12 375 ARG A O 1
ATOM 2774 N N . MET A 1 403 ? 42.334 9.883 13.186 1.00 35.55 376 MET A N 1
ATOM 2775 C CA . MET A 1 403 ? 43.220 10.006 14.347 1.00 33.60 376 MET A CA 1
ATOM 2776 C C . MET A 1 403 ? 42.652 9.280 15.577 1.00 28.83 376 MET A C 1
ATOM 2777 O O . MET A 1 403 ? 43.395 8.676 16.337 1.00 26.48 376 MET A O 1
ATOM 2782 N N . VAL A 1 404 ? 41.338 9.337 15.779 1.00 28.08 377 VAL A N 1
ATOM 2783 C CA . VAL A 1 404 ? 40.764 8.684 16.950 1.00 29.82 377 VAL A CA 1
ATOM 2784 C C . VAL A 1 404 ? 40.881 7.165 16.856 1.00 29.70 377 VAL A C 1
ATOM 2785 O O . VAL A 1 404 ? 41.041 6.490 17.876 1.00 31.97 377 VAL A O 1
ATOM 2789 N N . GLU A 1 405 ? 40.838 6.639 15.632 1.00 33.95 378 GLU A N 1
ATOM 2790 C CA . GLU A 1 405 ? 41.039 5.203 15.393 1.00 35.30 378 GLU A CA 1
ATOM 2791 C C . GLU A 1 405 ? 42.479 4.795 15.676 1.00 30.16 378 GLU A C 1
ATOM 2792 O O . GLU A 1 405 ? 42.725 3.761 16.269 1.00 30.81 378 GLU A O 1
ATOM 2798 N N . ILE A 1 406 ? 43.430 5.619 15.258 1.00 33.24 379 ILE A N 1
ATOM 2799 C CA . ILE A 1 406 ? 44.827 5.393 15.611 1.00 32.22 379 ILE A CA 1
ATOM 2800 C C . ILE A 1 406 ? 44.984 5.408 17.118 1.00 29.58 379 ILE A C 1
ATOM 2801 O O . ILE A 1 406 ? 45.699 4.588 17.682 1.00 29.57 379 ILE A O 1
ATOM 2806 N N . ALA A 1 407 ? 44.322 6.365 17.764 1.00 28.76 380 ALA A N 1
ATOM 2807 C CA . ALA A 1 407 ? 44.428 6.531 19.205 1.00 25.19 380 ALA A CA 1
ATOM 2808 C C . ALA A 1 407 ? 43.893 5.314 19.928 1.00 28.29 380 ALA A C 1
ATOM 2809 O O . ALA A 1 407 ? 44.507 4.827 20.886 1.00 27.29 380 ALA A O 1
ATOM 2811 N N . ARG A 1 408 ? 42.730 4.848 19.476 1.00 30.10 381 ARG A N 1
ATOM 2812 C CA . ARG A 1 408 ? 42.103 3.664 20.022 1.00 29.42 381 ARG A CA 1
ATOM 2813 C C . ARG A 1 408 ? 43.007 2.468 19.815 1.00 32.45 381 ARG A C 1
ATOM 2814 O O . ARG A 1 408 ? 43.183 1.670 20.725 1.00 31.18 381 ARG A O 1
ATOM 2822 N N . ALA A 1 409 ? 43.589 2.340 18.625 1.00 29.58 382 ALA A N 1
ATOM 2823 C CA . ALA A 1 409 ? 44.490 1.218 18.378 1.00 32.06 382 ALA A CA 1
ATOM 2824 C C . ALA A 1 409 ? 45.632 1.187 19.395 1.00 34.44 382 ALA A C 1
ATOM 2825 O O . ALA A 1 409 ? 45.964 0.134 19.919 1.00 32.25 382 ALA A O 1
ATOM 2827 N N . LEU A 1 410 ? 46.226 2.341 19.679 1.00 29.36 383 LEU A N 1
ATOM 2828 C CA . LEU A 1 410 ? 47.379 2.390 20.584 1.00 33.35 383 LEU A CA 1
ATOM 2829 C C . LEU A 1 410 ? 47.018 2.081 22.042 1.00 37.97 383 LEU A C 1
ATOM 2830 O O . LEU A 1 410 ? 47.788 1.434 22.750 1.00 34.94 383 LEU A O 1
ATOM 2835 N N . LEU A 1 411 ? 45.853 2.547 22.486 1.00 32.71 384 LEU A N 1
ATOM 2836 C CA . LEU A 1 411 ? 45.392 2.274 23.845 1.00 33.73 384 LEU A CA 1
ATOM 2837 C C . LEU A 1 411 ? 45.032 0.795 24.002 1.00 35.15 384 LEU A C 1
ATOM 2838 O O . LEU A 1 411 ? 45.173 0.213 25.078 1.00 36.87 384 LEU A O 1
ATOM 2843 N N . THR A 1 412 ? 44.571 0.189 22.917 1.00 32.62 385 THR A N 1
ATOM 2844 C CA . THR A 1 412 ? 44.234 -1.224 22.926 1.00 32.69 385 THR A CA 1
ATOM 2845 C C . THR A 1 412 ? 45.445 -2.115 23.198 1.00 33.89 385 THR A C 1
ATOM 2846 O O . THR A 1 412 ? 45.321 -3.162 23.825 1.00 35.26 385 THR A O 1
ATOM 2850 N N . VAL A 1 413 ? 46.616 -1.706 22.731 1.00 38.12 386 VAL A N 1
ATOM 2851 C CA . VAL A 1 413 ? 47.800 -2.543 22.879 1.00 41.28 386 VAL A CA 1
ATOM 2852 C C . VAL A 1 413 ? 48.874 -1.957 23.804 1.00 44.39 386 VAL A C 1
ATOM 2853 O O . VAL A 1 413 ? 50.011 -2.432 23.820 1.00 44.27 386 VAL A O 1
ATOM 2857 N N . LYS A 1 414 ? 48.542 -0.933 24.576 1.00 45.82 387 LYS A N 1
ATOM 2858 C CA . LYS A 1 414 ? 49.612 -0.218 25.284 1.00 61.78 387 LYS A CA 1
ATOM 2859 C C . LYS A 1 414 ? 50.254 -1.064 26.388 1.00 61.33 387 LYS A C 1
ATOM 2860 O O . LYS A 1 414 ? 51.313 -0.714 26.904 1.00 71.84 387 LYS A O 1
ATOM 2866 N N . ALA A 1 415 ? 49.625 -2.185 26.725 1.00 54.04 388 ALA A N 1
ATOM 2867 C CA . ALA A 1 415 ? 50.250 -3.158 27.610 1.00 61.05 388 ALA A CA 1
ATOM 2868 C C . ALA A 1 415 ? 51.576 -3.647 27.029 1.00 64.03 388 ALA A C 1
ATOM 2869 O O . ALA A 1 415 ? 52.419 -4.167 27.749 1.00 71.98 388 ALA A O 1
ATOM 2871 N N . LEU A 1 416 ? 51.754 -3.477 25.724 1.00 58.58 389 LEU A N 1
ATOM 2872 C CA . LEU A 1 416 ? 52.997 -3.851 25.059 1.00 60.66 389 LEU A CA 1
ATOM 2873 C C . LEU A 1 416 ? 54.119 -2.844 25.307 1.00 72.24 389 LEU A C 1
ATOM 2874 O O . LEU A 1 416 ? 55.293 -3.211 25.339 1.00 80.82 389 LEU A O 1
ATOM 2879 N N . TRP A 1 417 ? 53.763 -1.575 25.467 1.00 72.93 390 TRP A N 1
ATOM 2880 C CA . TRP A 1 417 ? 54.747 -0.559 25.827 1.00 81.92 390 TRP A CA 1
ATOM 2881 C C . TRP A 1 417 ? 55.084 -0.608 27.319 1.00 81.16 390 TRP A C 1
ATOM 2882 O O . TRP A 1 417 ? 56.212 -0.321 27.725 1.00 78.43 390 TRP A O 1
ATOM 2893 N N . ARG A 1 418 ? 54.091 -0.981 28.124 1.00 84.85 391 ARG A N 1
ATOM 2894 C CA . ARG A 1 418 ? 54.222 -1.023 29.579 1.00 86.15 391 ARG A CA 1
ATOM 2895 C C . ARG A 1 418 ? 55.355 -1.943 30.019 1.00 90.97 391 ARG A C 1
ATOM 2896 O O . ARG A 1 418 ? 55.186 -2.761 30.925 1.00 95.15 391 ARG A O 1
ATOM 2904 N N . PRO B 1 36 ? 3.412 24.045 8.580 1.00 86.60 9 PRO B N 1
ATOM 2905 C CA . PRO B 1 36 ? 3.102 24.089 7.144 1.00 85.28 9 PRO B CA 1
ATOM 2906 C C . PRO B 1 36 ? 3.184 22.703 6.503 1.00 82.53 9 PRO B C 1
ATOM 2907 O O . PRO B 1 36 ? 2.451 21.796 6.904 1.00 81.25 9 PRO B O 1
ATOM 2911 N N . GLU B 1 37 ? 4.059 22.542 5.515 1.00 87.61 10 GLU B N 1
ATOM 2912 C CA . GLU B 1 37 ? 4.273 21.233 4.904 1.00 77.17 10 GLU B CA 1
ATOM 2913 C C . GLU B 1 37 ? 4.816 20.248 5.939 1.00 74.06 10 GLU B C 1
ATOM 2914 O O . GLU B 1 37 ? 4.578 19.041 5.848 1.00 72.94 10 GLU B O 1
ATOM 2920 N N . VAL B 1 38 ? 5.541 20.770 6.925 1.00 64.46 11 VAL B N 1
ATOM 2921 C CA . VAL B 1 38 ? 6.139 19.933 7.955 1.00 61.44 11 VAL B CA 1
ATOM 2922 C C . VAL B 1 38 ? 5.080 19.125 8.691 1.00 59.69 11 VAL B C 1
ATOM 2923 O O . VAL B 1 38 ? 5.252 17.931 8.930 1.00 53.96 11 VAL B O 1
ATOM 2927 N N . VAL B 1 39 ? 3.980 19.783 9.036 1.00 57.14 12 VAL B N 1
ATOM 2928 C CA . VAL B 1 39 ? 2.916 19.151 9.806 1.00 60.69 12 VAL B CA 1
ATOM 2929 C C . VAL B 1 39 ? 2.369 17.916 9.101 1.00 57.90 12 VAL B C 1
ATOM 2930 O O . VAL B 1 39 ? 1.947 16.955 9.748 1.00 54.31 12 VAL B O 1
ATOM 2934 N N . ASP B 1 40 ? 2.363 17.956 7.773 1.00 50.04 13 ASP B N 1
ATOM 2935 C CA . ASP B 1 40 ? 1.850 16.844 6.988 1.00 59.04 13 ASP B CA 1
ATOM 2936 C C . ASP B 1 40 ? 2.774 15.627 7.022 1.00 53.94 13 ASP B C 1
ATOM 2937 O O . ASP B 1 40 ? 2.297 14.499 7.106 1.00 48.40 13 ASP B O 1
ATOM 2942 N N . TRP B 1 41 ? 4.085 15.850 6.976 1.00 48.27 14 TRP B N 1
ATOM 2943 C CA . TRP B 1 41 ? 5.024 14.735 7.059 1.00 46.65 14 TRP B CA 1
ATOM 2944 C C . TRP B 1 41 ? 4.958 14.053 8.418 1.00 40.91 14 TRP B C 1
ATOM 2945 O O . TRP B 1 41 ? 5.096 12.842 8.509 1.00 45.50 14 TRP B O 1
ATOM 2956 N N . PHE B 1 42 ? 4.714 14.829 9.468 1.00 47.50 15 PHE B N 1
ATOM 2957 C CA . PHE B 1 42 ? 4.526 14.265 10.798 1.00 49.24 15 PHE B CA 1
ATOM 2958 C C . PHE B 1 42 ? 3.200 13.553 10.915 1.00 51.29 15 PHE B C 1
ATOM 2959 O O . PHE B 1 42 ? 3.108 12.518 11.570 1.00 49.23 15 PHE B O 1
ATOM 2967 N N . ALA B 1 43 ? 2.173 14.113 10.283 1.00 49.04 16 ALA B N 1
ATOM 2968 C CA . ALA B 1 43 ? 0.853 13.490 10.285 1.00 49.78 16 ALA B CA 1
ATOM 2969 C C . ALA B 1 43 ? 0.917 12.104 9.664 1.00 44.73 16 ALA B C 1
ATOM 2970 O O . ALA B 1 43 ? 0.318 11.161 10.182 1.00 49.66 16 ALA B O 1
ATOM 2972 N N . ARG B 1 44 ? 1.633 11.979 8.551 1.00 44.88 17 ARG B N 1
ATOM 2973 C CA . ARG B 1 44 ? 1.771 10.675 7.910 1.00 44.80 17 ARG B CA 1
ATOM 2974 C C . ARG B 1 44 ? 2.626 9.744 8.767 1.00 43.97 17 ARG B C 1
ATOM 2975 O O . ARG B 1 44 ? 2.242 8.597 9.021 1.00 43.52 17 ARG B O 1
ATOM 2983 N N . ALA B 1 45 ? 3.769 10.242 9.233 1.00 41.18 18 ALA B N 1
ATOM 2984 C CA . ALA B 1 45 ? 4.631 9.438 10.092 1.00 39.33 18 ALA B CA 1
ATOM 2985 C C . ALA B 1 45 ? 3.809 8.892 11.253 1.00 45.59 18 ALA B C 1
ATOM 2986 O O . ALA B 1 45 ? 3.834 7.694 11.541 1.00 41.07 18 ALA B O 1
ATOM 2988 N N . ARG B 1 46 ? 3.031 9.768 11.882 1.00 44.43 19 ARG B N 1
ATOM 2989 C CA . ARG B 1 46 ? 2.181 9.374 12.999 1.00 43.23 19 ARG B CA 1
ATOM 2990 C C . ARG B 1 46 ? 1.051 8.412 12.612 1.00 49.79 19 ARG B C 1
ATOM 2991 O O . ARG B 1 46 ? 0.725 7.500 13.374 1.00 51.87 19 ARG B O 1
ATOM 2999 N N . ARG B 1 47 ? 0.445 8.618 11.445 1.00 47.64 20 ARG B N 1
ATOM 3000 C CA . ARG B 1 47 ? -0.569 7.685 10.946 1.00 50.82 20 ARG B CA 1
ATOM 3001 C C . ARG B 1 47 ? 0.023 6.291 10.760 1.00 49.16 20 ARG B C 1
ATOM 3002 O O . ARG B 1 47 ? -0.555 5.299 11.192 1.00 45.27 20 ARG B O 1
ATOM 3010 N N . LEU B 1 48 ? 1.177 6.231 10.099 1.00 48.26 21 LEU B N 1
ATOM 3011 C CA . LEU B 1 48 ? 1.846 4.963 9.844 1.00 49.53 21 LEU B CA 1
ATOM 3012 C C . LEU B 1 48 ? 2.149 4.248 11.151 1.00 54.75 21 LEU B C 1
ATOM 3013 O O . LEU B 1 48 ? 1.901 3.051 11.284 1.00 55.07 21 LEU B O 1
ATOM 3018 N N . GLN B 1 49 ? 2.670 4.990 12.122 1.00 47.40 22 GLN B N 1
ATOM 3019 C CA . GLN B 1 49 ? 3.069 4.380 13.371 1.00 52.63 22 GLN B CA 1
ATOM 3020 C C . GLN B 1 49 ? 1.871 3.815 14.126 1.00 58.76 22 GLN B C 1
ATOM 3021 O O . GLN B 1 49 ? 1.962 2.737 14.712 1.00 58.86 22 GLN B O 1
ATOM 3027 N N . LYS B 1 50 ? 0.745 4.526 14.099 1.00 56.29 23 LYS B N 1
ATOM 3028 C CA . LYS B 1 50 ? -0.458 4.040 14.775 1.00 57.25 23 LYS B CA 1
ATOM 3029 C C . LYS B 1 50 ? -0.971 2.748 14.149 1.00 58.03 23 LYS B C 1
ATOM 3030 O O . LYS B 1 50 ? -1.454 1.857 14.851 1.00 62.14 23 LYS B O 1
ATOM 3036 N N . GLN B 1 51 ? -0.869 2.645 12.831 1.00 50.39 24 GLN B N 1
ATOM 3037 C CA . GLN B 1 51 ? -1.243 1.415 12.152 1.00 58.92 24 GLN B CA 1
ATOM 3038 C C . GLN B 1 51 ? -0.340 0.276 12.610 1.00 62.45 24 GLN B C 1
ATOM 3039 O O . GLN B 1 51 ? -0.807 -0.825 12.914 1.00 62.48 24 GLN B O 1
ATOM 3045 N N . GLN B 1 52 ? 0.957 0.557 12.668 1.00 60.60 25 GLN B N 1
ATOM 3046 C CA . GLN B 1 52 ? 1.942 -0.426 13.099 1.00 62.13 25 GLN B CA 1
ATOM 3047 C C . GLN B 1 52 ? 1.650 -0.993 14.484 1.00 59.03 25 GLN B C 1
ATOM 3048 O O . GLN B 1 52 ? 1.952 -2.155 14.757 1.00 59.43 25 GLN B O 1
ATOM 3054 N N . LEU B 1 53 ? 1.063 -0.174 15.353 1.00 59.42 26 LEU B N 1
ATOM 3055 C CA . LEU B 1 53 ? 0.720 -0.607 16.707 1.00 58.83 26 LEU B CA 1
ATOM 3056 C C . LEU B 1 53 ? 0.058 -1.981 16.730 1.00 59.11 26 LEU B C 1
ATOM 3057 O O . LEU B 1 53 ? 0.345 -2.807 17.598 1.00 59.77 26 LEU B O 1
ATOM 3062 N N . HIS B 1 54 ? -0.826 -2.221 15.771 1.00 58.41 27 HIS B N 1
ATOM 3063 C CA . HIS B 1 54 ? -1.630 -3.438 15.768 1.00 63.56 27 HIS B CA 1
ATOM 3064 C C . HIS B 1 54 ? -0.870 -4.696 15.350 1.00 63.75 27 HIS B C 1
ATOM 3065 O O . HIS B 1 54 ? -1.408 -5.800 15.426 1.00 64.04 27 HIS B O 1
ATOM 3072 N N . GLN B 1 55 ? 0.373 -4.532 14.908 1.00 61.40 28 GLN B N 1
ATOM 3073 C CA . GLN B 1 55 ? 1.180 -5.678 14.495 1.00 59.20 28 GLN B CA 1
ATOM 3074 C C . GLN B 1 55 ? 2.208 -6.081 15.547 1.00 53.69 28 GLN B C 1
ATOM 3075 O O . GLN B 1 55 ? 2.875 -7.103 15.411 1.00 55.98 28 GLN B O 1
ATOM 3081 N N . LEU B 1 56 ? 2.322 -5.284 16.601 1.00 49.03 29 LEU B N 1
ATOM 3082 C CA . LEU B 1 56 ? 3.283 -5.571 17.654 1.00 53.33 29 LEU B CA 1
ATOM 3083 C C . LEU B 1 56 ? 3.025 -6.909 18.327 1.00 54.10 29 LEU B C 1
ATOM 3084 O O . LEU B 1 56 ? 3.957 -7.553 18.807 1.00 52.09 29 LEU B O 1
ATOM 3089 N N . ALA B 1 57 ? 1.761 -7.323 18.370 1.00 53.94 30 ALA B N 1
ATOM 3090 C CA . ALA B 1 57 ? 1.406 -8.583 19.017 1.00 53.69 30 ALA B CA 1
ATOM 3091 C C . ALA B 1 57 ? 1.923 -9.767 18.219 1.00 47.77 30 ALA B C 1
ATOM 3092 O O . ALA B 1 57 ? 2.563 -10.662 18.770 1.00 50.86 30 ALA B O 1
ATOM 3094 N N . GLN B 1 58 ? 1.644 -9.763 16.919 1.00 52.10 31 GLN B N 1
ATOM 3095 C CA . GLN B 1 58 ? 2.096 -10.825 16.024 1.00 55.72 31 GLN B CA 1
ATOM 3096 C C . GLN B 1 58 ? 3.623 -10.825 15.938 1.00 53.58 31 GLN B C 1
ATOM 3097 O O . GLN B 1 58 ? 4.256 -11.881 15.837 1.00 49.25 31 GLN B O 1
ATOM 3103 N N . GLN B 1 59 ? 4.211 -9.634 15.966 1.00 49.08 32 GLN B N 1
ATOM 3104 C CA . GLN B 1 59 ? 5.656 -9.500 15.843 1.00 51.93 32 GLN B CA 1
ATOM 3105 C C . GLN B 1 59 ? 6.359 -9.999 17.105 1.00 46.50 32 GLN B C 1
ATOM 3106 O O . GLN B 1 59 ? 7.350 -10.729 17.033 1.00 39.97 32 GLN B O 1
ATOM 3112 N N . GLY B 1 60 ? 5.827 -9.620 18.260 1.00 42.78 33 GLY B N 1
ATOM 3113 C CA . GLY B 1 60 ? 6.373 -10.081 19.518 1.00 44.43 33 GLY B CA 1
ATOM 3114 C C . GLY B 1 60 ? 6.228 -11.585 19.662 1.00 46.65 33 GLY B C 1
ATOM 3115 O O . GLY B 1 60 ? 7.127 -12.265 20.153 1.00 45.38 33 GLY B O 1
ATOM 3116 N N . THR B 1 61 ? 5.087 -12.111 19.233 1.00 45.78 34 THR B N 1
ATOM 3117 C CA . THR B 1 61 ? 4.853 -13.544 19.334 1.00 44.61 34 THR B CA 1
ATOM 3118 C C . THR B 1 61 ? 5.811 -14.327 18.421 1.00 42.72 34 THR B C 1
ATOM 3119 O O . THR B 1 61 ? 6.337 -15.366 18.808 1.00 44.91 34 THR B O 1
ATOM 3123 N N . LEU B 1 62 ? 6.062 -13.818 17.223 1.00 41.14 35 LEU B N 1
ATOM 3124 C CA . LEU B 1 62 ? 6.995 -14.488 16.317 1.00 45.05 35 LEU B CA 1
ATOM 3125 C C . LEU B 1 62 ? 8.410 -14.531 16.898 1.00 38.37 35 LEU B C 1
ATOM 3126 O O . LEU B 1 62 ? 9.092 -15.550 16.811 1.00 41.01 35 LEU B O 1
ATOM 3131 N N . ALA B 1 63 ? 8.850 -13.419 17.476 1.00 36.65 36 ALA B N 1
ATOM 3132 C CA . ALA B 1 63 ? 10.167 -13.359 18.103 1.00 41.28 36 ALA B CA 1
ATOM 3133 C C . ALA B 1 63 ? 10.257 -14.364 19.250 1.00 41.51 36 ALA B C 1
ATOM 3134 O O . ALA B 1 63 ? 11.243 -15.088 19.385 1.00 39.41 36 ALA B O 1
ATOM 3136 N N . GLY B 1 64 ? 9.217 -14.410 20.072 1.00 39.66 37 GLY B N 1
ATOM 3137 C CA . GLY B 1 64 ? 9.183 -15.333 21.190 1.00 37.04 37 GLY B CA 1
ATOM 3138 C C . GLY B 1 64 ? 9.176 -16.776 20.731 1.00 41.01 37 GLY B C 1
ATOM 3139 O O . GLY B 1 64 ? 9.805 -17.635 21.351 1.00 39.20 37 GLY B O 1
ATOM 3140 N N . GLN B 1 65 ? 8.466 -17.038 19.638 1.00 36.21 38 GLN B N 1
ATOM 3141 C CA . GLN B 1 65 ? 8.375 -18.382 19.092 1.00 37.36 38 GLN B CA 1
ATOM 3142 C C . GLN B 1 65 ? 9.689 -18.813 18.433 1.00 38.44 38 GLN B C 1
ATOM 3143 O O . GLN B 1 65 ? 10.064 -19.983 18.490 1.00 38.37 38 GLN B O 1
ATOM 3149 N N . ILE B 1 66 ? 10.382 -17.870 17.800 1.00 35.22 39 ILE B N 1
ATOM 3150 C CA . ILE B 1 66 ? 11.708 -18.136 17.247 1.00 32.92 39 ILE B CA 1
ATOM 3151 C C . ILE B 1 66 ? 12.687 -18.450 18.381 1.00 33.13 39 ILE B C 1
ATOM 3152 O O . ILE B 1 66 ? 13.489 -19.375 18.289 1.00 32.83 39 ILE B O 1
ATOM 3157 N N . SER B 1 67 ? 12.603 -17.678 19.459 1.00 33.33 40 SER B N 1
ATOM 3158 C CA . SER B 1 67 ? 13.432 -17.911 20.632 1.00 33.85 40 SER B CA 1
ATOM 3159 C C . SER B 1 67 ? 13.258 -19.321 21.210 1.00 38.21 40 SER B C 1
ATOM 3160 O O . SER B 1 67 ? 14.240 -19.975 21.581 1.00 32.21 40 SER B O 1
ATOM 3163 N N . ALA B 1 68 ? 12.013 -19.784 21.301 1.00 35.87 41 ALA B N 1
ATOM 3164 C CA . ALA B 1 68 ? 11.738 -21.110 21.859 1.00 35.36 41 ALA B CA 1
ATOM 3165 C C . ALA B 1 68 ? 12.242 -22.230 20.957 1.00 33.90 41 ALA B C 1
ATOM 3166 O O . ALA B 1 68 ? 12.821 -23.203 21.430 1.00 35.09 41 ALA B O 1
ATOM 3168 N N . LEU B 1 69 ? 12.006 -22.095 19.657 1.00 36.79 42 LEU B N 1
ATOM 3169 C CA . LEU B 1 69 ? 12.477 -23.084 18.695 1.00 36.31 42 LEU B CA 1
ATOM 3170 C C . LEU B 1 69 ? 14.003 -23.212 18.739 1.00 32.09 42 LEU B C 1
ATOM 3171 O O . LEU B 1 69 ? 14.549 -24.312 18.717 1.00 33.33 42 LEU B O 1
ATOM 3176 N N . VAL B 1 70 ? 14.675 -22.071 18.765 1.00 32.95 43 VAL B N 1
ATOM 3177 C CA . VAL B 1 70 ? 16.131 -22.015 18.831 1.00 36.42 43 VAL B CA 1
ATOM 3178 C C . VAL B 1 70 ? 16.620 -22.701 20.100 1.00 32.04 43 VAL B C 1
ATOM 3179 O O . VAL B 1 70 ? 17.620 -23.423 20.102 1.00 32.09 43 VAL B O 1
ATOM 3183 N N . HIS B 1 71 ? 15.906 -22.470 21.191 1.00 32.29 44 HIS B N 1
ATOM 3184 C CA . HIS B 1 71 ? 16.296 -23.053 22.463 1.00 33.14 44 HIS B CA 1
ATOM 3185 C C . HIS B 1 71 ? 16.204 -24.585 22.435 1.00 35.28 44 HIS B C 1
ATOM 3186 O O . HIS B 1 71 ? 17.116 -25.282 22.895 1.00 29.98 44 HIS B O 1
ATOM 3193 N N . MET B 1 72 ? 15.109 -25.107 21.886 1.00 29.74 45 MET B N 1
ATOM 3194 C CA . MET B 1 72 ? 14.944 -26.555 21.781 1.00 31.63 45 MET B CA 1
ATOM 3195 C C . MET B 1 72 ? 15.973 -27.142 20.835 1.00 32.43 45 MET B C 1
ATOM 3196 O O . MET B 1 72 ? 16.506 -28.227 21.092 1.00 32.94 45 MET B O 1
ATOM 3201 N N . LEU B 1 73 ? 16.275 -26.407 19.756 1.00 29.25 46 LEU B N 1
ATOM 3202 C CA . LEU B 1 73 ? 17.299 -26.830 18.801 1.00 33.02 46 LEU B CA 1
ATOM 3203 C C . LEU B 1 73 ? 18.682 -26.839 19.457 1.00 31.55 46 LEU B C 1
ATOM 3204 O O . LEU B 1 73 ? 19.508 -27.705 19.173 1.00 29.17 46 LEU B O 1
ATOM 3209 N N . GLN B 1 74 ? 18.923 -25.875 20.342 1.00 30.73 47 GLN B N 1
ATOM 3210 C CA . GLN B 1 74 ? 20.149 -25.867 21.129 1.00 32.17 47 GLN B CA 1
ATOM 3211 C C . GLN B 1 74 ? 20.219 -27.081 22.060 1.00 34.42 47 GLN B C 1
ATOM 3212 O O . GLN B 1 74 ? 21.294 -27.629 22.290 1.00 31.53 47 GLN B O 1
ATOM 3218 N N . CYS B 1 75 ? 19.075 -27.493 22.599 1.00 33.42 48 CYS B N 1
ATOM 3219 C CA . CYS B 1 75 ? 19.047 -28.662 23.465 1.00 31.57 48 CYS B CA 1
ATOM 3220 C C . CYS B 1 75 ? 19.314 -29.891 22.624 1.00 35.59 48 CYS B C 1
ATOM 3221 O O . CYS B 1 75 ? 20.168 -30.703 22.965 1.00 31.91 48 CYS B O 1
ATOM 3224 N N . GLU B 1 76 ? 18.603 -30.012 21.506 1.00 30.73 49 GLU B N 1
ATOM 3225 C CA . GLU B 1 76 ? 18.826 -31.136 20.605 1.00 35.86 49 GLU B CA 1
ATOM 3226 C C . GLU B 1 76 ? 20.273 -31.215 20.115 1.00 33.96 49 GLU B C 1
ATOM 3227 O O . GLU B 1 76 ? 20.840 -32.293 20.054 1.00 32.90 49 GLU B O 1
ATOM 3233 N N . ARG B 1 77 ? 20.868 -30.082 19.758 1.00 33.85 50 ARG B N 1
ATOM 3234 C CA . ARG B 1 77 ? 22.257 -30.084 19.300 1.00 33.79 50 ARG B CA 1
ATOM 3235 C C . ARG B 1 77 ? 23.185 -30.639 20.379 1.00 32.68 50 ARG B C 1
ATOM 3236 O O . ARG B 1 77 ? 24.098 -31.406 20.091 1.00 33.22 50 ARG B O 1
ATOM 3244 N N . GLY B 1 78 ? 22.943 -30.250 21.626 1.00 33.05 51 GLY B N 1
ATOM 3245 C CA . GLY B 1 78 ? 23.745 -30.731 22.738 1.00 31.70 51 GLY B CA 1
ATOM 3246 C C . GLY B 1 78 ? 23.655 -32.222 22.966 1.00 36.09 51 GLY B C 1
ATOM 3247 O O . GLY B 1 78 ? 24.676 -32.908 23.118 1.00 36.31 51 GLY B O 1
ATOM 3248 N N . ALA B 1 79 ? 22.429 -32.734 22.982 1.00 34.40 52 ALA B N 1
ATOM 3249 C CA . ALA B 1 79 ? 22.207 -34.151 23.219 1.00 36.37 52 ALA B CA 1
ATOM 3250 C C . ALA B 1 79 ? 22.845 -34.980 22.108 1.00 38.95 52 ALA B C 1
ATOM 3251 O O . ALA B 1 79 ? 23.434 -36.037 22.369 1.00 34.61 52 ALA B O 1
ATOM 3253 N N . SER B 1 80 ? 22.716 -34.494 20.874 1.00 34.42 53 SER B N 1
ATOM 3254 C CA . SER B 1 80 ? 23.260 -35.179 19.704 1.00 30.07 53 SER B CA 1
ATOM 3255 C C . SER B 1 80 ? 24.774 -35.269 19.799 1.00 31.07 53 SER B C 1
ATOM 3256 O O . SER B 1 80 ? 25.379 -36.300 19.488 1.00 33.55 53 SER B O 1
ATOM 3259 N N . ASN B 1 81 ? 25.374 -34.172 20.230 1.00 31.41 54 ASN B N 1
ATOM 3260 C CA . ASN B 1 81 ? 26.814 -34.088 20.414 1.00 35.13 54 ASN B CA 1
ATOM 3261 C C . ASN B 1 81 ? 27.337 -35.156 21.380 1.00 34.50 54 ASN B C 1
ATOM 3262 O O . ASN B 1 81 ? 28.310 -35.851 21.084 1.00 37.56 54 ASN B O 1
ATOM 3267 N N . ILE B 1 82 ? 26.679 -35.288 22.534 1.00 36.74 55 ILE B N 1
ATOM 3268 C CA . ILE B 1 82 ? 27.092 -36.239 23.562 1.00 34.92 55 ILE B CA 1
ATOM 3269 C C . ILE B 1 82 ? 26.810 -37.654 23.066 1.00 30.93 55 ILE B C 1
ATOM 3270 O O . ILE B 1 82 ? 27.629 -38.549 23.204 1.00 30.43 55 ILE B O 1
ATOM 3275 N N . TRP B 1 83 ? 25.640 -37.839 22.474 1.00 29.43 56 TRP B N 1
ATOM 3276 C CA . TRP B 1 83 ? 25.330 -39.091 21.821 1.00 31.51 56 TRP B CA 1
ATOM 3277 C C . TRP B 1 83 ? 26.452 -39.535 20.874 1.00 35.40 56 TRP B C 1
ATOM 3278 O O . TRP B 1 83 ? 26.840 -40.707 20.880 1.00 38.10 56 TRP B O 1
ATOM 3289 N N . LEU B 1 84 ? 26.979 -38.609 20.066 1.00 34.26 57 LEU B N 1
ATOM 3290 C CA . LEU B 1 84 ? 28.006 -38.975 19.082 1.00 32.09 57 LEU B CA 1
ATOM 3291 C C . LEU B 1 84 ? 29.393 -39.128 19.707 1.00 36.93 57 LEU B C 1
ATOM 3292 O O . LEU B 1 84 ? 30.100 -40.098 19.434 1.00 39.22 57 LEU B O 1
ATOM 3297 N N . CYS B 1 85 ? 29.773 -38.171 20.546 1.00 29.46 58 CYS B N 1
ATOM 3298 C CA . CYS B 1 85 ? 31.066 -38.209 21.220 1.00 39.11 58 CYS B CA 1
ATOM 3299 C C . CYS B 1 85 ? 31.185 -39.414 22.157 1.00 39.14 58 CYS B C 1
ATOM 3300 O O . CYS B 1 85 ? 32.286 -39.896 22.412 1.00 40.95 58 CYS B O 1
ATOM 3303 N N . SER B 1 86 ? 30.058 -39.896 22.674 1.00 35.82 59 SER B N 1
ATOM 3304 C CA . SER B 1 86 ? 30.079 -41.068 23.554 1.00 37.06 59 SER B CA 1
ATOM 3305 C C . SER B 1 86 ? 30.022 -42.381 22.777 1.00 40.21 59 SER B C 1
ATOM 3306 O O . SER B 1 86 ? 29.861 -43.443 23.367 1.00 44.09 59 SER B O 1
ATOM 3309 N N . GLY B 1 87 ? 30.137 -42.312 21.458 1.00 43.99 60 GLY B N 1
ATOM 3310 C CA . GLY B 1 87 ? 30.033 -43.511 20.646 1.00 39.17 60 GLY B CA 1
ATOM 3311 C C . GLY B 1 87 ? 28.707 -44.217 20.851 1.00 43.56 60 GLY B C 1
ATOM 3312 O O . GLY B 1 87 ? 28.636 -45.448 20.829 1.00 49.00 60 GLY B O 1
ATOM 3313 N N . GLY B 1 88 ? 27.647 -43.443 21.057 1.00 41.48 61 GLY B N 1
ATOM 3314 C CA . GLY B 1 88 ? 26.321 -44.015 21.221 1.00 44.20 61 GLY B CA 1
ATOM 3315 C C . GLY B 1 88 ? 26.080 -44.680 22.570 1.00 44.43 61 GLY B C 1
ATOM 3316 O O . GLY B 1 88 ? 25.265 -45.600 22.670 1.00 41.30 61 GLY B O 1
ATOM 3317 N N . ARG B 1 89 ? 26.781 -44.215 23.605 1.00 43.12 62 ARG B N 1
ATOM 3318 C CA . ARG B 1 89 ? 26.560 -44.692 24.976 1.00 45.60 62 ARG B CA 1
ATOM 3319 C C . ARG B 1 89 ? 25.566 -43.829 25.763 1.00 43.58 62 ARG B C 1
ATOM 3320 O O . ARG B 1 89 ? 24.825 -44.341 26.595 1.00 42.02 62 ARG B O 1
ATOM 3328 N N . LEU B 1 90 ? 25.559 -42.520 25.519 1.00 41.43 63 LEU B N 1
ATOM 3329 C CA . LEU B 1 90 ? 24.830 -41.602 26.398 1.00 36.74 63 LEU B CA 1
ATOM 3330 C C . LEU B 1 90 ? 23.844 -40.694 25.687 1.00 32.67 63 LEU B C 1
ATOM 3331 O O . LEU B 1 90 ? 23.966 -40.436 24.496 1.00 41.41 63 LEU B O 1
ATOM 3336 N N . TYR B 1 91 ? 22.866 -40.216 26.439 1.00 33.45 64 TYR B N 1
ATOM 3337 C CA . TYR B 1 91 ? 21.989 -39.125 26.002 1.00 39.31 64 TYR B CA 1
ATOM 3338 C C . TYR B 1 91 ? 20.992 -39.461 24.895 1.00 39.33 64 TYR B C 1
ATOM 3339 O O . TYR B 1 91 ? 20.364 -38.566 24.326 1.00 38.74 64 TYR B O 1
ATOM 3348 N N . ALA B 1 92 ? 20.824 -40.745 24.608 1.00 35.65 65 ALA B N 1
ATOM 3349 C CA . ALA B 1 92 ? 19.850 -41.156 23.603 1.00 39.37 65 ALA B CA 1
ATOM 3350 C C . ALA B 1 92 ? 18.455 -40.668 23.985 1.00 42.81 65 ALA B C 1
ATOM 3351 O O . ALA B 1 92 ? 17.686 -40.242 23.129 1.00 44.26 65 ALA B O 1
ATOM 3353 N N . ALA B 1 93 ? 18.124 -40.745 25.273 1.00 42.73 66 ALA B N 1
ATOM 3354 C CA . ALA B 1 93 ? 16.803 -40.322 25.741 1.00 46.93 66 ALA B CA 1
ATOM 3355 C C . ALA B 1 93 ? 16.609 -38.826 25.511 1.00 42.75 66 ALA B C 1
ATOM 3356 O O . ALA B 1 93 ? 15.563 -38.378 25.030 1.00 42.38 66 ALA B O 1
ATOM 3358 N N . GLU B 1 94 ? 17.630 -38.062 25.872 1.00 39.16 67 GLU B N 1
ATOM 3359 C CA . GLU B 1 94 ? 17.651 -36.627 25.629 1.00 41.92 67 GLU B CA 1
ATOM 3360 C C . GLU B 1 94 ? 17.489 -36.278 24.133 1.00 41.98 67 GLU B C 1
ATOM 3361 O O . GLU B 1 94 ? 16.744 -35.359 23.788 1.00 39.29 67 GLU B O 1
ATOM 3367 N N . CYS B 1 95 ? 18.157 -37.013 23.245 1.00 38.51 68 CYS B N 1
ATOM 3368 C CA . CYS B 1 95 ? 17.995 -36.748 21.821 1.00 41.32 68 CYS B CA 1
ATOM 3369 C C . CYS B 1 95 ? 16.535 -36.909 21.459 1.00 44.55 68 CYS B C 1
ATOM 3370 O O . CYS B 1 95 ? 15.963 -36.083 20.749 1.00 43.23 68 CYS B O 1
ATOM 3373 N N . ARG B 1 96 ? 15.929 -37.975 21.962 1.00 43.06 69 ARG B N 1
ATOM 3374 C CA . ARG B 1 96 ? 14.560 -38.299 21.585 1.00 42.04 69 ARG B CA 1
ATOM 3375 C C . ARG B 1 96 ? 13.579 -37.274 22.128 1.00 40.98 69 ARG B C 1
ATOM 3376 O O . ARG B 1 96 ? 12.687 -36.826 21.410 1.00 40.53 69 ARG B O 1
ATOM 3384 N N . ALA B 1 97 ? 13.751 -36.889 23.389 1.00 44.29 70 ALA B N 1
ATOM 3385 C CA . ALA B 1 97 ? 12.911 -35.852 23.978 1.00 41.67 70 ALA B CA 1
ATOM 3386 C C . ALA B 1 97 ? 13.161 -34.515 23.291 1.00 44.74 70 ALA B C 1
ATOM 3387 O O . ALA B 1 97 ? 12.227 -33.756 23.035 1.00 45.17 70 ALA B O 1
ATOM 3389 N N . GLY B 1 98 ? 14.428 -34.229 23.009 1.00 42.45 71 GLY B N 1
ATOM 3390 C CA . GLY B 1 98 ? 14.798 -32.999 22.330 1.00 42.83 71 GLY B CA 1
ATOM 3391 C C . GLY B 1 98 ? 14.061 -32.834 21.010 1.00 41.21 71 GLY B C 1
ATOM 3392 O O . GLY B 1 98 ? 13.392 -31.825 20.786 1.00 41.02 71 GLY B O 1
ATOM 3393 N N . ALA B 1 99 ? 14.175 -33.839 20.145 1.00 39.61 72 ALA B N 1
ATOM 3394 C CA . ALA B 1 99 ? 13.529 -33.830 18.832 1.00 42.48 72 ALA B CA 1
ATOM 3395 C C . ALA B 1 99 ? 12.020 -33.610 18.918 1.00 42.94 72 ALA B C 1
ATOM 3396 O O . ALA B 1 99 ? 11.436 -32.891 18.099 1.00 42.62 72 ALA B O 1
ATOM 3398 N N . ALA B 1 100 ? 11.386 -34.241 19.902 1.00 41.87 73 ALA B N 1
ATOM 3399 C CA . ALA B 1 100 ? 9.944 -34.101 20.072 1.00 45.80 73 ALA B CA 1
ATOM 3400 C C . ALA B 1 100 ? 9.571 -32.668 20.455 1.00 45.40 73 ALA B C 1
ATOM 3401 O O . ALA B 1 100 ? 8.601 -32.107 19.938 1.00 41.96 73 ALA B O 1
ATOM 3403 N N . LEU B 1 101 ? 10.349 -32.085 21.363 1.00 42.76 74 LEU B N 1
ATOM 3404 C CA . LEU B 1 101 ? 10.119 -30.715 21.823 1.00 47.30 74 LEU B CA 1
ATOM 3405 C C . LEU B 1 101 ? 10.343 -29.704 20.707 1.00 38.43 74 LEU B C 1
ATOM 3406 O O . LEU B 1 101 ? 9.636 -28.705 20.604 1.00 43.84 74 LEU B O 1
ATOM 3411 N N . VAL B 1 102 ? 11.350 -29.972 19.887 1.00 42.83 75 VAL B N 1
ATOM 3412 C CA . VAL B 1 102 ? 11.603 -29.202 18.683 1.00 37.59 75 VAL B CA 1
ATOM 3413 C C . VAL B 1 102 ? 10.403 -29.293 17.732 1.00 42.61 75 VAL B C 1
ATOM 3414 O O . VAL B 1 102 ? 9.943 -28.290 17.188 1.00 43.58 75 VAL B O 1
ATOM 3418 N N . ASP B 1 103 ? 9.895 -30.501 17.533 1.00 41.92 76 ASP B N 1
ATOM 3419 C CA . ASP B 1 103 ? 8.749 -30.694 16.653 1.00 45.46 76 ASP B CA 1
ATOM 3420 C C . ASP B 1 103 ? 7.524 -29.936 17.155 1.00 46.22 76 ASP B C 1
ATOM 3421 O O . ASP B 1 103 ? 6.739 -29.435 16.352 1.00 40.21 76 ASP B O 1
ATOM 3426 N N . GLU B 1 104 ? 7.362 -29.867 18.477 1.00 41.21 77 GLU B N 1
ATOM 3427 C CA . GLU B 1 104 ? 6.272 -29.106 19.076 1.00 41.01 77 GLU B CA 1
ATOM 3428 C C . GLU B 1 104 ? 6.434 -27.628 18.766 1.00 47.02 77 GLU B C 1
ATOM 3429 O O . GLU B 1 104 ? 5.485 -26.957 18.370 1.00 47.83 77 GLU B O 1
ATOM 3435 N N . GLN B 1 105 ? 7.642 -27.118 18.977 1.00 45.87 78 GLN B N 1
ATOM 3436 C CA . GLN B 1 105 ? 7.921 -25.710 18.727 1.00 44.57 78 GLN B CA 1
ATOM 3437 C C . GLN B 1 105 ? 7.879 -25.336 17.244 1.00 41.87 78 GLN B C 1
ATOM 3438 O O . GLN B 1 105 ? 7.514 -24.213 16.901 1.00 42.04 78 GLN B O 1
ATOM 3444 N N . LEU B 1 106 ? 8.264 -26.262 16.368 1.00 44.30 79 LEU B N 1
ATOM 3445 C CA . LEU B 1 106 ? 8.156 -26.027 14.931 1.00 45.96 79 LEU B CA 1
ATOM 3446 C C . LEU B 1 106 ? 6.725 -25.679 14.561 1.00 46.38 79 LEU B C 1
ATOM 3447 O O . LEU B 1 106 ? 6.469 -24.730 13.819 1.00 46.16 79 LEU B O 1
ATOM 3452 N N . THR B 1 107 ? 5.796 -26.473 15.077 1.00 45.37 80 THR B N 1
ATOM 3453 C CA . THR B 1 107 ? 4.381 -26.269 14.814 1.00 47.18 80 THR B CA 1
ATOM 3454 C C . THR B 1 107 ? 3.966 -24.859 15.217 1.00 46.93 80 THR B C 1
ATOM 3455 O O . THR B 1 107 ? 3.298 -24.155 14.460 1.00 46.10 80 THR B O 1
ATOM 3459 N N . ARG B 1 108 ? 4.379 -24.450 16.411 1.00 45.86 81 ARG B N 1
ATOM 3460 C CA . ARG B 1 108 ? 4.045 -23.128 16.932 1.00 48.74 81 ARG B CA 1
ATOM 3461 C C . ARG B 1 108 ? 4.771 -22.001 16.183 1.00 45.32 81 ARG B C 1
ATOM 3462 O O . ARG B 1 108 ? 4.304 -20.865 16.155 1.00 49.54 81 ARG B O 1
ATOM 3470 N N . PHE B 1 109 ? 5.910 -22.320 15.577 1.00 43.35 82 PHE B N 1
ATOM 3471 C CA . PHE B 1 109 ? 6.658 -21.343 14.787 1.00 38.29 82 PHE B CA 1
ATOM 3472 C C . PHE B 1 109 ? 5.966 -21.111 13.445 1.00 40.14 82 PHE B C 1
ATOM 3473 O O . PHE B 1 109 ? 5.781 -19.970 13.021 1.00 4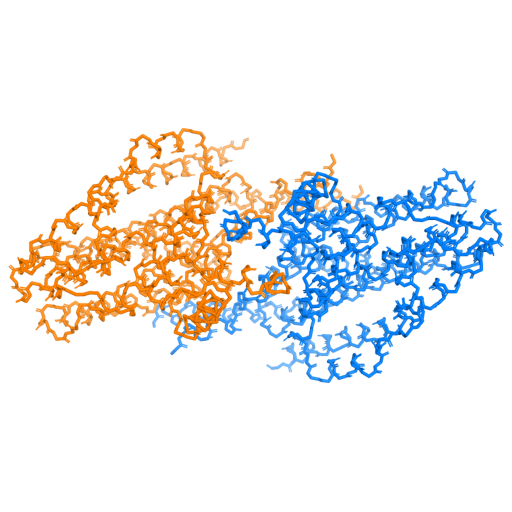2.57 82 PHE B O 1
ATOM 3481 N N . TYR B 1 110 ? 5.579 -22.198 12.784 1.00 41.47 83 TYR B N 1
ATOM 3482 C CA . TYR B 1 110 ? 4.846 -22.091 11.530 1.00 47.14 83 TYR B CA 1
ATOM 3483 C C . TYR B 1 110 ? 3.518 -21.366 11.753 1.00 45.87 83 TYR B C 1
ATOM 3484 O O . TYR B 1 110 ? 3.084 -20.578 10.918 1.00 51.37 83 TYR B O 1
ATOM 3493 N N . ALA B 1 111 ? 2.882 -21.624 12.891 1.00 46.61 84 ALA B N 1
ATOM 3494 C CA . ALA B 1 111 ? 1.645 -20.937 13.231 1.00 48.01 84 ALA B CA 1
ATOM 3495 C C . ALA B 1 111 ? 1.902 -19.446 13.310 1.00 51.85 84 ALA B C 1
ATOM 3496 O O . ALA B 1 111 ? 1.160 -18.641 12.739 1.00 54.07 84 ALA B O 1
ATOM 3498 N N . ALA B 1 112 ? 2.967 -19.086 14.021 1.00 46.59 85 ALA B N 1
ATOM 3499 C CA . ALA B 1 112 ? 3.309 -17.687 14.245 1.00 44.35 85 ALA B CA 1
ATOM 3500 C C . ALA B 1 112 ? 3.777 -16.978 12.974 1.00 45.21 85 ALA B C 1
ATOM 3501 O O . ALA B 1 112 ? 3.894 -15.756 12.958 1.00 47.87 85 ALA B O 1
ATOM 3503 N N . LEU B 1 113 ? 4.042 -17.735 11.912 1.00 45.54 86 LEU B N 1
ATOM 3504 C CA . LEU B 1 113 ? 4.445 -17.128 10.647 1.00 44.19 86 LEU B CA 1
ATOM 3505 C C . LEU B 1 113 ? 3.243 -16.679 9.835 1.00 55.76 86 LEU B C 1
ATOM 3506 O O . LEU B 1 113 ? 3.372 -15.855 8.932 1.00 59.82 86 LEU B O 1
ATOM 3511 N N . GLU B 1 114 ? 2.078 -17.238 10.151 1.00 55.14 87 GLU B N 1
ATOM 3512 C CA . GLU B 1 114 ? 0.854 -16.972 9.394 1.00 61.27 87 GLU B CA 1
ATOM 3513 C C . GLU B 1 114 ? 0.566 -15.480 9.186 1.00 59.58 87 GLU B C 1
ATOM 3514 O O . GLU B 1 114 ? 0.326 -15.047 8.060 1.00 64.69 87 GLU B O 1
ATOM 3520 N N . PRO B 1 115 ? 0.580 -14.690 10.272 1.00 61.76 88 PRO B N 1
ATOM 3521 C CA . PRO B 1 115 ? 0.322 -13.253 10.128 1.00 61.22 88 PRO B CA 1
ATOM 3522 C C . PRO B 1 115 ? 1.269 -12.563 9.150 1.00 61.16 88 PRO B C 1
ATOM 3523 O O . PRO B 1 115 ? 0.925 -11.521 8.599 1.00 67.29 88 PRO B O 1
ATOM 3527 N N . ALA B 1 116 ? 2.443 -13.139 8.934 1.00 58.87 89 ALA B N 1
ATOM 3528 C CA . ALA B 1 116 ? 3.446 -12.511 8.086 1.00 62.17 89 ALA B CA 1
ATOM 3529 C C . ALA B 1 116 ? 3.233 -12.797 6.597 1.00 62.50 89 ALA B C 1
ATOM 3530 O O . ALA B 1 116 ? 3.846 -12.155 5.744 1.00 56.36 89 ALA B O 1
ATOM 3532 N N . ARG B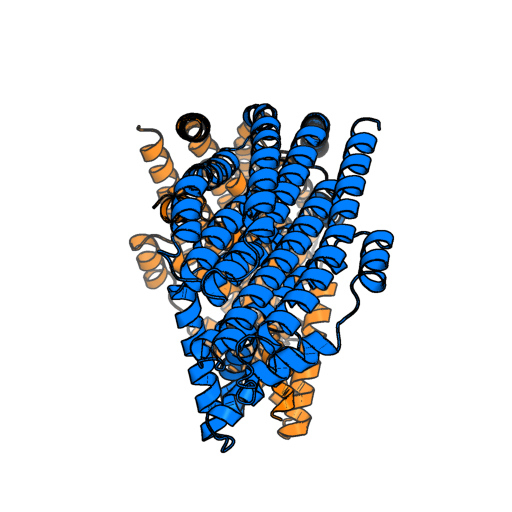 1 117 ? 2.369 -13.753 6.278 1.00 62.57 90 ARG B N 1
ATOM 3533 C CA . ARG B 1 117 ? 2.250 -14.190 4.891 1.00 67.91 90 ARG B CA 1
ATOM 3534 C C . ARG B 1 117 ? 1.735 -13.082 3.972 1.00 68.83 90 ARG B C 1
ATOM 3535 O O . ARG B 1 117 ? 2.111 -13.016 2.799 1.00 65.77 90 ARG B O 1
ATOM 3543 N N . ASP B 1 118 ? 0.890 -12.208 4.510 1.00 65.11 91 ASP B N 1
ATOM 3544 C CA . ASP B 1 118 ? 0.341 -11.104 3.730 1.00 64.24 91 ASP B CA 1
ATOM 3545 C C . ASP B 1 118 ? 0.742 -9.756 4.315 1.00 66.76 91 ASP B C 1
ATOM 3546 O O . ASP B 1 118 ? -0.022 -8.794 4.242 1.00 74.77 91 ASP B O 1
ATOM 3551 N N . ALA B 1 119 ? 1.936 -9.680 4.893 1.00 63.09 92 ALA B N 1
ATOM 3552 C CA . ALA B 1 119 ? 2.365 -8.453 5.557 1.00 60.64 92 ALA B CA 1
ATOM 3553 C C . ALA B 1 119 ? 3.882 -8.273 5.577 1.00 58.17 92 ALA B C 1
ATOM 3554 O O . ALA B 1 119 ? 4.384 -7.160 5.723 1.00 60.89 92 ALA B O 1
ATOM 3556 N N . ALA B 1 120 ? 4.612 -9.371 5.443 1.00 58.45 93 ALA B N 1
ATOM 3557 C CA . ALA B 1 120 ? 6.067 -9.316 5.493 1.00 53.12 93 ALA B CA 1
ATOM 3558 C C . ALA B 1 120 ? 6.635 -8.559 4.297 1.00 47.94 93 ALA B C 1
ATOM 3559 O O . ALA B 1 120 ? 6.147 -8.697 3.175 1.00 48.53 93 ALA B O 1
ATOM 3561 N N . SER B 1 121 ? 7.669 -7.763 4.544 1.00 41.76 94 SER B N 1
ATOM 3562 C CA . SER B 1 121 ? 8.358 -7.051 3.479 1.00 45.56 94 SER B CA 1
ATOM 3563 C C . SER B 1 121 ? 9.152 -8.050 2.650 1.00 47.53 94 SER B C 1
ATOM 3564 O O . SER B 1 121 ? 9.221 -9.235 2.983 1.00 47.13 94 SER B O 1
ATOM 3567 N N . SER B 1 122 ? 9.766 -7.565 1.580 1.00 46.58 95 SER B N 1
ATOM 3568 C CA . SER B 1 122 ? 10.539 -8.427 0.707 1.00 47.77 95 SER B CA 1
ATOM 3569 C C . SER B 1 122 ? 11.731 -9.028 1.446 1.00 43.19 95 SER B C 1
ATOM 3570 O O . SER B 1 122 ? 11.978 -10.232 1.378 1.00 42.23 95 SER B O 1
ATOM 3573 N N . ALA B 1 123 ? 12.474 -8.179 2.145 1.00 40.24 96 ALA B N 1
ATOM 3574 C CA . ALA B 1 123 ? 13.651 -8.627 2.876 1.00 45.38 96 ALA B CA 1
ATOM 3575 C C . ALA B 1 123 ? 13.299 -9.635 3.976 1.00 41.25 96 ALA B C 1
ATOM 3576 O O . ALA B 1 123 ? 14.009 -10.619 4.166 1.00 39.39 96 ALA B O 1
ATOM 3578 N N . LEU B 1 124 ? 12.201 -9.402 4.690 1.00 40.88 97 LEU B N 1
ATOM 3579 C CA . LEU B 1 124 ? 11.752 -10.360 5.707 1.00 40.85 97 LEU B CA 1
ATOM 3580 C C . LEU B 1 124 ? 11.350 -11.693 5.079 1.00 42.19 97 LEU B C 1
ATOM 3581 O O . LEU B 1 124 ? 11.714 -12.757 5.578 1.00 37.08 97 LEU B O 1
ATOM 3586 N N . CYS B 1 125 ? 10.609 -11.637 3.975 1.00 43.75 98 CYS B N 1
ATOM 3587 C CA . CYS B 1 125 ? 10.229 -12.857 3.266 1.00 37.00 98 CYS B CA 1
ATOM 3588 C C . CYS B 1 125 ? 11.453 -13.689 2.901 1.00 39.69 98 CYS B C 1
ATOM 3589 O O . CYS B 1 125 ? 11.447 -14.907 3.047 1.00 38.90 98 CYS B O 1
ATOM 3592 N N . TRP B 1 126 ? 12.504 -13.027 2.426 1.00 40.72 99 TRP B N 1
ATOM 3593 C CA . TRP B 1 126 ? 13.749 -13.719 2.115 1.00 42.88 99 TRP B CA 1
ATOM 3594 C C . TRP B 1 126 ? 14.320 -14.436 3.342 1.00 42.56 99 TRP B C 1
ATOM 3595 O O . TRP B 1 126 ? 14.770 -15.567 3.243 1.00 38.64 99 TRP B O 1
ATOM 3606 N N . ARG B 1 127 ? 14.298 -13.774 4.494 1.00 38.34 100 ARG B N 1
ATOM 3607 C CA . ARG B 1 127 ? 14.855 -14.354 5.713 1.00 41.11 100 ARG B CA 1
ATOM 3608 C C . ARG B 1 127 ? 14.045 -15.562 6.175 1.00 39.74 100 ARG B C 1
ATOM 3609 O O . ARG B 1 127 ? 14.598 -16.603 6.528 1.00 38.37 100 ARG B O 1
ATOM 3617 N N . ILE B 1 128 ? 12.728 -15.412 6.177 1.00 37.10 101 ILE B N 1
ATOM 3618 C CA . ILE B 1 128 ? 11.836 -16.520 6.476 1.00 36.96 101 ILE B CA 1
ATOM 3619 C C . ILE B 1 128 ? 12.037 -17.674 5.498 1.00 38.49 101 ILE B C 1
ATOM 3620 O O . ILE B 1 128 ? 12.028 -18.841 5.884 1.00 45.60 101 ILE B O 1
ATOM 3625 N N . ALA B 1 129 ? 12.234 -17.351 4.229 1.00 38.00 102 ALA B N 1
ATOM 3626 C CA . ALA B 1 129 ? 12.413 -18.388 3.219 1.00 43.81 102 ALA B CA 1
ATOM 3627 C C . ALA B 1 129 ? 13.671 -19.215 3.477 1.00 41.26 102 ALA B C 1
ATOM 3628 O O . ALA B 1 129 ? 13.649 -20.440 3.387 1.00 45.01 102 ALA B O 1
ATOM 3630 N N . CYS B 1 130 ? 14.769 -18.547 3.799 1.00 40.37 103 CYS B N 1
ATOM 3631 C CA A CYS B 1 130 ? 16.027 -19.230 4.065 0.44 42.61 103 CYS B CA 1
ATOM 3632 C CA B CYS B 1 130 ? 16.020 -19.251 4.057 0.56 42.48 103 CYS B CA 1
ATOM 3633 C C . CYS B 1 130 ? 15.945 -20.092 5.326 1.00 41.58 103 CYS B C 1
ATOM 3634 O O . CYS B 1 130 ? 16.529 -21.169 5.396 1.00 43.18 103 CYS B O 1
ATOM 3639 N N . ALA B 1 131 ? 15.215 -19.606 6.325 1.00 37.57 104 ALA B N 1
ATOM 3640 C CA . ALA B 1 131 ? 15.057 -20.349 7.571 1.00 47.59 104 ALA B CA 1
ATOM 3641 C C . ALA B 1 131 ? 14.132 -21.556 7.370 1.00 45.19 104 ALA B C 1
ATOM 3642 O O . ALA B 1 131 ? 14.416 -22.657 7.832 1.00 45.57 104 ALA B O 1
ATOM 3644 N N . VAL B 1 132 ? 13.028 -21.328 6.668 1.00 44.25 105 VAL B N 1
ATOM 3645 C CA . VAL B 1 132 ? 12.064 -22.373 6.338 1.00 39.92 105 VAL B CA 1
ATOM 3646 C C . VAL B 1 132 ? 12.662 -23.457 5.435 1.00 46.72 105 VAL B C 1
ATOM 3647 O O . VAL B 1 132 ? 12.250 -24.615 5.476 1.00 46.91 105 VAL B O 1
ATOM 3651 N N . TRP B 1 133 ? 13.649 -23.076 4.633 1.00 41.12 106 TRP B N 1
ATOM 3652 C CA . TRP B 1 133 ? 14.315 -24.004 3.730 1.00 47.95 106 TRP B CA 1
ATOM 3653 C C . TRP B 1 133 ? 15.124 -25.090 4.452 1.00 49.09 106 TRP B C 1
ATOM 3654 O O . TRP B 1 133 ? 15.179 -26.238 4.008 1.00 42.25 106 TRP B O 1
ATOM 3665 N N . TYR B 1 134 ? 15.767 -24.725 5.552 1.00 44.11 107 TYR B N 1
ATOM 3666 C CA . TYR B 1 134 ? 16.647 -25.658 6.245 1.00 47.35 107 TYR B CA 1
ATOM 3667 C C . TYR B 1 134 ? 15.897 -26.597 7.175 1.00 44.22 107 TYR B C 1
ATOM 3668 O O . TYR B 1 134 ? 16.295 -27.745 7.360 1.00 51.23 107 TYR B O 1
ATOM 3677 N N . LEU B 1 135 ? 14.799 -26.108 7.739 1.00 46.67 108 LEU B N 1
ATOM 3678 C CA . LEU B 1 135 ? 14.035 -26.859 8.730 1.00 47.84 108 LEU B CA 1
ATOM 3679 C C . LEU B 1 135 ? 13.717 -28.309 8.349 1.00 49.47 108 LEU B C 1
ATOM 3680 O O . LEU B 1 135 ? 13.858 -29.209 9.176 1.00 48.44 108 LEU B O 1
ATOM 3685 N N . PRO B 1 136 ? 13.290 -28.543 7.095 1.00 55.64 109 PRO B N 1
ATOM 3686 C CA . PRO B 1 136 ? 12.959 -29.909 6.667 1.00 51.24 109 PRO B CA 1
ATOM 3687 C C . PRO B 1 136 ? 14.158 -30.864 6.677 1.00 52.37 109 PRO B C 1
ATOM 3688 O O . PRO B 1 136 ? 13.972 -32.084 6.639 1.00 51.78 109 PRO B O 1
ATOM 3692 N N . GLN B 1 137 ? 15.369 -30.323 6.726 1.00 46.73 110 GLN B N 1
ATOM 3693 C CA . GLN B 1 137 ? 16.559 -31.160 6.800 1.00 47.49 110 GLN B CA 1
ATOM 3694 C C . GLN B 1 137 ? 16.680 -31.878 8.143 1.00 46.89 110 GLN B C 1
ATOM 3695 O O . GLN B 1 137 ? 17.503 -32.775 8.296 1.00 45.61 110 GLN B O 1
ATOM 3701 N N . LEU B 1 138 ? 15.871 -31.486 9.121 1.00 42.46 111 LEU B N 1
ATOM 3702 C CA . LEU B 1 138 ? 15.958 -32.108 10.434 1.00 43.39 111 LEU B CA 1
ATOM 3703 C C . LEU B 1 138 ? 15.745 -33.612 10.341 1.00 46.95 111 LEU B C 1
ATOM 3704 O O . LEU B 1 138 ? 16.474 -34.390 10.965 1.00 41.82 111 LEU B O 1
ATOM 3709 N N . ALA B 1 139 ? 14.758 -34.021 9.550 1.00 42.15 112 ALA B N 1
ATOM 3710 C CA . ALA B 1 139 ? 14.497 -35.441 9.361 1.00 46.20 112 ALA B CA 1
ATOM 3711 C C . ALA B 1 139 ? 15.789 -36.176 9.002 1.00 42.68 112 ALA B C 1
ATOM 3712 O O . ALA B 1 139 ? 16.220 -37.071 9.727 1.00 46.51 112 ALA B O 1
ATOM 3714 N N . ALA B 1 140 ? 16.418 -35.775 7.901 1.00 39.47 113 ALA B N 1
ATOM 3715 C CA . ALA B 1 140 ? 17.651 -36.413 7.451 1.00 40.02 113 ALA B CA 1
ATOM 3716 C C . ALA B 1 140 ? 18.740 -36.376 8.522 1.00 43.15 113 ALA B C 1
ATOM 3717 O O . ALA B 1 140 ? 19.353 -37.400 8.835 1.00 42.46 113 ALA B O 1
ATOM 3719 N N . LEU B 1 141 ? 18.978 -35.194 9.081 1.00 39.11 114 LEU B N 1
ATOM 3720 C CA . LEU B 1 141 ? 20.020 -35.025 10.089 1.00 39.66 114 LEU B CA 1
ATOM 3721 C C . LEU B 1 141 ? 19.841 -35.971 11.286 1.00 34.20 114 LEU B C 1
ATOM 3722 O O . LEU B 1 141 ? 20.797 -36.564 11.772 1.00 34.18 114 LEU B O 1
ATOM 3727 N N . ARG B 1 142 ? 18.609 -36.109 11.750 1.00 38.16 115 ARG B N 1
ATOM 3728 C CA . ARG B 1 142 ? 18.323 -36.908 12.935 1.00 37.72 115 ARG B CA 1
ATOM 3729 C C . ARG B 1 142 ? 18.617 -38.377 12.709 1.00 42.97 115 ARG B C 1
ATOM 3730 O O . ARG B 1 142 ? 19.137 -39.065 13.593 1.00 39.80 115 ARG B O 1
ATOM 3738 N N . LYS B 1 143 ? 18.275 -38.849 11.516 1.00 40.85 116 LYS B N 1
ATOM 3739 C CA . LYS B 1 143 ? 18.518 -40.231 11.139 1.00 44.29 116 LYS B CA 1
ATOM 3740 C C . LYS B 1 143 ? 20.012 -40.533 11.178 1.00 43.13 116 LYS B C 1
ATOM 3741 O O . LYS B 1 143 ? 20.434 -41.590 11.657 1.00 42.50 116 LYS B O 1
ATOM 3747 N N . ARG B 1 144 ? 20.813 -39.597 10.680 1.00 40.82 117 ARG B N 1
ATOM 3748 C CA . ARG B 1 144 ? 22.257 -39.791 10.650 1.00 35.93 117 ARG B CA 1
ATOM 3749 C C . ARG B 1 144 ? 22.865 -39.740 12.039 1.00 35.27 117 ARG B C 1
ATOM 3750 O O . ARG B 1 144 ? 23.831 -40.443 12.315 1.00 38.73 117 ARG B O 1
ATOM 3758 N N . VAL B 1 145 ? 22.317 -38.890 12.906 1.00 33.95 118 VAL B N 1
ATOM 3759 C CA . VAL B 1 145 ? 22.806 -38.809 14.280 1.00 36.26 118 VAL B CA 1
ATOM 3760 C C . VAL B 1 145 ? 22.505 -40.145 14.954 1.00 36.41 118 VAL B C 1
ATOM 3761 O O . VAL B 1 145 ? 23.382 -40.771 15.551 1.00 33.07 118 VAL B O 1
ATOM 3765 N N . ARG B 1 146 ? 21.255 -40.574 14.811 1.00 35.96 119 ARG B N 1
ATOM 3766 C CA . ARG B 1 146 ? 20.775 -41.855 15.328 1.00 43.62 119 ARG B CA 1
ATOM 3767 C C . ARG B 1 146 ? 21.684 -43.016 14.915 1.00 40.17 119 ARG B C 1
ATOM 3768 O O . ARG B 1 146 ? 22.177 -43.757 15.762 1.00 41.85 119 ARG B O 1
ATOM 3776 N N . ASP B 1 147 ? 21.923 -43.150 13.614 1.00 41.87 120 ASP B N 1
ATOM 3777 C CA . ASP B 1 147 ? 22.768 -44.221 13.081 1.00 39.12 120 ASP B CA 1
ATOM 3778 C C . ASP B 1 147 ? 24.244 -43.967 13.343 1.00 42.44 120 ASP B C 1
ATOM 3779 O O . ASP B 1 147 ? 25.077 -44.823 13.072 1.00 40.33 120 ASP B O 1
ATOM 3784 N N . ARG B 1 148 ? 24.569 -42.783 13.849 1.00 33.39 121 ARG B N 1
ATOM 3785 C CA . ARG B 1 148 ? 25.965 -42.378 14.013 1.00 34.99 121 ARG B CA 1
ATOM 3786 C C . ARG B 1 148 ? 26.746 -42.388 12.682 1.00 42.58 121 ARG B C 1
ATOM 3787 O O . ARG B 1 148 ? 27.924 -42.753 12.624 1.00 37.84 121 ARG B O 1
ATOM 3795 N N . GLU B 1 149 ? 26.079 -41.959 11.615 1.00 40.98 122 GLU B N 1
ATOM 3796 C CA . GLU B 1 149 ? 26.717 -41.848 10.305 1.00 39.79 122 GLU B CA 1
ATOM 3797 C C . GLU B 1 149 ? 27.015 -40.391 9.976 1.00 40.64 122 GLU B C 1
ATOM 3798 O O . GLU B 1 149 ? 26.798 -39.930 8.853 1.00 47.70 122 GLU B O 1
ATOM 3804 N N . ILE B 1 150 ? 27.517 -39.678 10.978 1.00 38.45 123 ILE B N 1
ATOM 3805 C CA . ILE B 1 150 ? 27.920 -38.279 10.854 1.00 40.98 123 ILE B CA 1
ATOM 3806 C C . ILE B 1 150 ? 28.846 -37.989 12.032 1.00 35.95 123 ILE B C 1
ATOM 3807 O O . ILE B 1 150 ? 28.713 -38.609 13.076 1.00 34.70 123 ILE B O 1
ATOM 3812 N N . ALA B 1 151 ? 29.802 -37.085 11.864 1.00 31.92 124 ALA B N 1
ATOM 3813 C CA . ALA B 1 151 ? 30.678 -36.728 12.976 1.00 39.40 124 ALA B CA 1
ATOM 3814 C C . ALA B 1 151 ? 30.027 -35.651 13.838 1.00 38.47 124 ALA B C 1
ATOM 3815 O O . ALA B 1 151 ? 29.145 -34.928 13.374 1.00 36.69 124 ALA B O 1
ATOM 3817 N N . ALA B 1 152 ? 30.463 -35.555 15.093 1.00 37.70 125 ALA B N 1
ATOM 3818 C CA . ALA B 1 152 ? 29.923 -34.571 16.029 1.00 37.21 125 ALA B CA 1
ATOM 3819 C C . ALA B 1 152 ? 30.053 -33.151 15.499 1.00 34.48 125 ALA B C 1
ATOM 3820 O O . ALA B 1 152 ? 29.114 -32.365 15.601 1.00 39.77 125 ALA B O 1
ATOM 3822 N N . GLU B 1 153 ? 31.214 -32.816 14.938 1.00 34.14 126 GLU B N 1
ATOM 3823 C CA . GLU B 1 153 ? 31.434 -31.456 14.430 1.00 40.13 126 GLU B CA 1
ATOM 3824 C C . GLU B 1 153 ? 30.457 -31.138 13.309 1.00 38.50 126 GLU B C 1
ATOM 3825 O O . GLU B 1 153 ? 29.973 -30.009 13.196 1.00 38.66 126 GLU B O 1
ATOM 3831 N N . GLU B 1 154 ? 30.175 -32.138 12.481 1.00 36.70 127 GLU B N 1
ATOM 3832 C CA . GLU B 1 154 ? 29.278 -31.952 11.345 1.00 40.00 127 GLU B CA 1
ATOM 3833 C C . GLU B 1 154 ? 27.840 -31.733 11.812 1.00 36.54 127 GLU B C 1
ATOM 3834 O O . GLU B 1 154 ? 27.183 -30.780 11.392 1.00 34.80 127 GLU B O 1
ATOM 3840 N N . ALA B 1 155 ? 27.356 -32.623 12.678 1.00 34.02 128 ALA B N 1
ATOM 3841 C CA . ALA B 1 155 ? 26.008 -32.517 13.207 1.00 32.61 128 ALA B CA 1
ATOM 3842 C C . ALA B 1 155 ? 25.860 -31.200 13.957 1.00 30.73 128 ALA B C 1
ATOM 3843 O O . ALA B 1 155 ? 24.850 -30.520 13.842 1.00 29.25 128 ALA B O 1
ATOM 3845 N N . THR B 1 156 ? 26.876 -30.860 14.738 1.00 27.79 129 THR B N 1
ATOM 3846 C CA . THR B 1 156 ? 26.929 -29.581 15.419 1.00 32.94 129 THR B CA 1
ATOM 3847 C C . THR B 1 156 ? 26.821 -28.419 14.432 1.00 36.59 129 THR B C 1
ATOM 3848 O O . THR B 1 156 ? 26.075 -27.458 14.660 1.00 31.62 129 THR B O 1
ATOM 3852 N N . GLY B 1 157 ? 27.579 -28.507 13.344 1.00 31.27 130 GLY B N 1
ATOM 3853 C CA . GLY B 1 157 ? 27.558 -27.479 12.319 1.00 29.24 130 GLY B CA 1
ATOM 3854 C C . GLY B 1 157 ? 26.184 -27.334 11.699 1.00 29.82 130 GLY B C 1
ATOM 3855 O O . GLY B 1 157 ? 25.734 -26.221 11.465 1.00 33.16 130 GLY B O 1
ATOM 3856 N N . GLN B 1 158 ? 25.501 -28.450 11.458 1.00 32.42 131 GLN B N 1
ATOM 3857 C CA . GLN B 1 158 ? 24.183 -28.395 10.820 1.00 35.25 131 GLN B CA 1
ATOM 3858 C C . GLN B 1 158 ? 23.088 -27.873 11.748 1.00 33.44 131 GLN B C 1
ATOM 3859 O O . GLN B 1 158 ? 22.206 -27.126 11.315 1.00 32.61 131 GLN B O 1
ATOM 3865 N N . PHE B 1 159 ? 23.135 -28.253 13.021 1.00 28.61 132 PHE B N 1
ATOM 3866 C CA . PHE B 1 159 ? 22.223 -27.637 13.965 1.00 33.43 132 PHE B CA 1
ATOM 3867 C C . PHE B 1 159 ? 22.474 -26.125 14.028 1.00 30.89 132 PHE B C 1
ATOM 3868 O O . PHE B 1 159 ? 21.529 -25.329 14.049 1.00 33.53 132 PHE B O 1
ATOM 3876 N N . SER B 1 160 ? 23.743 -25.725 14.043 1.00 27.68 133 SER B N 1
ATOM 3877 C CA . SER B 1 160 ? 24.076 -24.308 14.191 1.00 28.91 133 SER B CA 1
ATOM 3878 C C . SER B 1 160 ? 23.562 -23.460 13.017 1.00 33.10 133 SER B C 1
ATOM 3879 O O . SER B 1 160 ? 23.129 -22.320 13.199 1.00 31.22 133 SER B O 1
ATOM 3882 N N . ARG B 1 161 ? 23.638 -24.021 11.815 1.00 31.45 134 ARG B N 1
ATOM 3883 C CA . ARG B 1 161 ? 23.174 -23.350 10.605 1.00 36.96 134 ARG B CA 1
ATOM 3884 C C . ARG B 1 161 ? 21.652 -23.131 10.616 1.00 29.93 134 ARG B C 1
ATOM 3885 O O . ARG B 1 161 ? 21.168 -22.059 10.266 1.00 32.50 134 ARG B O 1
ATOM 3893 N N . ILE B 1 162 ? 20.903 -24.150 11.016 1.00 30.23 135 ILE B N 1
ATOM 3894 C CA . ILE B 1 162 ? 19.458 -24.010 11.172 1.00 34.75 135 ILE B CA 1
ATOM 3895 C C . ILE B 1 162 ? 19.134 -22.889 12.153 1.00 33.18 135 ILE B C 1
ATOM 3896 O O . ILE B 1 162 ? 18.318 -22.011 11.875 1.00 33.80 135 ILE B O 1
ATOM 3901 N N . ILE B 1 163 ? 19.790 -22.932 13.308 1.00 32.72 136 ILE B N 1
ATOM 3902 C CA . ILE B 1 163 ? 19.623 -21.914 14.330 1.00 31.16 136 ILE B CA 1
ATOM 3903 C C . ILE B 1 163 ? 19.966 -20.518 13.802 1.00 32.74 136 ILE B C 1
ATOM 3904 O O . ILE B 1 163 ? 19.232 -19.553 14.029 1.00 32.82 136 ILE B O 1
ATOM 3909 N N . ARG B 1 164 ? 21.084 -20.420 13.095 1.00 31.61 137 ARG B N 1
ATOM 3910 C CA . ARG B 1 164 ? 21.571 -19.136 12.592 1.00 31.25 137 ARG B CA 1
ATOM 3911 C C . ARG B 1 164 ? 20.539 -18.449 11.684 1.00 31.70 137 ARG B C 1
ATOM 3912 O O . ARG B 1 164 ? 20.275 -17.247 11.810 1.00 30.17 137 ARG B O 1
ATOM 3920 N N . HIS B 1 165 ? 19.949 -19.208 10.770 1.00 32.29 138 HIS B N 1
ATOM 3921 C CA . HIS B 1 165 ? 18.972 -18.616 9.868 1.00 34.99 138 HIS B CA 1
ATOM 3922 C C . HIS B 1 165 ? 17.666 -18.235 10.580 1.00 35.41 138 HIS B C 1
ATOM 3923 O O . HIS B 1 165 ? 17.029 -17.244 10.231 1.00 36.03 138 HIS B O 1
ATOM 3930 N N . LEU B 1 166 ? 17.297 -18.994 11.605 1.00 35.56 139 LEU B N 1
ATOM 3931 C CA . LEU B 1 166 ? 16.154 -18.631 12.436 1.00 31.90 139 LEU B CA 1
ATOM 3932 C C . LEU B 1 166 ? 16.389 -17.309 13.145 1.00 35.35 139 LEU B C 1
ATOM 3933 O O . LEU B 1 166 ? 15.535 -16.425 13.118 1.00 27.87 139 LEU B O 1
ATOM 3938 N N . LEU B 1 167 ? 17.553 -17.183 13.782 1.00 34.52 140 LEU B N 1
ATOM 3939 C CA . LEU B 1 167 ? 17.926 -15.948 14.464 1.00 34.36 140 LEU B CA 1
ATOM 3940 C C . LEU B 1 167 ? 17.992 -14.731 13.529 1.00 33.68 140 LEU B C 1
ATOM 3941 O O . LEU B 1 167 ? 17.654 -13.624 13.941 1.00 32.67 140 LEU B O 1
ATOM 3946 N N . ASN B 1 168 ? 18.423 -14.943 12.285 1.00 29.44 141 ASN B N 1
ATOM 3947 C CA . ASN B 1 168 ? 18.553 -13.862 11.298 1.00 34.23 141 ASN B CA 1
ATOM 3948 C C . ASN B 1 168 ? 17.212 -13.235 10.930 1.00 35.31 141 ASN B C 1
ATOM 3949 O O . ASN B 1 168 ? 17.173 -12.175 10.317 1.00 38.48 141 ASN B O 1
ATOM 3954 N N . ILE B 1 169 ? 16.112 -13.902 11.270 1.00 33.58 142 ILE B N 1
ATOM 3955 C CA . ILE B 1 169 ? 14.793 -13.320 11.045 1.00 35.54 142 ILE B CA 1
ATOM 3956 C C . ILE B 1 169 ? 14.581 -12.095 11.933 1.00 36.93 142 ILE B C 1
ATOM 3957 O O . ILE B 1 169 ? 13.999 -11.099 11.509 1.00 38.76 142 ILE B O 1
ATOM 3962 N N . VAL B 1 170 ? 15.091 -12.174 13.157 1.00 39.48 143 VAL B N 1
ATOM 3963 C CA . VAL B 1 170 ? 14.784 -11.205 14.211 1.00 35.47 143 VAL B CA 1
ATOM 3964 C C . VAL B 1 170 ? 15.149 -9.743 13.916 1.00 42.17 143 VAL B C 1
ATOM 3965 O O . VAL B 1 170 ? 14.297 -8.860 14.037 1.00 38.58 143 VAL B O 1
ATOM 3969 N N . PRO B 1 171 ? 16.409 -9.481 13.529 1.00 40.33 144 PRO B N 1
ATOM 3970 C CA . PRO B 1 171 ? 16.784 -8.103 13.202 1.00 42.58 144 PRO B CA 1
ATOM 3971 C C . PRO B 1 171 ? 15.930 -7.576 12.053 1.00 47.22 144 PRO B C 1
ATOM 3972 O O . PRO B 1 171 ? 15.572 -6.395 12.020 1.00 42.38 144 PRO B O 1
ATOM 3976 N N . GLN B 1 172 ? 15.612 -8.453 11.110 1.00 41.12 145 GLN B N 1
ATOM 3977 C CA . GLN B 1 172 ? 14.808 -8.061 9.965 1.00 41.10 145 GLN B CA 1
ATOM 3978 C C . GLN B 1 172 ? 13.400 -7.733 10.421 1.00 42.66 145 GLN B C 1
ATOM 3979 O O . GLN B 1 172 ? 12.720 -6.892 9.842 1.00 42.55 145 GLN B O 1
ATOM 3985 N N . LEU B 1 173 ? 12.966 -8.424 11.466 1.00 40.50 146 LEU B N 1
ATOM 3986 C CA . LEU B 1 173 ? 11.649 -8.213 12.026 1.00 45.53 146 LEU B CA 1
ATOM 3987 C C . LEU B 1 173 ? 11.606 -6.804 12.574 1.00 47.25 146 LEU B C 1
ATOM 3988 O O . LEU B 1 173 ? 10.599 -6.104 12.477 1.00 45.06 146 LEU B O 1
ATOM 3993 N N . ASN B 1 174 ? 12.733 -6.392 13.135 1.00 47.30 147 ASN B N 1
ATOM 3994 C CA . ASN B 1 174 ? 12.860 -5.090 13.755 1.00 46.57 147 ASN B CA 1
ATOM 3995 C C . ASN B 1 174 ? 12.779 -3.923 12.772 1.00 46.43 147 ASN B C 1
ATOM 3996 O O . ASN B 1 174 ? 12.366 -2.824 13.135 1.00 52.37 147 ASN B O 1
ATOM 4001 N N . ASP B 1 175 ? 13.165 -4.164 11.525 1.00 47.73 148 ASP B N 1
ATOM 4002 C CA . ASP B 1 175 ? 13.100 -3.122 10.506 1.00 53.25 148 ASP B CA 1
ATOM 4003 C C . ASP B 1 175 ? 11.659 -2.691 10.226 1.00 55.13 148 ASP B C 1
ATOM 4004 O O . ASP B 1 175 ? 11.421 -1.603 9.703 1.00 59.46 148 ASP B O 1
ATOM 4009 N N . SER B 1 176 ? 10.700 -3.542 10.573 1.00 52.58 149 SER B N 1
ATOM 4010 C CA . SER B 1 176 ? 9.296 -3.222 10.334 1.00 52.58 149 SER B CA 1
ATOM 4011 C C . SER B 1 176 ? 8.579 -2.761 11.604 1.00 53.14 149 SER B C 1
ATOM 4012 O O . SER B 1 176 ? 7.349 -2.712 11.649 1.00 56.67 149 SER B O 1
ATOM 4015 N N . ILE B 1 177 ? 9.354 -2.416 12.629 1.00 47.60 150 ILE B N 1
ATOM 4016 C CA . ILE B 1 177 ? 8.794 -1.954 13.902 1.00 50.26 150 ILE B CA 1
ATOM 4017 C C . ILE B 1 177 ? 9.160 -0.492 14.162 1.00 51.52 150 ILE B C 1
ATOM 4018 O O . ILE B 1 177 ? 10.323 -0.163 14.394 1.00 53.99 150 ILE B O 1
ATOM 4023 N N . ASP B 1 178 ? 8.162 0.385 14.117 1.00 49.30 151 ASP B N 1
ATOM 4024 C CA . ASP B 1 178 ? 8.409 1.820 14.233 1.00 52.08 151 ASP B CA 1
ATOM 4025 C C . ASP B 1 178 ? 8.572 2.306 15.677 1.00 50.03 151 ASP B C 1
ATOM 4026 O O . ASP B 1 178 ? 9.406 3.174 15.946 1.00 49.27 151 ASP B O 1
ATOM 4031 N N . ASP B 1 179 ? 7.795 1.751 16.604 1.00 44.45 152 ASP B N 1
ATOM 4032 C CA . ASP B 1 179 ? 7.913 2.160 18.002 1.00 45.97 152 ASP B CA 1
ATOM 4033 C C . ASP B 1 179 ? 9.310 1.948 18.573 1.00 43.81 152 ASP B C 1
ATOM 4034 O O . ASP B 1 179 ? 9.808 0.835 18.597 1.00 39.41 152 ASP B O 1
ATOM 4039 N N . PRO B 1 180 ? 9.932 3.028 19.057 1.00 47.30 153 PRO B N 1
ATOM 4040 C CA . PRO B 1 180 ? 11.306 3.025 19.573 1.00 43.98 153 PRO B CA 1
ATOM 4041 C C . PRO B 1 180 ? 11.482 2.145 20.805 1.00 44.80 153 PRO B C 1
ATOM 4042 O O . PRO B 1 180 ? 12.518 1.502 20.927 1.00 42.42 153 PRO B O 1
ATOM 4046 N N . GLN B 1 181 ? 10.508 2.140 21.712 1.00 44.68 154 GLN B N 1
ATOM 4047 C CA . GLN B 1 181 ? 10.620 1.348 22.934 1.00 48.98 154 GLN B CA 1
ATOM 4048 C C . GLN B 1 181 ? 10.685 -0.133 22.601 1.00 43.68 154 GLN B C 1
ATOM 4049 O O . GLN B 1 181 ? 11.520 -0.870 23.125 1.00 46.27 154 GLN B O 1
ATOM 4055 N N . ILE B 1 182 ? 9.790 -0.562 21.723 1.00 37.32 155 ILE B N 1
ATOM 4056 C CA . ILE B 1 182 ? 9.725 -1.952 21.322 1.00 43.36 155 ILE B CA 1
ATOM 4057 C C . ILE B 1 182 ? 10.897 -2.358 20.426 1.00 42.13 155 ILE B C 1
ATOM 4058 O O . ILE B 1 182 ? 11.411 -3.462 20.547 1.00 38.35 155 ILE B O 1
ATOM 4063 N N . ALA B 1 183 ? 11.327 -1.473 19.533 1.00 36.12 156 ALA B N 1
ATOM 4064 C CA . ALA B 1 183 ? 12.466 -1.801 18.686 1.00 43.09 156 ALA B CA 1
ATOM 4065 C C . ALA B 1 183 ? 13.716 -1.914 19.553 1.00 38.48 156 ALA B C 1
ATOM 4066 O O . ALA B 1 183 ? 14.561 -2.770 19.326 1.00 38.26 156 ALA B O 1
ATOM 4068 N N . GLY B 1 184 ? 13.817 -1.051 20.558 1.00 39.45 157 GLY B N 1
ATOM 4069 C CA . GLY B 1 184 ? 14.895 -1.133 21.527 1.00 36.05 157 GLY B CA 1
ATOM 4070 C C . GLY B 1 184 ? 14.906 -2.475 22.249 1.00 40.60 157 GLY B C 1
ATOM 4071 O O . GLY B 1 184 ? 15.961 -3.089 22.432 1.00 36.75 157 GLY B O 1
ATOM 4072 N N . ARG B 1 185 ? 13.728 -2.933 22.662 1.00 34.83 158 ARG B N 1
ATOM 4073 C CA . ARG B 1 185 ? 13.608 -4.213 23.353 1.00 37.99 158 ARG B CA 1
ATOM 4074 C C . ARG B 1 185 ? 13.934 -5.400 22.449 1.00 35.14 158 ARG B C 1
ATOM 4075 O O . ARG B 1 185 ? 14.477 -6.398 22.914 1.00 32.59 158 ARG B O 1
ATOM 4083 N N . MET B 1 186 ? 13.578 -5.294 21.170 1.00 35.05 159 MET B N 1
ATOM 4084 C CA . MET B 1 186 ? 13.863 -6.338 20.189 1.00 36.26 159 MET B CA 1
ATOM 4085 C C . MET B 1 186 ? 15.355 -6.518 19.961 1.00 33.73 159 MET B C 1
ATOM 4086 O O . MET B 1 186 ? 15.834 -7.637 19.780 1.00 35.02 159 MET B O 1
ATOM 4091 N N . VAL B 1 187 ? 16.078 -5.409 19.922 1.00 32.51 160 VAL B N 1
ATOM 4092 C CA . VAL B 1 187 ? 17.512 -5.467 19.717 1.00 32.38 160 VAL B CA 1
ATOM 4093 C C . VAL B 1 187 ? 18.229 -5.973 20.968 1.00 33.60 160 VAL B C 1
ATOM 4094 O O . VAL B 1 187 ? 19.192 -6.730 20.864 1.00 32.79 160 VAL B O 1
ATOM 4098 N N . ALA B 1 188 ? 17.766 -5.554 22.146 1.00 34.46 161 ALA B N 1
ATOM 4099 C CA . ALA B 1 188 ? 18.309 -6.091 23.393 1.00 30.81 161 ALA B CA 1
ATOM 4100 C C . ALA B 1 188 ? 18.083 -7.604 23.476 1.00 34.62 161 ALA B C 1
ATOM 4101 O O . ALA B 1 188 ? 18.981 -8.351 23.849 1.00 34.26 161 ALA B O 1
ATOM 4103 N N . LEU B 1 189 ? 16.886 -8.050 23.106 1.00 34.21 162 LEU B N 1
ATOM 4104 C CA . LEU B 1 189 ? 16.557 -9.466 23.110 1.00 32.09 162 LEU B CA 1
ATOM 4105 C C . LEU B 1 189 ? 17.388 -10.264 22.095 1.00 34.70 162 LEU B C 1
ATOM 4106 O O . LEU B 1 189 ? 17.898 -11.332 22.398 1.00 30.52 162 LEU B O 1
ATOM 4111 N N . TYR B 1 190 ? 17.501 -9.746 20.883 1.00 34.39 163 TYR B N 1
ATOM 4112 C CA . TYR B 1 190 ? 18.298 -10.400 19.864 1.00 34.73 163 TYR B CA 1
ATOM 4113 C C . TYR B 1 190 ? 19.759 -10.499 20.304 1.00 30.00 163 TYR B C 1
ATOM 4114 O O . TYR B 1 190 ? 20.397 -11.523 20.111 1.00 32.14 163 TYR B O 1
ATOM 4123 N N . SER B 1 191 ? 20.283 -9.414 20.866 1.00 29.52 164 SER B N 1
ATOM 4124 C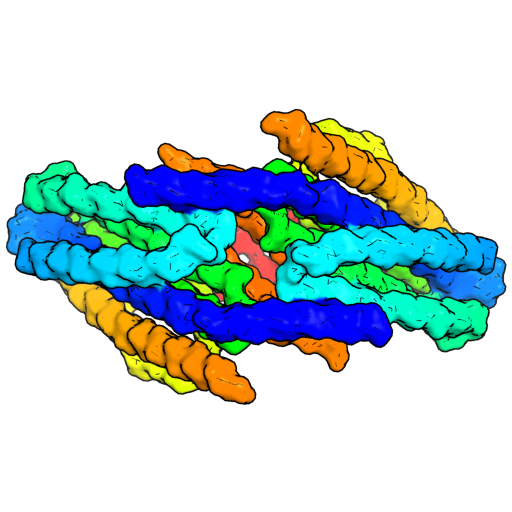 CA . SER B 1 191 ? 21.640 -9.405 21.385 1.00 32.81 164 SER B CA 1
ATOM 4125 C C . SER B 1 191 ? 21.833 -10.535 22.378 1.00 31.48 164 SER B C 1
ATOM 4126 O O . SER B 1 191 ? 22.812 -11.275 22.310 1.00 28.53 164 SER B O 1
ATOM 4129 N N . PHE B 1 192 ? 20.888 -10.650 23.306 1.00 31.72 165 PHE B N 1
ATOM 4130 C CA . PHE B 1 192 ? 20.933 -11.685 24.315 1.00 30.54 165 PHE B CA 1
ATOM 4131 C C . PHE B 1 192 ? 20.887 -13.063 23.653 1.00 31.16 165 PHE B C 1
ATOM 4132 O O . PHE B 1 192 ? 21.751 -13.897 23.906 1.00 30.25 165 PHE B O 1
ATOM 4140 N N . MET B 1 193 ? 19.875 -13.290 22.811 1.00 28.96 166 MET B N 1
ATOM 4141 C CA . MET B 1 193 ? 19.700 -14.555 22.111 1.00 28.61 166 MET B CA 1
ATOM 4142 C C . MET B 1 193 ? 20.985 -14.934 21.364 1.00 29.65 166 MET B C 1
ATOM 4143 O O . MET B 1 193 ? 21.342 -16.106 21.278 1.00 28.26 166 MET B O 1
ATOM 4148 N N . GLN B 1 194 ? 21.662 -13.938 20.800 1.00 30.13 167 GLN B N 1
ATOM 4149 C CA . GLN B 1 194 ? 22.852 -14.204 20.005 1.00 32.71 167 GLN B CA 1
ATOM 4150 C C . GLN B 1 194 ? 24.047 -14.562 20.891 1.00 26.73 167 GLN B C 1
ATOM 4151 O O . GLN B 1 194 ? 24.842 -15.429 20.547 1.00 28.82 167 GLN B O 1
ATOM 4157 N N . GLY B 1 195 ? 24.157 -13.905 22.036 1.00 25.18 168 GLY B N 1
ATOM 4158 C CA . GLY B 1 195 ? 25.176 -14.266 23.007 1.00 31.20 168 GLY B CA 1
ATOM 4159 C C . GLY B 1 195 ? 24.943 -15.683 23.505 1.00 31.22 168 GLY B C 1
ATOM 4160 O O . GLY B 1 195 ? 25.881 -16.482 23.613 1.00 30.41 168 GLY B O 1
ATOM 4161 N N . LYS B 1 196 ? 23.681 -16.002 23.786 1.00 31.67 169 LYS B N 1
ATOM 4162 C CA . LYS B 1 196 ? 23.323 -17.333 24.276 1.00 28.61 169 LYS B CA 1
ATOM 4163 C C . LYS B 1 196 ? 23.623 -18.421 23.255 1.00 29.58 169 LYS B C 1
ATOM 4164 O O . LYS B 1 196 ? 24.045 -19.517 23.627 1.00 29.21 169 LYS B O 1
ATOM 4170 N N . GLU B 1 197 ? 23.395 -18.126 21.975 1.00 30.17 170 GLU B N 1
ATOM 4171 C CA . GLU B 1 197 ? 23.733 -19.075 20.904 1.00 27.17 170 GLU B CA 1
ATOM 4172 C C . GLU B 1 197 ? 25.243 -19.330 20.827 1.00 23.72 170 GLU B C 1
ATOM 4173 O O . GLU B 1 197 ? 25.686 -20.466 20.672 1.00 34.71 170 GLU B O 1
ATOM 4179 N N . LEU B 1 198 ? 26.028 -18.267 20.925 1.00 24.85 171 LEU B N 1
ATOM 4180 C CA . LEU B 1 198 ? 27.486 -18.382 20.955 1.00 26.51 171 LEU B CA 1
ATOM 4181 C C . LEU B 1 198 ? 27.982 -19.106 22.206 1.00 25.72 171 LEU B C 1
ATOM 4182 O O . LEU B 1 198 ? 29.022 -19.751 22.178 1.00 28.74 171 LEU B O 1
ATOM 4187 N N . ALA B 1 199 ? 27.247 -18.978 23.311 1.00 30.60 172 ALA B N 1
ATOM 4188 C CA . ALA B 1 199 ? 27.506 -19.810 24.483 1.00 25.47 172 ALA B CA 1
ATOM 4189 C C . ALA B 1 199 ? 27.224 -21.293 24.187 1.00 28.19 172 ALA B C 1
ATOM 4190 O O . ALA B 1 199 ? 27.979 -22.162 24.599 1.00 29.38 172 ALA B O 1
ATOM 4192 N N . GLY B 1 200 ? 26.131 -21.574 23.481 1.00 25.72 173 GLY B N 1
ATOM 4193 C CA . GLY B 1 200 ? 25.848 -22.919 23.021 1.00 28.48 173 GLY B CA 1
ATOM 4194 C C . GLY B 1 200 ? 26.917 -23.488 22.083 1.00 31.57 173 GLY B C 1
ATOM 4195 O O . GLY B 1 200 ? 27.218 -24.672 22.138 1.00 28.74 173 GLY B O 1
ATOM 4196 N N . GLN B 1 201 ? 27.496 -22.654 21.222 1.00 25.48 174 GLN B N 1
ATOM 4197 C CA . GLN B 1 201 ? 28.606 -23.103 20.390 1.00 30.67 174 GLN B CA 1
ATOM 4198 C C . GLN B 1 201 ? 29.893 -23.310 21.201 1.00 27.43 174 GLN B C 1
ATOM 4199 O O . GLN B 1 201 ? 30.652 -24.232 20.931 1.00 30.41 174 GLN B O 1
ATOM 4205 N N . GLU B 1 202 ? 30.132 -22.463 22.195 1.00 25.72 175 GLU B N 1
ATOM 4206 C CA . GLU B 1 202 ? 31.222 -22.703 23.143 1.00 28.77 175 GLU B CA 1
ATOM 4207 C C . GLU B 1 202 ? 31.076 -24.096 23.766 1.00 31.63 175 GLU B C 1
ATOM 4208 O O . GLU B 1 202 ? 32.043 -24.864 23.849 1.00 32.71 175 GLU B O 1
ATOM 4214 N N . ARG B 1 203 ? 29.866 -24.431 24.202 1.00 31.50 176 ARG B N 1
ATOM 4215 C CA . ARG B 1 203 ? 29.663 -25.731 24.849 1.00 34.38 176 ARG B CA 1
ATOM 4216 C C . ARG B 1 203 ? 30.067 -26.848 23.895 1.00 30.92 176 ARG B C 1
ATOM 4217 O O . ARG B 1 203 ? 30.887 -27.704 24.232 1.00 33.09 176 ARG B O 1
ATOM 4225 N N . ALA B 1 204 ? 29.506 -26.815 22.690 1.00 32.89 177 ALA B N 1
ATOM 4226 C CA . ALA B 1 204 ? 29.801 -27.817 21.667 1.00 34.72 177 ALA B CA 1
ATOM 4227 C C . ALA B 1 204 ? 31.298 -27.979 21.374 1.00 33.26 177 ALA B C 1
ATOM 4228 O O . ALA B 1 204 ? 31.830 -29.081 21.399 1.00 35.14 177 ALA B O 1
ATOM 4230 N N . LEU B 1 205 ? 31.970 -26.879 21.079 1.00 29.07 178 LEU B N 1
ATOM 4231 C CA . LEU B 1 205 ? 33.365 -26.935 20.668 1.00 31.55 178 LEU B CA 1
ATOM 4232 C C . LEU B 1 205 ? 34.243 -27.445 21.799 1.00 32.19 178 LEU B C 1
ATOM 4233 O O . LEU B 1 205 ? 35.144 -28.255 21.576 1.00 32.01 178 LEU B O 1
ATOM 4238 N N . GLY B 1 206 ? 33.966 -26.977 23.012 1.00 26.50 179 GLY B N 1
ATOM 4239 C CA . GLY B 1 206 ? 34.707 -27.408 24.180 1.00 31.08 179 GLY B CA 1
ATOM 4240 C C . GLY B 1 206 ? 34.488 -28.884 24.450 1.00 33.14 179 GLY B C 1
ATOM 4241 O O . GLY B 1 206 ? 35.415 -29.596 24.823 1.00 31.37 179 GLY B O 1
ATOM 4242 N N . ALA B 1 207 ? 33.259 -29.348 24.253 1.00 34.37 180 ALA B N 1
ATOM 4243 C CA . ALA B 1 207 ? 32.946 -30.751 24.483 1.00 35.64 180 ALA B CA 1
ATOM 4244 C C . ALA B 1 207 ? 33.734 -31.621 23.510 1.00 39.45 180 ALA B C 1
ATOM 4245 O O . ALA B 1 207 ? 34.283 -32.645 23.901 1.00 34.07 180 ALA B O 1
ATOM 4247 N N . LEU B 1 208 ? 33.790 -31.209 22.243 1.00 35.95 181 LEU B N 1
ATOM 4248 C CA . LEU B 1 208 ? 34.575 -31.927 21.242 1.00 36.23 181 LEU B CA 1
ATOM 4249 C C . LEU B 1 208 ? 36.019 -32.091 21.694 1.00 32.22 181 LEU B C 1
ATOM 4250 O O . LEU B 1 208 ? 36.565 -33.186 21.685 1.00 29.83 181 LEU B O 1
ATOM 4255 N N . GLY B 1 209 ? 36.638 -30.979 22.061 1.00 31.80 182 GLY B N 1
ATOM 4256 C CA . GLY B 1 209 ? 38.038 -30.974 22.436 1.00 30.25 182 GLY B CA 1
ATOM 4257 C C . GLY B 1 209 ? 38.306 -31.858 23.638 1.00 37.53 182 GLY B C 1
ATOM 4258 O O . GLY B 1 209 ? 39.268 -32.628 23.652 1.00 36.85 182 GLY B O 1
ATOM 4259 N N . PHE B 1 210 ? 37.460 -31.748 24.658 1.00 33.15 183 PHE B N 1
ATOM 4260 C CA . PHE B 1 210 ? 37.675 -32.524 25.876 1.00 39.83 183 PHE B CA 1
ATOM 4261 C C . PHE B 1 210 ? 37.419 -34.017 25.609 1.00 35.06 183 PHE B C 1
ATOM 4262 O O . PHE B 1 210 ? 38.090 -34.880 26.168 1.00 36.51 183 PHE B O 1
ATOM 4270 N N . ALA B 1 211 ? 36.461 -34.310 24.733 1.00 33.96 184 ALA B N 1
ATOM 4271 C CA . ALA B 1 211 ? 36.166 -35.679 24.348 1.00 35.97 184 ALA B CA 1
ATOM 4272 C C . ALA B 1 211 ? 37.328 -36.342 23.591 1.00 41.10 184 ALA B C 1
ATOM 4273 O O . ALA B 1 211 ? 37.632 -37.517 23.814 1.00 39.36 184 ALA B O 1
ATOM 4275 N N . ARG B 1 212 ? 37.969 -35.600 22.690 1.00 36.07 185 ARG B N 1
ATOM 4276 C CA . ARG B 1 212 ? 39.140 -36.109 21.979 1.00 35.32 185 ARG B CA 1
ATOM 4277 C C . ARG B 1 212 ? 40.331 -36.185 22.925 1.00 40.85 185 ARG B C 1
ATOM 4278 O O . ARG B 1 212 ? 41.204 -37.030 22.764 1.00 46.17 185 ARG B O 1
ATOM 4286 N N . GLY B 1 213 ? 40.364 -35.288 23.907 1.00 35.21 186 GLY B N 1
ATOM 4287 C CA . GLY B 1 213 ? 41.491 -35.200 24.821 1.00 36.63 186 GLY B CA 1
ATOM 4288 C C . GLY B 1 213 ? 42.571 -34.284 24.277 1.00 46.80 186 GLY B C 1
ATOM 4289 O O . GLY B 1 213 ? 43.700 -34.236 24.790 1.00 43.60 186 GLY B O 1
ATOM 4290 N N . GLN B 1 214 ? 42.214 -33.552 23.225 1.00 40.48 187 GLN B N 1
ATOM 4291 C CA . GLN B 1 214 ? 43.121 -32.603 22.599 1.00 37.76 187 GLN B CA 1
ATOM 4292 C C . GLN B 1 214 ? 42.353 -31.490 21.891 1.00 38.72 187 GLN B C 1
ATOM 4293 O O . GLN B 1 214 ? 41.282 -31.720 21.318 1.00 38.19 187 GLN B O 1
ATOM 4299 N N . PHE B 1 215 ? 42.911 -30.284 21.942 1.00 36.91 188 PHE B N 1
ATOM 4300 C CA . PHE B 1 215 ? 42.407 -29.153 21.180 1.00 35.62 188 PHE B CA 1
ATOM 4301 C C . PHE B 1 215 ? 43.420 -28.824 20.095 1.00 33.76 188 PHE B C 1
ATOM 4302 O O . PHE B 1 215 ? 44.536 -28.407 20.391 1.00 34.87 188 PHE B O 1
ATOM 4310 N N . SER B 1 216 ? 43.041 -29.041 18.841 1.00 36.54 189 SER B N 1
ATOM 4311 C CA . SER B 1 216 ? 43.888 -28.626 17.728 1.00 42.29 189 SER B CA 1
ATOM 4312 C C . SER B 1 216 ? 43.967 -27.114 17.754 1.00 42.16 189 SER B C 1
ATOM 4313 O O . SER B 1 216 ? 43.137 -26.451 18.387 1.00 41.79 189 SER B O 1
ATOM 4316 N N . ASP B 1 217 ? 44.969 -26.551 17.093 1.00 42.91 190 ASP B N 1
ATOM 4317 C CA . ASP B 1 217 ? 45.092 -25.103 17.091 1.00 45.07 190 ASP B CA 1
ATOM 4318 C C . ASP B 1 217 ? 43.869 -24.476 16.434 1.00 38.33 190 ASP B C 1
ATOM 4319 O O . ASP B 1 217 ? 43.408 -23.413 16.840 1.00 38.66 190 ASP B O 1
ATOM 4324 N N . GLU B 1 218 ? 43.343 -25.170 15.436 1.00 37.67 191 GLU B N 1
ATOM 4325 C CA . GLU B 1 218 ? 42.092 -24.809 14.781 1.00 39.81 191 GLU B CA 1
ATOM 4326 C C . GLU B 1 218 ? 40.917 -24.774 15.765 1.00 38.55 191 GLU B C 1
ATOM 4327 O O . GLU B 1 218 ? 40.234 -23.761 15.888 1.00 38.29 191 GLU B O 1
ATOM 4333 N N . LEU B 1 219 ? 40.680 -25.893 16.451 1.00 40.30 192 LEU B N 1
ATOM 4334 C CA . LEU B 1 219 ? 39.586 -25.988 17.420 1.00 39.55 192 LEU B CA 1
ATOM 4335 C C . LEU B 1 219 ? 39.747 -24.952 18.523 1.00 32.24 192 LEU B C 1
ATOM 4336 O O . LEU B 1 219 ? 38.798 -24.259 18.882 1.00 31.13 192 LEU B O 1
ATOM 4341 N N . ARG B 1 220 ? 40.952 -24.842 19.059 1.00 30.19 193 ARG B N 1
ATOM 4342 C CA . ARG B 1 220 ? 41.216 -23.830 20.051 1.00 32.49 193 ARG B CA 1
ATOM 4343 C C . ARG B 1 220 ? 40.830 -22.423 19.581 1.00 40.38 193 ARG B C 1
ATOM 4344 O O . ARG B 1 220 ? 40.192 -21.670 20.320 1.00 27.36 193 ARG B O 1
ATOM 4352 N N . GLN B 1 221 ? 41.226 -22.061 18.362 1.00 35.05 194 GLN B N 1
ATOM 4353 C CA . GLN B 1 221 ? 40.915 -20.727 17.842 1.00 37.06 194 GLN B CA 1
ATOM 4354 C C . GLN B 1 221 ? 39.401 -20.513 17.721 1.00 30.69 194 GLN B C 1
ATOM 4355 O O . GLN B 1 221 ? 38.880 -19.457 18.084 1.00 32.52 194 GLN B O 1
ATOM 4361 N N . GLN B 1 222 ? 38.703 -21.526 17.215 1.00 31.33 195 GLN B N 1
ATOM 4362 C CA . GLN B 1 222 ? 37.245 -21.492 17.139 1.00 35.45 195 GLN B CA 1
ATOM 4363 C C . GLN B 1 222 ? 36.589 -21.342 18.515 1.00 35.83 195 GLN B C 1
ATOM 4364 O O . GLN B 1 222 ? 35.621 -20.602 18.680 1.00 34.53 195 GLN B O 1
ATOM 4370 N N . LEU B 1 223 ? 37.126 -22.039 19.507 1.00 33.58 196 LEU B N 1
ATOM 4371 C CA . LEU B 1 223 ? 36.596 -21.931 20.855 1.00 35.92 196 LEU B CA 1
ATOM 4372 C C . LEU B 1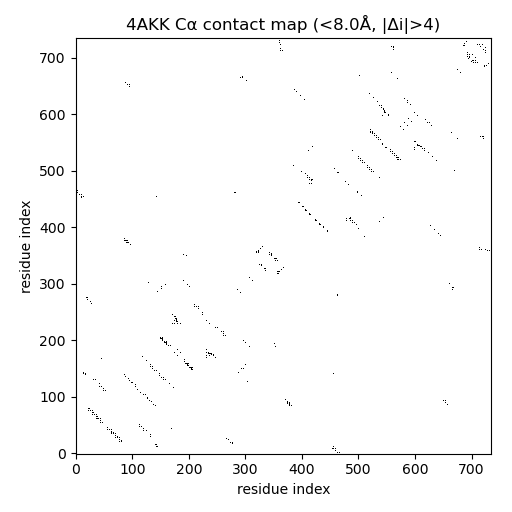 223 ? 36.755 -20.497 21.329 1.00 29.33 196 LEU B C 1
ATOM 4373 O O . LEU B 1 223 ? 35.810 -19.868 21.797 1.00 29.79 196 LEU B O 1
ATOM 4378 N N . VAL B 1 224 ? 37.972 -19.990 21.206 1.00 29.22 197 VAL B N 1
ATOM 4379 C CA . VAL B 1 224 ? 38.287 -18.630 21.597 1.00 34.46 197 VAL B CA 1
ATOM 4380 C C . VAL B 1 224 ? 37.397 -17.620 20.873 1.00 35.03 197 VAL B C 1
ATOM 4381 O O . VAL B 1 224 ? 36.967 -16.625 21.464 1.00 35.14 197 VAL B O 1
ATOM 4385 N N . ASP B 1 225 ? 37.111 -17.890 19.603 1.00 34.87 198 ASP B N 1
ATOM 4386 C CA . ASP B 1 225 ? 36.282 -16.988 18.806 1.00 40.81 198 ASP B CA 1
ATOM 4387 C C . ASP B 1 225 ? 34.846 -16.981 19.329 1.00 36.41 198 ASP B C 1
ATOM 4388 O O . ASP B 1 225 ? 34.175 -15.960 19.291 1.00 33.96 198 ASP B O 1
ATOM 4393 N N . ARG B 1 226 ? 34.382 -18.127 19.813 1.00 33.09 199 ARG B N 1
ATOM 4394 C CA . ARG B 1 226 ? 33.022 -18.253 20.335 1.00 31.89 199 ARG B CA 1
ATOM 4395 C C . ARG B 1 226 ? 32.908 -17.569 21.682 1.00 29.92 199 ARG B C 1
ATOM 4396 O O . ARG B 1 226 ? 31.884 -16.973 22.000 1.00 33.54 199 ARG B O 1
ATOM 4404 N N . ILE B 1 227 ? 33.974 -17.648 22.468 1.00 28.83 200 ILE B N 1
ATOM 4405 C CA . ILE B 1 227 ? 34.026 -16.951 23.737 1.00 28.41 200 ILE B CA 1
ATOM 4406 C C . ILE B 1 227 ? 34.163 -15.435 23.535 1.00 35.72 200 ILE B C 1
ATOM 4407 O O . ILE B 1 227 ? 33.407 -14.665 24.121 1.00 31.67 200 ILE B O 1
ATOM 4412 N N . ASP B 1 228 ? 35.118 -15.016 22.702 1.00 36.87 201 ASP B N 1
ATOM 4413 C CA . ASP B 1 228 ? 35.295 -13.599 22.363 1.00 33.28 201 ASP B CA 1
ATOM 4414 C C . ASP B 1 228 ? 33.973 -12.988 21.907 1.00 35.14 201 ASP B C 1
ATOM 4415 O O . ASP B 1 228 ? 33.598 -11.902 22.334 1.00 40.98 201 ASP B O 1
ATOM 4420 N N . GLY B 1 229 ? 33.289 -13.682 21.001 1.00 32.34 202 GLY B N 1
ATOM 4421 C CA . GLY B 1 229 ? 32.077 -13.172 20.383 1.00 36.09 202 GLY B CA 1
ATOM 4422 C C . GLY B 1 229 ? 30.908 -12.864 21.304 1.00 35.96 202 GLY B C 1
ATOM 4423 O O . GLY B 1 229 ? 30.072 -12.014 20.972 1.00 32.83 202 GLY B O 1
ATOM 4424 N N . GLN B 1 230 ? 30.833 -13.552 22.445 1.00 28.05 203 GLN B N 1
ATOM 4425 C CA . GLN B 1 230 ? 29.762 -13.316 23.420 1.00 29.74 203 GLN B CA 1
ATOM 4426 C C . GLN B 1 230 ? 29.797 -11.908 24.008 1.00 32.46 203 GLN B C 1
ATOM 4427 O O . GLN B 1 230 ? 28.760 -11.344 24.370 1.00 29.98 203 GLN B O 1
ATOM 4433 N N . GLN B 1 231 ? 31.000 -11.358 24.118 1.00 31.70 204 GLN B N 1
ATOM 4434 C CA . GLN B 1 231 ? 31.200 -10.069 24.759 1.00 39.73 204 GLN B CA 1
ATOM 4435 C C . GLN B 1 231 ? 30.363 -8.932 24.125 1.00 34.37 204 GLN B C 1
ATOM 4436 O O . GLN B 1 231 ? 29.604 -8.256 24.823 1.00 33.26 204 GLN B O 1
ATOM 4442 N N . PRO B 1 232 ? 30.520 -8.711 22.809 1.00 32.82 205 PRO B N 1
ATOM 4443 C CA . PRO B 1 232 ? 29.719 -7.685 22.124 1.00 39.26 205 PRO B CA 1
ATOM 4444 C C . PRO B 1 232 ? 28.229 -7.953 22.294 1.00 36.61 205 PRO B C 1
ATOM 4445 O O . PRO B 1 232 ? 27.445 -7.027 22.445 1.00 32.00 205 PRO B O 1
ATOM 4449 N N . CYS B 1 233 ? 27.849 -9.222 22.291 1.00 29.19 206 CYS B N 1
ATOM 4450 C CA . CYS B 1 233 ? 26.440 -9.582 22.370 1.00 31.34 206 CYS B CA 1
ATOM 4451 C C . CYS B 1 233 ? 25.825 -9.181 23.705 1.00 34.34 206 CYS B C 1
ATOM 4452 O O . CYS B 1 233 ? 24.769 -8.545 23.746 1.00 29.74 206 CYS B O 1
ATOM 4455 N N . PHE B 1 234 ? 26.470 -9.573 24.797 1.00 31.94 207 PHE B N 1
ATOM 4456 C CA . PHE B 1 234 ? 25.938 -9.259 26.117 1.00 32.70 207 PHE B CA 1
ATOM 4457 C C . PHE B 1 234 ? 26.171 -7.793 26.501 1.00 35.34 207 PHE B C 1
ATOM 4458 O O . PHE B 1 234 ? 25.371 -7.221 27.229 1.00 36.48 207 PHE B O 1
ATOM 4466 N N . ASP B 1 235 ? 27.250 -7.187 26.003 1.00 33.80 208 ASP B N 1
ATOM 4467 C CA . ASP B 1 235 ? 27.464 -5.750 26.188 1.00 35.09 208 ASP B CA 1
ATOM 4468 C C . ASP B 1 235 ? 26.314 -4.962 25.585 1.00 35.73 208 ASP B C 1
ATOM 4469 O O . ASP B 1 235 ? 25.736 -4.082 26.237 1.00 35.97 208 ASP B O 1
ATOM 4474 N N . SER B 1 236 ? 25.987 -5.279 24.339 1.00 31.99 209 SER B N 1
ATOM 4475 C CA . SER B 1 236 ? 24.859 -4.654 23.667 1.00 32.83 209 SER B CA 1
ATOM 4476 C C . SER B 1 236 ? 23.585 -4.864 24.503 1.00 35.69 209 SER B C 1
ATOM 4477 O O . SER B 1 236 ? 22.834 -3.923 24.752 1.00 33.34 209 SER B O 1
ATOM 4480 N N . PHE B 1 237 ? 23.369 -6.085 24.983 1.00 31.26 210 PHE B N 1
ATOM 4481 C CA . PHE B 1 237 ? 22.195 -6.363 25.818 1.00 32.26 210 PHE B CA 1
ATOM 4482 C C . PHE B 1 237 ? 22.122 -5.488 27.082 1.00 35.73 210 PHE B C 1
ATOM 4483 O O . PHE B 1 237 ? 21.071 -4.948 27.414 1.00 36.03 210 PHE B O 1
ATOM 4491 N N . GLN B 1 238 ? 23.242 -5.352 27.783 1.00 32.46 211 GLN B N 1
ATOM 4492 C CA . GLN B 1 238 ? 23.291 -4.553 29.000 1.00 37.93 211 GLN B CA 1
ATOM 4493 C C . GLN B 1 238 ? 23.065 -3.071 28.732 1.00 40.02 211 GLN B C 1
ATOM 4494 O O . GLN B 1 238 ? 22.406 -2.397 29.512 1.00 39.13 211 GLN B O 1
ATOM 4500 N N . ALA B 1 239 ? 23.597 -2.570 27.623 1.00 35.28 212 ALA B N 1
ATOM 4501 C CA . ALA B 1 239 ? 23.391 -1.180 27.254 1.00 36.54 212 ALA B CA 1
ATOM 4502 C C . ALA B 1 239 ? 21.924 -0.876 26.942 1.00 41.75 212 ALA B C 1
ATOM 4503 O O . ALA B 1 239 ? 21.455 0.233 27.188 1.00 43.61 212 ALA B O 1
ATOM 4505 N N . LEU B 1 240 ? 21.194 -1.857 26.428 1.00 34.91 213 LEU B N 1
ATOM 4506 C CA . LEU B 1 240 ? 19.846 -1.593 25.925 1.00 38.62 213 LEU B CA 1
ATOM 4507 C C . LEU B 1 240 ? 18.715 -2.089 26.810 1.00 41.00 213 LEU B C 1
ATOM 4508 O O . LEU B 1 240 ? 17.566 -1.699 26.617 1.00 39.68 213 LEU B O 1
ATOM 4513 N N . ALA B 1 241 ? 19.019 -2.965 27.759 1.00 36.43 214 ALA B N 1
ATOM 4514 C CA . ALA B 1 241 ? 17.958 -3.598 28.537 1.00 43.67 214 ALA B CA 1
ATOM 4515 C C . ALA B 1 241 ? 17.455 -2.681 29.654 1.00 45.60 214 ALA B C 1
ATOM 4516 O O . ALA B 1 241 ? 18.059 -1.650 29.945 1.00 45.50 214 ALA B O 1
ATOM 4518 N N . GLN B 1 242 ? 16.338 -3.059 30.263 1.00 41.91 215 GLN B N 1
ATOM 4519 C CA . GLN B 1 242 ? 15.785 -2.301 31.382 1.00 45.76 215 GLN B CA 1
ATOM 4520 C C . GLN B 1 242 ? 16.459 -2.725 32.678 1.00 42.57 215 GLN B C 1
ATOM 4521 O O . GLN B 1 242 ? 16.886 -3.876 32.810 1.00 42.34 215 GLN B O 1
ATOM 4527 N N . PRO B 1 243 ? 16.552 -1.798 33.644 1.00 45.44 216 PRO B N 1
ATOM 4528 C CA . PRO B 1 243 ? 17.275 -2.050 34.898 1.00 44.08 216 PRO B CA 1
ATOM 4529 C C . PRO B 1 243 ? 16.890 -3.338 35.624 1.00 43.07 216 PRO B C 1
ATOM 4530 O O . PRO B 1 243 ? 17.775 -3.997 36.161 1.00 44.78 216 PRO B O 1
ATOM 4534 N N . PRO B 1 244 ? 15.596 -3.691 35.654 1.00 42.09 217 PRO B N 1
ATOM 4535 C CA . PRO B 1 244 ? 15.235 -4.953 36.306 1.00 43.59 217 PRO B CA 1
ATOM 4536 C C . PRO B 1 244 ? 15.728 -6.164 35.507 1.00 47.75 217 PRO B C 1
ATOM 4537 O O . PRO B 1 244 ? 15.926 -7.237 36.077 1.00 41.39 217 PRO B O 1
ATOM 4541 N N . GLN B 1 245 ? 15.925 -5.989 34.200 1.00 42.96 218 GLN B N 1
ATOM 4542 C CA . GLN B 1 245 ? 16.379 -7.091 33.350 1.00 44.45 218 GLN B CA 1
ATOM 4543 C C . GLN B 1 245 ? 17.877 -7.375 33.519 1.00 42.02 218 GLN B C 1
ATOM 4544 O O . GLN B 1 245 ? 18.282 -8.525 33.688 1.00 39.48 218 GLN B O 1
ATOM 4550 N N . THR B 1 246 ? 18.684 -6.319 33.490 1.00 39.75 219 THR B N 1
ATOM 4551 C CA . THR B 1 246 ? 20.111 -6.431 33.755 1.00 45.78 219 THR B CA 1
ATOM 4552 C C . THR B 1 246 ? 20.376 -6.827 35.209 1.00 44.18 219 THR B C 1
ATOM 4553 O O . THR B 1 246 ? 21.350 -7.520 35.501 1.00 44.25 219 THR B O 1
ATOM 4557 N N . ALA B 1 247 ? 19.523 -6.374 36.125 1.00 45.72 220 ALA B N 1
ATOM 4558 C CA . ALA B 1 247 ? 19.633 -6.799 37.518 1.00 45.27 220 ALA B CA 1
ATOM 4559 C C . ALA B 1 247 ? 19.460 -8.308 37.589 1.00 45.90 220 ALA B C 1
ATOM 4560 O O . ALA B 1 247 ? 20.272 -9.005 38.187 1.00 46.07 220 ALA B O 1
ATOM 4562 N N . LEU B 1 248 ? 18.403 -8.806 36.958 1.00 45.05 221 LEU B N 1
ATOM 4563 C CA . LEU B 1 248 ? 18.165 -10.241 36.866 1.00 43.80 221 LEU B CA 1
ATOM 4564 C C . LEU B 1 248 ? 19.361 -10.988 36.255 1.00 44.03 221 LEU B C 1
ATOM 4565 O O . LEU B 1 248 ? 19.758 -12.036 36.754 1.00 38.41 221 LEU B O 1
ATOM 4570 N N . PHE B 1 249 ? 19.929 -10.438 35.183 1.00 43.73 222 PHE B N 1
ATOM 4571 C CA . PHE B 1 249 ? 21.070 -11.046 34.487 1.00 42.18 222 PHE B CA 1
ATOM 4572 C C . PHE B 1 249 ? 22.291 -11.183 35.405 1.00 42.35 222 PHE B C 1
ATOM 4573 O O . PHE B 1 249 ? 22.954 -12.219 35.429 1.00 41.30 222 PHE B O 1
ATOM 4581 N N . ALA B 1 250 ? 22.583 -10.134 36.164 1.00 41.17 223 ALA B N 1
ATOM 4582 C CA . ALA B 1 250 ? 23.761 -10.128 37.022 1.00 44.34 223 ALA B CA 1
ATOM 4583 C C . ALA B 1 250 ? 23.599 -11.113 38.174 1.00 46.78 223 ALA B C 1
ATOM 4584 O O . ALA B 1 250 ? 24.570 -11.720 38.626 1.00 45.60 223 ALA B O 1
ATOM 4586 N N . GLU B 1 251 ? 22.361 -11.264 38.638 1.00 43.79 224 GLU B N 1
ATOM 4587 C CA . GLU B 1 251 ? 22.044 -12.148 39.749 1.00 47.13 224 GLU B CA 1
ATOM 4588 C C . GLU B 1 251 ? 21.961 -13.619 39.329 1.00 50.55 224 GLU B C 1
ATOM 4589 O O . GLU B 1 251 ? 22.505 -14.498 40.000 1.00 49.78 224 GLU B O 1
ATOM 4595 N N . GLN B 1 252 ? 21.277 -13.877 38.217 1.00 49.62 225 GLN B N 1
ATOM 4596 C CA . GLN B 1 252 ? 20.975 -15.240 37.783 1.00 46.35 225 GLN B CA 1
ATOM 4597 C C . GLN B 1 252 ? 22.024 -15.868 36.863 1.00 42.31 225 GLN B C 1
ATOM 4598 O O . GLN B 1 252 ? 22.028 -17.074 36.670 1.00 40.72 225 GLN B O 1
ATOM 4604 N N . CYS B 1 253 ? 22.908 -15.063 36.284 1.00 42.67 226 CYS B N 1
ATOM 4605 C CA . CYS B 1 253 ? 23.859 -15.603 35.316 1.00 38.60 226 CYS B CA 1
ATOM 4606 C C . CYS B 1 253 ? 25.296 -15.302 35.676 1.00 44.98 226 CYS B C 1
ATOM 4607 O O . CYS B 1 253 ? 26.091 -14.892 34.831 1.00 42.61 226 CYS B O 1
ATOM 4610 N N . GLN B 1 254 ? 25.627 -15.533 36.936 1.00 41.19 227 GLN B N 1
ATOM 4611 C CA . GLN B 1 254 ? 26.955 -15.236 37.443 1.00 47.34 227 GLN B CA 1
ATOM 4612 C C . GLN B 1 254 ? 28.033 -16.055 36.735 1.00 46.58 227 GLN B C 1
ATOM 4613 O O . GLN B 1 254 ? 27.757 -17.111 36.159 1.00 46.65 227 GLN B O 1
ATOM 4619 N N . ALA B 1 255 ? 29.260 -15.550 36.765 1.00 44.02 228 ALA B N 1
ATOM 4620 C CA . ALA B 1 255 ? 30.383 -16.230 36.132 1.00 49.62 228 ALA B CA 1
ATOM 4621 C C . ALA B 1 255 ? 30.619 -17.576 36.808 1.00 43.36 228 ALA B C 1
ATOM 4622 O O . ALA B 1 255 ? 30.385 -17.715 38.009 1.00 47.64 228 ALA B O 1
ATOM 4624 N N . SER B 1 256 ? 31.067 -18.564 36.033 1.00 43.42 229 SER B N 1
ATOM 4625 C CA . SER B 1 256 ? 31.331 -19.905 36.561 1.00 41.50 229 SER B CA 1
ATOM 4626 C C . SER B 1 256 ? 32.817 -20.173 36.701 1.00 39.67 229 SER B C 1
ATOM 4627 O O . SER B 1 256 ? 33.555 -20.189 35.712 1.00 35.26 229 SER B O 1
ATOM 4630 N N . LEU B 1 257 ? 33.250 -20.397 37.932 1.00 39.00 230 LEU B N 1
ATOM 4631 C CA . LEU B 1 257 ? 34.642 -20.740 38.193 1.00 41.26 230 LEU B CA 1
ATOM 4632 C C . LEU B 1 257 ? 35.077 -21.985 37.407 1.00 37.00 230 LEU B C 1
ATOM 4633 O O . LEU B 1 257 ? 36.131 -21.998 36.773 1.00 35.00 230 LEU B O 1
ATOM 4638 N N . GLU B 1 258 ? 34.264 -23.032 37.460 1.00 36.97 231 GLU B N 1
ATOM 4639 C CA . GLU B 1 258 ? 34.601 -24.281 36.788 1.00 38.18 231 GLU B CA 1
ATOM 4640 C C . GLU B 1 258 ? 34.754 -24.073 35.282 1.00 35.99 231 GLU B C 1
ATOM 4641 O O . GLU B 1 258 ? 35.704 -24.559 34.677 1.00 33.76 231 GLU B O 1
ATOM 4647 N N . ILE B 1 259 ? 33.812 -23.350 34.687 1.00 35.83 232 ILE B N 1
ATOM 4648 C CA . ILE B 1 259 ? 33.882 -23.055 33.259 1.00 35.12 232 ILE B CA 1
ATOM 4649 C C . ILE B 1 259 ? 35.122 -22.228 32.957 1.00 29.40 232 ILE B C 1
ATOM 4650 O O . ILE B 1 259 ? 35.814 -22.455 31.962 1.00 34.46 232 ILE B O 1
ATOM 4655 N N . GLU B 1 260 ? 35.423 -21.285 33.836 1.00 35.86 233 GLU B N 1
ATOM 4656 C CA . GLU B 1 260 ? 36.582 -20.433 33.645 1.00 34.56 233 GLU B CA 1
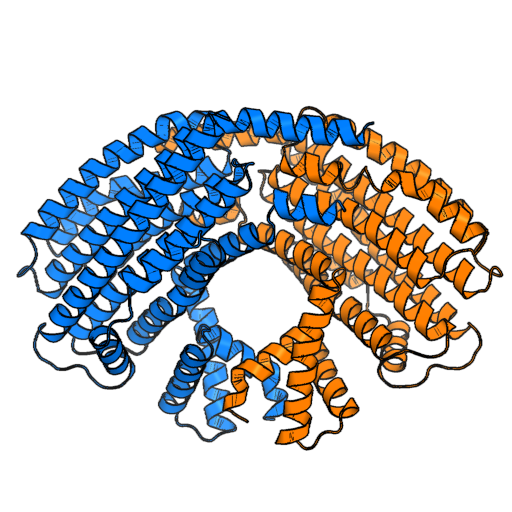ATOM 4657 C C . GLU B 1 260 ? 37.876 -21.231 33.686 1.00 37.09 233 GLU B C 1
ATOM 4658 O O . GLU B 1 260 ? 38.746 -21.062 32.831 1.00 37.07 233 GLU B O 1
ATOM 4664 N N . GLN B 1 261 ? 37.994 -22.116 34.670 1.00 30.26 234 GLN B N 1
ATOM 4665 C CA . GLN B 1 261 ? 39.153 -22.992 34.757 1.00 34.45 234 GLN B CA 1
ATOM 4666 C C . GLN B 1 261 ? 39.285 -23.896 33.534 1.00 34.13 234 GLN B C 1
ATOM 4667 O O . GLN B 1 261 ? 40.385 -24.146 33.039 1.00 30.16 234 GLN B O 1
ATOM 4673 N N . LEU B 1 262 ? 38.159 -24.419 33.067 1.00 33.84 235 LEU B N 1
ATOM 4674 C CA . LEU B 1 262 ? 38.192 -25.371 31.972 1.00 30.74 235 LEU B CA 1
ATOM 4675 C C . LEU B 1 262 ? 38.583 -24.673 30.674 1.00 31.62 235 LEU B C 1
ATOM 4676 O O . LEU B 1 262 ? 39.261 -25.251 29.834 1.00 31.37 235 LEU B O 1
ATOM 4681 N N . ARG B 1 263 ? 38.173 -23.415 30.538 1.00 33.41 236 ARG B N 1
ATOM 4682 C CA . ARG B 1 263 ? 38.543 -22.602 29.385 1.00 29.52 236 ARG B CA 1
ATOM 4683 C C . ARG B 1 263 ? 40.061 -22.425 29.345 1.00 36.55 236 ARG B C 1
ATOM 4684 O O . ARG B 1 263 ? 40.698 -22.559 28.292 1.00 31.69 236 ARG B O 1
ATOM 4692 N N . ARG B 1 264 ? 40.637 -22.112 30.500 1.00 35.22 237 ARG B N 1
ATOM 4693 C CA . ARG B 1 264 ? 42.078 -21.939 30.595 1.00 41.42 237 ARG B CA 1
ATOM 4694 C C . ARG B 1 264 ? 42.784 -23.238 30.230 1.00 40.20 237 ARG B C 1
ATOM 4695 O O . ARG B 1 264 ? 43.758 -23.237 29.484 1.00 40.13 237 ARG B O 1
ATOM 4703 N N . VAL B 1 265 ? 42.283 -24.356 30.739 1.00 34.38 238 VAL B N 1
ATOM 4704 C CA . VAL B 1 265 ? 42.855 -25.648 30.361 1.00 36.56 238 VAL B CA 1
ATOM 4705 C C . VAL B 1 265 ? 42.842 -25.843 28.842 1.00 42.25 238 VAL B C 1
ATOM 4706 O O . VAL B 1 265 ? 43.868 -26.139 28.224 1.00 38.12 238 VAL B O 1
ATOM 4710 N N . ALA B 1 266 ? 41.672 -25.687 28.237 1.00 38.01 239 ALA B N 1
ATOM 4711 C CA . ALA B 1 266 ? 41.550 -25.895 26.800 1.00 38.27 239 ALA B CA 1
ATOM 4712 C C . ALA B 1 266 ? 42.490 -24.983 26.003 1.00 39.68 239 ALA B C 1
ATOM 4713 O O . ALA B 1 266 ? 42.980 -25.380 24.949 1.00 37.12 239 ALA B O 1
ATOM 4715 N N . CYS B 1 267 ? 42.749 -23.774 26.502 1.00 33.35 240 CYS B N 1
ATOM 4716 C CA . CYS B 1 267 ? 43.573 -22.827 25.757 1.00 43.64 240 CYS B CA 1
ATOM 4717 C C . CYS B 1 267 ? 45.072 -22.921 26.017 1.00 50.73 240 CYS B C 1
ATOM 4718 O O . CYS B 1 267 ? 45.868 -22.384 25.241 1.00 45.61 240 CYS B O 1
ATOM 4721 N N . THR B 1 268 ? 45.464 -23.605 27.087 1.00 45.40 241 THR B N 1
ATOM 4722 C CA . THR B 1 268 ? 46.861 -23.560 27.509 1.00 45.84 241 THR B CA 1
ATOM 4723 C C . THR B 1 268 ? 47.570 -24.911 27.623 1.00 56.62 241 THR B C 1
ATOM 4724 O O . THR B 1 268 ? 48.800 -24.974 27.585 1.00 59.40 241 THR B O 1
ATOM 4728 N N . ARG B 1 269 ? 46.818 -25.993 27.764 1.00 54.45 242 ARG B N 1
ATOM 4729 C CA . ARG B 1 269 ? 47.464 -27.280 27.981 1.00 57.41 242 ARG B CA 1
ATOM 4730 C C . ARG B 1 269 ? 46.612 -28.476 27.589 1.00 57.09 242 ARG B C 1
ATOM 4731 O O . ARG B 1 269 ? 45.409 -28.353 27.367 1.00 54.98 242 ARG B O 1
ATOM 4739 N N . GLN B 1 270 ? 47.256 -29.634 27.498 1.00 59.05 243 GLN B N 1
ATOM 4740 C CA . GLN B 1 270 ? 46.564 -30.866 27.168 1.00 57.70 243 GLN B CA 1
ATOM 4741 C C . GLN B 1 270 ? 45.542 -31.170 28.249 1.00 51.21 243 GLN B C 1
ATOM 4742 O O . GLN B 1 270 ? 45.861 -31.121 29.434 1.00 52.91 243 GLN B O 1
ATOM 4748 N N . PRO B 1 271 ? 44.305 -31.482 27.837 1.00 43.95 244 PRO B N 1
ATOM 4749 C CA . PRO B 1 271 ? 43.235 -31.849 28.764 1.00 48.27 244 PRO B CA 1
ATOM 4750 C C . PRO B 1 271 ? 43.494 -33.251 29.315 1.00 46.79 244 PRO B C 1
ATOM 4751 O O . PRO B 1 271 ? 44.311 -33.975 28.756 1.00 48.13 244 PRO B O 1
ATOM 4755 N N . PRO B 1 272 ? 42.805 -33.631 30.400 1.00 51.38 245 PRO B N 1
ATOM 4756 C CA . PRO B 1 272 ? 42.946 -34.977 30.973 1.00 43.58 245 PRO B CA 1
ATOM 4757 C C . PRO B 1 272 ? 42.493 -36.066 30.010 1.00 49.10 245 PRO B C 1
ATOM 4758 O O . PRO B 1 272 ? 41.476 -35.901 29.334 1.00 48.92 245 PRO B O 1
ATOM 4762 N N . ALA B 1 273 ? 43.228 -37.174 29.960 1.00 49.82 246 ALA B N 1
ATOM 4763 C CA . ALA B 1 273 ? 42.822 -38.310 29.142 1.00 50.14 246 ALA B CA 1
ATOM 4764 C C . ALA B 1 273 ? 41.841 -39.206 29.900 1.00 57.39 246 ALA B C 1
ATOM 4765 O O . ALA B 1 273 ? 42.021 -40.425 29.961 1.00 52.03 246 ALA B O 1
ATOM 4767 N N . ASP B 1 274 ? 40.798 -38.604 30.466 1.00 48.24 247 ASP B N 1
ATOM 4768 C CA . ASP B 1 274 ? 39.860 -39.347 31.306 1.00 43.97 247 ASP B CA 1
ATOM 4769 C C . ASP B 1 274 ? 38.667 -39.910 30.537 1.00 45.91 247 ASP B C 1
ATOM 4770 O O . ASP B 1 274 ? 37.624 -40.199 31.119 1.00 46.92 247 ASP B O 1
ATOM 4775 N N . GLU B 1 275 ? 38.822 -40.048 29.226 1.00 39.83 248 GLU B N 1
ATOM 4776 C CA . GLU B 1 275 ? 37.853 -40.771 28.408 1.00 47.18 248 GLU B CA 1
ATOM 4777 C C . GLU B 1 275 ? 36.400 -40.294 28.532 1.00 41.29 248 GLU B C 1
ATOM 4778 O O . GLU B 1 275 ? 35.476 -41.107 28.653 1.00 41.12 248 GLU B O 1
ATOM 4784 N N . GLY B 1 276 ? 36.194 -38.982 28.474 1.00 43.72 249 GLY B N 1
ATOM 4785 C CA . GLY B 1 276 ? 34.848 -38.434 28.449 1.00 35.85 249 GLY B CA 1
ATOM 4786 C C . GLY B 1 276 ? 34.415 -37.769 29.746 1.00 37.30 249 GLY B C 1
ATOM 4787 O O . GLY B 1 276 ? 33.376 -37.107 29.791 1.00 38.45 249 GLY B O 1
ATOM 4788 N N . GLU B 1 277 ? 35.199 -37.929 30.807 1.00 38.80 250 GLU B N 1
ATOM 4789 C CA . GLU B 1 277 ? 34.770 -37.425 32.114 1.00 35.58 250 GLU B CA 1
ATOM 4790 C C . GLU B 1 277 ? 34.826 -35.891 32.151 1.00 35.82 250 GLU B C 1
ATOM 4791 O O . GLU B 1 277 ? 33.868 -35.235 32.545 1.00 35.81 250 GLU B O 1
ATOM 4797 N N . THR B 1 278 ? 35.941 -35.313 31.722 1.00 34.44 251 THR B N 1
ATOM 4798 C CA . THR B 1 278 ? 36.054 -33.855 31.686 1.00 39.51 251 THR B CA 1
ATOM 4799 C C . THR B 1 278 ? 35.101 -33.221 30.654 1.00 31.00 251 THR B C 1
ATOM 4800 O O . THR B 1 278 ? 34.515 -32.157 30.899 1.00 30.50 251 THR B O 1
ATOM 4804 N N . ALA B 1 279 ? 34.938 -33.892 29.520 1.00 26.43 252 ALA B N 1
ATOM 4805 C CA . ALA B 1 279 ? 33.992 -33.458 28.512 1.00 31.33 252 ALA B CA 1
ATOM 4806 C C . ALA B 1 279 ? 32.610 -33.321 29.136 1.00 34.56 252 ALA B C 1
ATOM 4807 O O . ALA B 1 279 ? 31.884 -32.351 28.881 1.00 31.49 252 ALA B O 1
ATOM 4809 N N . LEU B 1 280 ? 32.259 -34.300 29.968 1.00 37.88 253 LEU B N 1
ATOM 4810 C CA . LEU B 1 280 ? 30.962 -34.338 30.638 1.00 28.59 253 LEU B CA 1
ATOM 4811 C C . LEU B 1 280 ? 30.815 -33.267 31.701 1.00 28.64 253 LEU B C 1
ATOM 4812 O O . LEU B 1 280 ? 29.769 -32.649 31.818 1.00 27.34 253 LEU B O 1
ATOM 4817 N N . ARG B 1 281 ? 31.866 -33.057 32.485 1.00 29.55 254 ARG B N 1
ATOM 4818 C CA . ARG B 1 281 ? 31.883 -31.971 33.444 1.00 28.27 254 ARG B CA 1
ATOM 4819 C C . ARG B 1 281 ? 31.700 -30.610 32.749 1.00 37.02 254 ARG B C 1
ATOM 4820 O O . ARG B 1 281 ? 31.000 -29.719 33.248 1.00 30.65 254 ARG B O 1
ATOM 4828 N N . TRP B 1 282 ? 32.370 -30.449 31.612 1.00 29.62 255 TRP B N 1
ATOM 4829 C CA . TRP B 1 282 ? 32.276 -29.230 30.828 1.00 29.43 255 TRP B CA 1
ATOM 4830 C C . TRP B 1 282 ? 30.850 -29.114 30.333 1.00 29.04 255 TRP B C 1
ATOM 4831 O O . TRP B 1 282 ? 30.206 -28.090 30.505 1.00 28.00 255 TRP B O 1
ATOM 4842 N N . PHE B 1 283 ? 30.354 -30.190 29.740 1.00 28.69 256 PHE B N 1
ATOM 4843 C CA . PHE B 1 283 ? 29.025 -30.166 29.152 1.00 31.42 256 PHE B CA 1
ATOM 4844 C C . PHE B 1 283 ? 27.948 -29.852 30.197 1.00 38.10 256 PHE B C 1
ATOM 4845 O O . PHE B 1 283 ? 27.054 -29.044 29.950 1.00 32.64 256 PHE B O 1
ATOM 4853 N N . CYS B 1 284 ? 28.037 -30.483 31.363 1.00 31.86 257 CYS B N 1
ATOM 4854 C CA . CYS B 1 284 ? 27.015 -30.282 32.381 1.00 34.82 257 CYS B CA 1
ATOM 4855 C C . CYS B 1 284 ? 27.066 -28.875 32.963 1.00 34.44 257 CYS B C 1
ATOM 4856 O O . CYS B 1 284 ? 26.022 -28.243 33.130 1.00 35.25 257 CYS B O 1
ATOM 4859 N N . ALA B 1 285 ? 28.267 -28.364 33.236 1.00 32.16 258 ALA B N 1
ATOM 4860 C CA . ALA B 1 285 ? 28.382 -26.976 33.702 1.00 31.59 258 ALA B CA 1
ATOM 4861 C C . ALA B 1 285 ? 27.836 -25.978 32.679 1.00 30.84 258 ALA B C 1
ATOM 4862 O O . ALA B 1 285 ? 27.186 -25.000 33.038 1.00 29.41 258 ALA B O 1
ATOM 4864 N N . GLN B 1 286 ? 28.116 -26.216 31.402 1.00 30.43 259 GLN B N 1
ATOM 4865 C CA . GLN B 1 286 ? 27.678 -25.297 30.355 1.00 31.34 259 GLN B CA 1
ATOM 4866 C C . GLN B 1 286 ? 26.176 -25.380 30.207 1.00 26.60 259 GLN B C 1
ATOM 4867 O O . GLN B 1 286 ? 25.520 -24.380 29.970 1.00 30.38 259 GLN B O 1
ATOM 4873 N N . THR B 1 287 ? 25.638 -26.585 30.339 1.00 26.95 260 THR B N 1
ATOM 4874 C CA . THR B 1 287 ? 24.199 -26.782 30.223 1.00 29.40 260 THR B CA 1
ATOM 4875 C C . THR B 1 287 ? 23.452 -26.015 31.325 1.00 33.89 260 THR B C 1
ATOM 4876 O O . THR B 1 287 ? 22.409 -25.405 31.082 1.00 34.06 260 THR B O 1
ATOM 4880 N N . GLN B 1 288 ? 24.009 -26.022 32.528 1.00 29.92 261 GLN B N 1
ATOM 4881 C CA . GLN B 1 288 ? 23.411 -25.276 33.630 1.00 33.26 261 GLN B CA 1
ATOM 4882 C C . GLN B 1 288 ? 23.460 -23.765 33.358 1.00 32.01 261 GLN B C 1
ATOM 4883 O O . GLN B 1 288 ? 22.475 -23.045 33.573 1.00 31.59 261 GLN B O 1
ATOM 4889 N N . ARG B 1 289 ? 24.602 -23.280 32.878 1.00 34.64 262 ARG B N 1
ATOM 4890 C CA . ARG B 1 289 ? 24.696 -21.873 32.481 1.00 32.96 262 ARG B CA 1
ATOM 4891 C C . ARG B 1 289 ? 23.657 -21.512 31.423 1.00 29.01 262 ARG B C 1
ATOM 4892 O O . ARG B 1 289 ? 23.021 -20.465 31.490 1.00 31.03 262 ARG B O 1
ATOM 4900 N N . LEU B 1 290 ? 23.483 -22.383 30.447 1.00 27.51 263 LEU B N 1
ATOM 4901 C CA . LEU B 1 290 ? 22.547 -22.088 29.371 1.00 34.29 263 LEU B CA 1
ATOM 4902 C C . LEU B 1 290 ? 21.106 -22.061 29.890 1.00 32.57 263 LEU B C 1
ATOM 4903 O O . LEU B 1 290 ? 20.284 -21.291 29.400 1.00 31.63 263 LEU B O 1
ATOM 4908 N N . GLU B 1 291 ? 20.801 -22.896 30.883 1.00 35.25 264 GLU B N 1
ATOM 4909 C CA . GLU B 1 291 ? 19.455 -22.901 31.460 1.00 34.73 264 GLU B CA 1
ATOM 4910 C C . GLU B 1 291 ? 19.180 -21.643 32.268 1.00 30.47 264 GLU B C 1
ATOM 4911 O O . GLU B 1 291 ? 18.071 -21.124 32.245 1.00 36.05 264 GLU B O 1
ATOM 4917 N N . GLN B 1 292 ? 20.196 -21.124 32.948 1.00 34.40 265 GLN B N 1
ATOM 4918 C CA . GLN B 1 292 ? 20.068 -19.827 33.607 1.00 31.58 265 GLN B CA 1
ATOM 4919 C C . GLN B 1 292 ? 19.803 -18.710 32.585 1.00 37.82 265 GLN B C 1
ATOM 4920 O O . GLN B 1 292 ? 18.938 -17.847 32.790 1.00 34.84 265 GLN B O 1
ATOM 4926 N N . LEU B 1 293 ? 20.562 -18.717 31.493 1.00 31.39 266 LEU B N 1
ATOM 4927 C CA . LEU B 1 293 ? 20.392 -17.710 30.457 1.00 30.75 266 LEU B CA 1
ATOM 4928 C C . LEU B 1 293 ? 18.966 -17.766 29.899 1.00 33.44 266 LEU B C 1
ATOM 4929 O O . LEU B 1 293 ? 18.343 -16.735 29.658 1.00 32.35 266 LEU B O 1
ATOM 4934 N N . ARG B 1 294 ? 18.459 -18.976 29.696 1.00 30.90 267 ARG B N 1
ATOM 4935 C CA . ARG B 1 294 ? 17.103 -19.159 29.194 1.00 36.17 267 ARG B CA 1
ATOM 4936 C C . ARG B 1 294 ? 16.057 -18.558 30.131 1.00 35.71 267 ARG B C 1
ATOM 4937 O O . ARG B 1 294 ? 15.053 -18.007 29.678 1.00 37.01 267 ARG B O 1
ATOM 4945 N N . GLY B 1 295 ? 16.293 -18.661 31.435 1.00 36.39 268 GLY B N 1
ATOM 4946 C CA . GLY B 1 295 ? 15.380 -18.092 32.412 1.00 35.65 268 GLY B CA 1
ATOM 4947 C C . GLY B 1 295 ? 15.273 -16.590 32.254 1.00 36.52 268 GLY B C 1
ATOM 4948 O O . GLY B 1 295 ? 14.189 -16.014 32.359 1.00 44.10 268 GLY B O 1
ATOM 4949 N N . VAL B 1 296 ? 16.399 -15.947 31.973 1.00 35.05 269 VAL B N 1
ATOM 4950 C CA . VAL B 1 296 ? 16.409 -14.513 31.722 1.00 33.90 269 VAL B CA 1
ATOM 4951 C C . VAL B 1 296 ? 15.735 -14.164 30.402 1.00 38.90 269 VAL B C 1
ATOM 4952 O O . VAL B 1 296 ? 14.984 -13.188 30.307 1.00 39.11 269 VAL B O 1
ATOM 4956 N N . GLU B 1 297 ? 16.015 -14.966 29.384 1.00 36.49 270 GLU B N 1
ATOM 4957 C CA . GLU B 1 297 ? 15.491 -14.743 28.046 1.00 37.15 270 GLU B CA 1
ATOM 4958 C C . GLU B 1 297 ? 13.967 -14.818 28.037 1.00 33.19 270 GLU B C 1
ATOM 4959 O O . GLU B 1 297 ? 13.300 -14.043 27.358 1.00 38.64 270 GLU B O 1
ATOM 4965 N N . GLU B 1 298 ? 13.427 -15.762 28.791 1.00 34.64 271 GLU B N 1
ATOM 4966 C CA . GLU B 1 298 ? 11.986 -15.923 28.881 1.00 42.41 271 GLU B CA 1
ATOM 4967 C C . GLU B 1 298 ? 11.359 -14.668 29.477 1.00 40.82 271 GLU B C 1
ATOM 4968 O O . GLU B 1 298 ? 10.285 -14.241 29.051 1.00 38.84 271 GLU B O 1
ATOM 4974 N N . LEU B 1 299 ? 12.055 -14.057 30.432 1.00 38.67 272 LEU B N 1
ATOM 4975 C CA . LEU B 1 299 ? 11.578 -12.827 31.059 1.00 40.19 272 LEU B CA 1
ATOM 4976 C C . LEU B 1 299 ? 11.647 -11.624 30.114 1.00 44.59 272 LEU B C 1
ATOM 4977 O O . LEU B 1 299 ? 10.770 -10.753 30.137 1.00 42.01 272 LEU B O 1
ATOM 4982 N N . LEU B 1 300 ? 12.686 -11.568 29.286 1.00 36.19 273 LEU B N 1
ATOM 4983 C CA . LEU B 1 300 ? 12.783 -10.504 28.289 1.00 39.52 273 LEU B CA 1
ATOM 4984 C C . LEU B 1 300 ? 11.586 -10.580 27.349 1.00 35.31 273 LEU B C 1
ATOM 4985 O O . LEU B 1 300 ? 11.013 -9.566 26.990 1.00 37.15 273 LEU B O 1
ATOM 4990 N N . ILE B 1 301 ? 11.211 -11.794 26.968 1.00 37.74 274 ILE B N 1
ATOM 4991 C CA . ILE B 1 301 ? 10.067 -11.999 26.084 1.00 39.43 274 ILE B CA 1
ATOM 4992 C C . ILE B 1 301 ? 8.717 -11.663 26.744 1.00 46.26 274 ILE B C 1
ATOM 4993 O O . ILE B 1 301 ? 7.820 -11.119 26.089 1.00 43.61 274 ILE B O 1
ATOM 4998 N N . VAL B 1 302 ? 8.573 -11.993 28.028 1.00 44.31 275 VAL B N 1
ATOM 4999 C CA . VAL B 1 302 ? 7.390 -11.599 28.790 1.00 45.29 275 VAL B CA 1
ATOM 5000 C C . VAL B 1 302 ? 7.281 -10.075 28.845 1.00 45.46 275 VAL B C 1
ATOM 5001 O O . VAL B 1 302 ? 6.232 -9.509 28.514 1.00 47.29 275 VAL B O 1
ATOM 5005 N N . ASP B 1 303 ? 8.372 -9.418 29.238 1.00 39.90 276 ASP B N 1
ATOM 5006 C CA . ASP B 1 303 ? 8.425 -7.953 29.302 1.00 39.55 276 ASP B CA 1
ATOM 5007 C C . ASP B 1 303 ? 8.124 -7.282 27.970 1.00 44.14 276 ASP B C 1
ATOM 5008 O O . ASP B 1 303 ? 7.491 -6.232 27.922 1.00 39.57 276 ASP B O 1
ATOM 5013 N N . LEU B 1 304 ? 8.618 -7.864 26.888 1.00 41.94 277 LEU B N 1
ATOM 5014 C CA . LEU B 1 304 ? 8.384 -7.297 25.569 1.00 42.55 277 LEU B CA 1
ATOM 5015 C C . LEU B 1 304 ? 6.912 -7.429 25.168 1.00 38.84 277 LEU B C 1
ATOM 5016 O O . LEU B 1 304 ? 6.320 -6.494 24.646 1.00 41.34 277 LEU B O 1
ATOM 5021 N N . LEU B 1 305 ? 6.331 -8.597 25.407 1.00 42.98 278 LEU B N 1
ATOM 5022 C CA . LEU B 1 305 ? 4.915 -8.811 25.130 1.00 45.30 278 LEU B CA 1
ATOM 5023 C C . LEU B 1 305 ? 4.025 -7.882 25.957 1.00 49.66 278 LEU B C 1
ATOM 5024 O O . LEU B 1 305 ? 3.091 -7.283 25.432 1.00 47.65 278 LEU B O 1
ATOM 5029 N N . ASN B 1 306 ? 4.315 -7.764 27.249 1.00 43.99 279 ASN B N 1
ATOM 5030 C CA . ASN B 1 306 ? 3.550 -6.865 28.103 1.00 46.05 279 ASN B CA 1
ATOM 5031 C C . ASN B 1 306 ? 3.689 -5.416 27.644 1.00 56.02 279 ASN B C 1
ATOM 5032 O O . ASN B 1 306 ? 2.717 -4.656 27.638 1.00 56.38 279 ASN B O 1
ATOM 5037 N N . ALA B 1 307 ? 4.899 -5.036 27.247 1.00 50.53 280 ALA B N 1
ATOM 5038 C CA . ALA B 1 307 ? 5.141 -3.674 26.804 1.00 41.46 280 ALA B CA 1
ATOM 5039 C C . ALA B 1 307 ? 4.335 -3.384 25.539 1.00 49.56 280 ALA B C 1
ATOM 5040 O O . ALA B 1 307 ? 3.744 -2.315 25.396 1.00 49.03 280 ALA B O 1
ATOM 5042 N N . ALA B 1 308 ? 4.311 -4.343 24.622 1.00 46.18 281 ALA B N 1
ATOM 5043 C CA . ALA B 1 308 ? 3.529 -4.198 23.405 1.00 48.22 281 ALA B CA 1
ATOM 5044 C C . ALA B 1 308 ? 2.047 -4.016 23.737 1.00 56.25 281 ALA B C 1
ATOM 5045 O O . ALA B 1 308 ? 1.349 -3.242 23.081 1.00 53.77 281 ALA B O 1
ATOM 5047 N N . ASP B 1 309 ? 1.573 -4.733 24.755 1.00 52.82 282 ASP B N 1
ATOM 5048 C CA . ASP B 1 309 ? 0.182 -4.630 25.190 1.00 59.54 282 ASP B CA 1
ATOM 5049 C C . ASP B 1 309 ? -0.155 -3.216 25.628 1.00 58.67 282 ASP B C 1
ATOM 5050 O O . ASP B 1 309 ? -1.163 -2.644 25.216 1.00 64.00 282 ASP B O 1
ATOM 5055 N N . ALA B 1 310 ? 0.701 -2.665 26.476 1.00 56.86 283 ALA B N 1
ATOM 5056 C CA . ALA B 1 310 ? 0.521 -1.324 26.995 1.00 57.97 283 ALA B CA 1
ATOM 5057 C C . ALA B 1 310 ? 0.393 -0.299 25.872 1.00 64.81 283 ALA B C 1
ATOM 5058 O O . ALA B 1 310 ? -0.456 0.586 25.931 1.00 67.74 283 ALA B O 1
ATOM 5060 N N . LEU B 1 311 ? 1.236 -0.423 24.851 1.00 60.42 284 LEU B N 1
ATOM 5061 C CA . LEU B 1 311 ? 1.240 0.534 23.749 1.00 60.90 284 LEU B CA 1
ATOM 5062 C C . LEU B 1 311 ? -0.074 0.487 22.984 1.00 68.28 284 LEU B C 1
ATOM 5063 O O . LEU B 1 311 ? -0.594 1.517 22.549 1.00 69.66 284 LEU B O 1
ATOM 5068 N N . LEU B 1 312 ? -0.606 -0.721 22.834 1.00 66.45 285 LEU B N 1
ATOM 5069 C CA . LEU B 1 312 ? -1.878 -0.931 22.160 1.00 69.30 285 LEU B CA 1
ATOM 5070 C C . LEU B 1 312 ? -3.023 -0.422 23.038 1.00 75.77 285 LEU B C 1
ATOM 5071 O O . LEU B 1 312 ? -4.190 -0.722 22.791 1.00 78.89 285 LEU B O 1
ATOM 5076 N N . GLU B 1 313 ? -2.669 0.344 24.067 1.00 75.31 286 GLU B N 1
ATOM 5077 C CA . GLU B 1 313 ? -3.641 1.059 24.891 1.00 80.24 286 GLU B CA 1
ATOM 5078 C C . GLU B 1 313 ? -3.368 2.564 24.827 1.00 86.22 286 GLU B C 1
ATOM 5079 O O . GLU B 1 313 ? -2.798 3.148 25.757 1.00 79.95 286 GLU B O 1
ATOM 5085 N N . GLY B 1 314 ? -3.773 3.180 23.719 1.00 87.57 287 GLY B N 1
ATOM 5086 C CA . GLY B 1 314 ? -3.522 4.589 23.473 1.00 94.78 287 GLY B CA 1
ATOM 5087 C C . GLY B 1 314 ? -3.634 5.463 24.707 1.00 97.43 287 GLY B C 1
ATOM 5088 O O . GLY B 1 314 ? -2.778 6.312 24.955 1.00 97.62 287 GLY B O 1
ATOM 5089 N N . SER B 1 330 ? 14.464 20.060 20.392 1.00 67.28 303 SER B N 1
ATOM 5090 C CA . SER B 1 330 ? 14.982 20.090 19.027 1.00 76.06 303 SER B CA 1
ATOM 5091 C C . SER B 1 330 ? 14.584 18.853 18.232 1.00 71.13 303 SER B C 1
ATOM 5092 O O . SER B 1 330 ? 14.679 17.725 18.717 1.00 65.21 303 SER B O 1
ATOM 5095 N N . ILE B 1 331 ? 14.163 19.086 16.994 1.00 71.55 304 ILE B N 1
ATOM 5096 C CA . ILE B 1 331 ? 13.658 18.034 16.119 1.00 68.74 304 ILE B CA 1
ATOM 5097 C C . ILE B 1 331 ? 14.708 16.965 15.787 1.00 63.55 304 ILE B C 1
ATOM 5098 O O . ILE B 1 331 ? 14.368 15.794 15.609 1.00 59.98 304 ILE B O 1
ATOM 5103 N N . ALA B 1 332 ? 15.977 17.362 15.717 1.00 56.11 305 ALA B N 1
ATOM 5104 C CA . ALA B 1 332 ? 17.060 16.409 15.475 1.00 61.85 305 ALA B CA 1
ATOM 5105 C C . ALA B 1 332 ? 17.274 15.473 16.664 1.00 60.98 305 ALA B C 1
ATOM 5106 O O . ALA B 1 332 ? 17.494 14.271 16.496 1.00 58.79 305 ALA B O 1
ATOM 5108 N N . LEU B 1 333 ? 17.225 16.035 17.865 1.00 64.09 306 LEU B N 1
ATOM 5109 C CA . LEU B 1 333 ? 17.359 15.245 19.080 1.00 63.16 306 LEU B CA 1
ATOM 5110 C C . LEU B 1 333 ? 16.201 14.254 19.157 1.00 57.11 306 LEU B C 1
ATOM 5111 O O . LEU B 1 333 ? 16.394 13.068 19.446 1.00 54.71 306 LEU B O 1
ATOM 5116 N N . ARG B 1 334 ? 15.000 14.745 18.867 1.00 51.82 307 ARG B N 1
ATOM 5117 C CA . ARG B 1 334 ? 13.810 13.899 18.835 1.00 54.35 307 ARG B CA 1
ATOM 5118 C C . ARG B 1 334 ? 13.897 12.790 17.782 1.00 44.54 307 ARG B C 1
ATOM 5119 O O . ARG B 1 334 ? 13.419 11.679 18.001 1.00 40.15 307 ARG B O 1
ATOM 5127 N N . LEU B 1 335 ? 14.519 13.093 16.648 1.00 48.24 308 LEU B N 1
ATOM 5128 C CA . LEU B 1 335 ? 14.592 12.142 15.537 1.00 49.92 308 LEU B CA 1
ATOM 5129 C C . LEU B 1 335 ? 15.427 10.908 15.879 1.00 41.46 308 LEU B C 1
ATOM 5130 O O . LEU B 1 335 ? 15.030 9.784 15.575 1.00 41.21 308 LEU B O 1
ATOM 5135 N N . ASP B 1 336 ? 16.574 11.122 16.522 1.00 48.33 309 ASP B N 1
ATOM 5136 C CA . ASP B 1 336 ? 17.445 10.022 16.941 1.00 45.21 309 ASP B CA 1
ATOM 5137 C C . ASP B 1 336 ? 16.762 9.106 17.968 1.00 45.10 309 ASP B C 1
ATOM 5138 O O . ASP B 1 336 ? 16.890 7.877 17.904 1.00 38.27 309 ASP B O 1
ATOM 5143 N N . LYS B 1 337 ? 16.038 9.711 18.907 1.00 44.10 310 LYS B N 1
ATOM 5144 C CA . LYS B 1 337 ? 15.282 8.964 19.914 1.00 41.61 310 LYS B CA 1
ATOM 5145 C C . LYS B 1 337 ? 14.154 8.173 19.257 1.00 41.38 310 LYS B C 1
ATOM 5146 O O . LYS B 1 337 ? 13.804 7.082 19.712 1.00 38.39 310 LYS B O 1
ATOM 5152 N N . GLN B 1 338 ? 13.575 8.738 18.196 1.00 36.66 311 GLN B N 1
ATOM 5153 C CA . GLN B 1 338 ? 12.486 8.079 17.470 1.00 36.96 311 GLN B CA 1
ATOM 5154 C C . GLN B 1 338 ? 13.002 6.958 16.555 1.00 39.93 311 GLN B C 1
ATOM 5155 O O . GLN B 1 338 ? 12.455 5.863 16.554 1.00 42.02 311 GLN B O 1
ATOM 5161 N N . LEU B 1 339 ? 14.053 7.236 15.786 1.00 39.96 312 LEU B N 1
ATOM 5162 C CA . LEU B 1 339 ? 14.566 6.274 14.804 1.00 40.62 312 LEU B CA 1
ATOM 5163 C C . LEU B 1 339 ? 15.588 5.269 15.372 1.00 42.48 312 LEU B C 1
ATOM 5164 O O . LEU B 1 339 ? 15.760 4.176 14.827 1.00 40.10 312 LEU B O 1
ATOM 5169 N N . LEU B 1 340 ? 16.284 5.651 16.439 1.00 39.42 313 LEU B N 1
ATOM 5170 C CA . LEU B 1 340 ? 17.238 4.755 17.088 1.00 38.46 313 LEU B CA 1
ATOM 5171 C C . LEU B 1 340 ? 18.213 4.167 16.079 1.00 42.39 313 LEU B C 1
ATOM 5172 O O . LEU B 1 340 ? 18.326 2.946 15.968 1.00 39.07 313 LEU B O 1
ATOM 5177 N N . PRO B 1 341 ? 18.926 5.030 15.344 1.00 43.03 314 PRO B N 1
ATOM 5178 C CA . PRO B 1 341 ? 19.780 4.563 14.244 1.00 44.83 314 PRO B CA 1
ATOM 5179 C C . PRO B 1 341 ? 20.953 3.725 14.734 1.00 39.34 314 PRO B C 1
ATOM 5180 O O . PRO B 1 341 ? 21.268 2.702 14.133 1.00 40.51 314 PRO B O 1
ATOM 5184 N N . LEU B 1 342 ? 21.596 4.163 15.808 1.00 34.37 315 LEU B N 1
ATOM 5185 C CA . LEU B 1 342 ? 22.753 3.457 16.330 1.00 43.74 315 LEU B CA 1
ATOM 5186 C C . LEU B 1 342 ? 22.362 2.126 16.979 1.00 48.22 315 LEU B C 1
ATOM 5187 O O . LEU B 1 342 ? 23.128 1.167 16.950 1.00 41.70 315 LEU B O 1
ATOM 5192 N N . VAL B 1 343 ? 21.171 2.073 17.565 1.00 40.87 316 VAL B N 1
ATOM 5193 C CA . VAL B 1 343 ? 20.664 0.823 18.115 1.00 41.45 316 VAL B CA 1
ATOM 5194 C C . VAL B 1 343 ? 20.435 -0.201 17.007 1.00 44.52 316 VAL B C 1
ATOM 5195 O O . VAL B 1 343 ? 20.847 -1.356 17.120 1.00 37.23 316 VAL B O 1
ATOM 5199 N N . ARG B 1 344 ? 19.789 0.217 15.926 1.00 41.99 317 ARG B N 1
ATOM 5200 C CA . ARG B 1 344 ? 19.519 -0.713 14.837 1.00 48.04 317 ARG B CA 1
ATOM 5201 C C . ARG B 1 344 ? 20.811 -1.130 14.127 1.00 48.60 317 ARG B C 1
ATOM 5202 O O . ARG B 1 344 ? 20.939 -2.257 13.658 1.00 51.23 317 ARG B O 1
ATOM 5210 N N . GLN B 1 345 ? 21.779 -0.229 14.080 1.00 46.77 318 GLN B N 1
ATOM 5211 C CA . GLN B 1 345 ? 23.110 -0.595 13.626 1.00 52.54 318 GLN B CA 1
ATOM 5212 C C . GLN B 1 345 ? 23.699 -1.728 14.479 1.00 48.07 318 GLN B C 1
ATOM 5213 O O . GLN B 1 345 ? 24.191 -2.714 13.938 1.00 47.36 318 GLN B O 1
ATOM 5219 N N . GLN B 1 346 ? 23.651 -1.588 15.804 1.00 46.84 319 GLN B N 1
ATOM 5220 C CA . GLN B 1 346 ? 24.131 -2.641 16.703 1.00 43.49 319 GLN B CA 1
ATOM 5221 C C . GLN B 1 346 ? 23.562 -4.008 16.339 1.00 36.51 319 GLN B C 1
ATOM 5222 O O . GLN B 1 346 ? 24.287 -5.001 16.310 1.00 36.05 319 GLN B O 1
ATOM 5228 N N . ALA B 1 347 ? 22.266 -4.051 16.053 1.00 35.66 320 ALA B N 1
ATOM 5229 C CA . ALA B 1 347 ? 21.616 -5.289 15.638 1.00 39.03 320 ALA B CA 1
ATOM 5230 C C . ALA B 1 347 ? 22.263 -5.846 14.369 1.00 45.90 320 ALA B C 1
ATOM 5231 O O . ALA B 1 347 ? 22.487 -7.057 14.239 1.00 42.44 320 ALA B O 1
ATOM 5233 N N . HIS B 1 348 ? 22.568 -4.954 13.432 1.00 43.50 321 HIS B N 1
ATOM 5234 C CA . HIS B 1 348 ? 23.151 -5.371 12.169 1.00 46.75 321 HIS B CA 1
ATOM 5235 C C . HIS B 1 348 ? 24.587 -5.846 12.369 1.00 47.48 321 HIS B C 1
ATOM 5236 O O . HIS B 1 348 ? 25.020 -6.816 11.746 1.00 46.15 321 HIS B O 1
ATOM 5243 N N . GLU B 1 349 ? 25.319 -5.165 13.243 1.00 40.45 322 GLU B N 1
ATOM 5244 C CA . GLU B 1 349 ? 26.679 -5.572 13.561 1.00 40.43 322 GLU B CA 1
ATOM 5245 C C . GLU B 1 349 ? 26.758 -6.966 14.191 1.00 41.01 322 GLU B C 1
ATOM 5246 O O . GLU B 1 349 ? 27.628 -7.751 13.829 1.00 38.21 322 GLU B O 1
ATOM 5252 N N . LEU B 1 350 ? 25.867 -7.273 15.133 1.00 33.70 323 LEU B N 1
ATOM 5253 C CA . LEU B 1 350 ? 25.891 -8.587 15.770 1.00 35.10 323 LEU B CA 1
ATOM 5254 C C . LEU B 1 350 ? 25.540 -9.661 14.749 1.00 38.90 323 LEU B C 1
ATOM 5255 O O . LEU B 1 350 ? 26.177 -10.706 14.695 1.00 33.48 323 LEU B O 1
ATOM 5260 N N . GLN B 1 351 ? 24.522 -9.394 13.938 1.00 45.00 324 GLN B N 1
ATOM 5261 C CA . GLN B 1 351 ? 24.154 -10.288 12.850 1.00 46.80 324 GLN B CA 1
ATOM 5262 C C . GLN B 1 351 ? 25.351 -10.528 11.923 1.00 43.30 324 GLN B C 1
ATOM 5263 O O . GLN B 1 351 ? 25.604 -11.643 11.497 1.00 46.71 324 GLN B O 1
ATOM 5269 N N . GLN B 1 352 ? 26.083 -9.469 11.619 1.00 41.89 325 GLN B N 1
ATOM 5270 C CA . GLN B 1 352 ? 27.274 -9.578 10.789 1.00 44.87 325 GLN B CA 1
ATOM 5271 C C . GLN B 1 352 ? 28.384 -10.385 11.472 1.00 46.52 325 GLN B C 1
ATOM 5272 O O . GLN B 1 352 ? 29.036 -11.207 10.827 1.00 41.32 325 GLN B O 1
ATOM 5278 N N . LEU B 1 353 ? 28.599 -10.152 12.768 1.00 38.44 326 LEU B N 1
ATOM 5279 C CA . LEU B 1 353 ? 29.599 -10.902 13.525 1.00 38.92 326 LEU B CA 1
ATOM 5280 C C . LEU B 1 353 ? 29.281 -12.392 13.436 1.00 38.15 326 LEU B C 1
ATOM 5281 O O . LEU B 1 353 ? 30.170 -13.220 13.240 1.00 34.19 326 LEU B O 1
ATOM 5286 N N . SER B 1 354 ? 28.002 -12.718 13.570 1.00 38.29 327 SER B N 1
ATOM 5287 C CA . SER B 1 354 ? 27.527 -14.088 13.446 1.00 45.30 327 SER B CA 1
ATOM 5288 C C . SER B 1 354 ? 27.862 -14.665 12.067 1.00 41.47 327 SER B C 1
ATOM 5289 O O . SER B 1 354 ? 28.330 -15.797 11.940 1.00 43.19 327 SER B O 1
ATOM 5292 N N . GLY B 1 355 ? 27.624 -13.872 11.033 1.00 42.62 328 GLY B N 1
ATOM 5293 C CA . GLY B 1 355 ? 27.943 -14.279 9.677 1.00 48.08 328 GLY B CA 1
ATOM 5294 C C . GLY B 1 355 ? 29.408 -14.632 9.503 1.00 39.89 328 GLY B C 1
ATOM 5295 O O . GLY B 1 355 ? 29.736 -15.653 8.908 1.00 43.38 328 GLY B O 1
ATOM 5296 N N . GLN B 1 356 ? 30.289 -13.792 10.032 1.00 40.35 329 GLN B N 1
ATOM 5297 C CA . GLN B 1 356 ? 31.722 -13.987 9.855 1.00 41.40 329 GLN B CA 1
ATOM 5298 C C . GLN B 1 356 ? 32.249 -15.245 10.542 1.00 46.41 329 GLN B C 1
ATOM 5299 O O . GLN B 1 356 ? 33.127 -15.921 9.994 1.00 37.57 329 GLN B O 1
ATOM 5305 N N . LEU B 1 357 ? 31.727 -15.547 11.735 1.00 35.66 330 LEU B N 1
ATOM 5306 C CA . LEU B 1 357 ? 32.123 -16.760 12.455 1.00 45.54 330 LEU B CA 1
ATOM 5307 C C . LEU B 1 357 ? 31.751 -18.044 11.702 1.00 41.36 330 LEU B C 1
ATOM 5308 O O . LEU B 1 357 ? 32.361 -19.101 11.911 1.00 37.62 330 LEU B O 1
ATOM 5313 N N . ALA B 1 358 ? 30.750 -17.949 10.832 1.00 42.52 331 ALA B N 1
ATOM 5314 C CA . ALA B 1 358 ? 30.309 -19.098 10.045 1.00 39.23 331 ALA B CA 1
ATOM 5315 C C . ALA B 1 358 ? 30.940 -19.131 8.648 1.00 43.91 331 ALA B C 1
ATOM 5316 O O . ALA B 1 358 ? 30.615 -19.997 7.838 1.00 44.51 331 ALA B O 1
ATOM 5318 N N . SER B 1 359 ? 31.831 -18.185 8.366 1.00 41.58 332 SER B N 1
ATOM 5319 C CA . SER B 1 359 ? 32.454 -18.080 7.046 1.00 37.20 332 SER B CA 1
ATOM 5320 C C . SER B 1 359 ? 33.922 -18.455 7.132 1.00 41.60 332 SER B C 1
ATOM 5321 O O . SER B 1 359 ? 34.664 -17.892 7.940 1.00 35.03 332 SER B O 1
ATOM 5324 N N . LEU B 1 360 ? 34.333 -19.420 6.310 1.00 39.67 333 LEU B N 1
ATOM 5325 C CA . LEU B 1 360 ? 35.732 -19.828 6.243 1.00 40.18 333 LEU B CA 1
ATOM 5326 C C . LEU B 1 360 ? 36.607 -18.756 5.615 1.00 32.62 333 LEU B C 1
ATOM 5327 O O . LEU B 1 360 ? 37.753 -18.579 6.022 1.00 35.94 333 LEU B O 1
ATOM 5332 N N . LYS B 1 361 ? 36.074 -18.069 4.607 1.00 32.40 334 LYS B N 1
ATOM 5333 C CA . LYS B 1 361 ? 36.754 -16.921 4.009 1.00 39.25 334 LYS B CA 1
ATOM 5334 C C . LYS B 1 361 ? 37.082 -15.917 5.103 1.00 39.22 334 LYS B C 1
ATOM 5335 O O . LYS B 1 361 ? 38.228 -15.479 5.251 1.00 35.20 334 LYS B O 1
ATOM 5341 N N . ASP B 1 362 ? 36.062 -15.557 5.873 1.00 37.37 335 ASP B N 1
ATOM 5342 C CA . ASP B 1 362 ? 36.236 -14.585 6.947 1.00 40.65 335 ASP B CA 1
ATOM 5343 C C . ASP B 1 362 ? 37.169 -15.110 8.025 1.00 35.87 335 ASP B C 1
ATOM 5344 O O . ASP B 1 362 ? 38.043 -14.389 8.485 1.00 38.54 335 ASP B O 1
ATOM 5349 N N . ALA B 1 363 ? 37.021 -16.376 8.396 1.00 38.38 336 ALA B N 1
ATOM 5350 C CA . ALA B 1 363 ? 37.862 -16.938 9.447 1.00 37.00 336 ALA B CA 1
ATOM 5351 C C . ALA B 1 363 ? 39.339 -16.936 9.054 1.00 41.28 336 ALA B C 1
ATOM 5352 O O . ALA B 1 363 ? 40.218 -16.694 9.890 1.00 37.16 336 ALA B O 1
ATOM 5354 N N . LEU B 1 364 ? 39.610 -17.218 7.783 1.00 35.24 337 LEU B N 1
ATOM 5355 C CA . LEU B 1 364 ? 40.986 -17.312 7.310 1.00 35.72 337 LEU B CA 1
ATOM 5356 C C . LEU B 1 364 ? 41.573 -15.932 7.092 1.00 33.99 337 LEU B C 1
ATOM 5357 O O . LEU B 1 364 ? 42.759 -15.702 7.339 1.00 36.48 337 LEU B O 1
ATOM 5362 N N . GLU B 1 365 ? 40.742 -15.009 6.627 1.00 28.46 338 GLU B N 1
ATOM 5363 C CA . GLU B 1 365 ? 41.143 -13.603 6.591 1.00 38.13 338 GLU B CA 1
ATOM 5364 C C . GLU B 1 365 ? 41.622 -13.126 7.966 1.00 39.78 338 GLU B C 1
ATOM 5365 O O . GLU B 1 365 ? 42.687 -12.517 8.093 1.00 39.01 338 GLU B O 1
ATOM 5371 N N . GLU B 1 366 ? 40.833 -13.410 8.998 1.00 39.25 339 GLU B N 1
ATOM 5372 C CA . GLU B 1 366 ? 41.149 -12.928 10.340 1.00 34.21 339 GLU B CA 1
ATOM 5373 C C . GLU B 1 366 ? 42.387 -13.620 10.868 1.00 38.45 339 GLU B C 1
ATOM 5374 O O . GLU B 1 366 ? 43.215 -13.001 11.541 1.00 38.92 339 GLU B O 1
ATOM 5380 N N . ARG B 1 367 ? 42.515 -14.907 10.564 1.00 36.45 340 ARG B N 1
ATOM 5381 C CA . ARG B 1 367 ? 43.691 -15.659 10.983 1.00 36.63 340 ARG B CA 1
ATOM 5382 C C . ARG B 1 367 ? 44.966 -15.121 10.344 1.00 35.33 340 ARG B C 1
ATOM 5383 O O . ARG B 1 367 ? 46.032 -15.126 10.963 1.00 33.43 340 ARG B O 1
ATOM 5391 N N . LYS B 1 368 ? 44.838 -14.634 9.116 1.00 33.68 341 LYS B N 1
ATOM 5392 C CA . LYS B 1 368 ? 45.945 -13.975 8.425 1.00 42.71 341 LYS B CA 1
ATOM 5393 C C . LYS B 1 368 ? 46.451 -12.788 9.252 1.00 38.53 341 LYS B C 1
ATOM 5394 O O . LYS B 1 368 ? 47.651 -12.657 9.504 1.00 36.04 341 LYS B O 1
ATOM 5400 N N . LEU B 1 369 ? 45.523 -11.939 9.688 1.00 35.42 342 LEU B N 1
ATOM 5401 C CA . LEU B 1 369 ? 45.864 -10.793 10.535 1.00 34.45 342 LEU B CA 1
ATOM 5402 C C . LEU B 1 369 ? 46.523 -11.205 11.844 1.00 35.29 342 LEU B C 1
ATOM 5403 O O . LEU B 1 369 ? 47.486 -10.575 12.289 1.00 31.80 342 LEU B O 1
ATOM 5408 N N . ILE B 1 370 ? 46.004 -12.271 12.454 1.00 31.23 343 ILE B N 1
ATOM 5409 C CA . ILE B 1 370 ? 46.536 -12.743 13.721 1.00 30.29 343 ILE B CA 1
ATOM 5410 C C . ILE B 1 370 ? 47.948 -13.304 13.562 1.00 32.37 343 ILE B C 1
ATOM 5411 O O . ILE B 1 370 ? 48.808 -13.052 14.394 1.00 31.05 343 ILE B O 1
ATOM 5416 N N . GLU B 1 371 ? 48.182 -14.077 12.499 1.00 34.37 344 GLU B N 1
ATOM 5417 C CA . GLU B 1 371 ? 49.533 -14.554 12.208 1.00 40.28 344 GLU B CA 1
ATOM 5418 C C . GLU B 1 371 ? 50.486 -13.369 12.031 1.00 36.78 344 GLU B C 1
ATOM 5419 O O . GLU B 1 371 ? 51.561 -13.327 12.633 1.00 40.46 344 GLU B O 1
ATOM 5425 N N . LYS B 1 372 ? 50.089 -12.402 11.211 1.00 30.30 345 LYS B N 1
ATOM 5426 C CA . LYS B 1 372 ? 50.869 -11.168 11.100 1.00 34.59 345 LYS B CA 1
ATOM 5427 C C . LYS B 1 372 ? 51.202 -10.567 12.467 1.00 37.80 345 LYS B C 1
ATOM 5428 O O . LYS B 1 372 ? 52.361 -10.269 12.751 1.00 40.88 345 LYS B O 1
ATOM 5434 N N . ALA B 1 373 ? 50.196 -10.386 13.320 1.00 36.98 346 ALA B N 1
ATOM 5435 C CA . ALA B 1 373 ? 50.449 -9.749 14.614 1.00 33.60 346 ALA B CA 1
ATOM 5436 C C . ALA B 1 373 ? 51.386 -10.588 15.484 1.00 40.58 346 ALA B C 1
ATOM 5437 O O . ALA B 1 373 ? 52.209 -10.042 16.217 1.00 38.90 346 ALA B O 1
ATOM 5439 N N . LYS B 1 374 ? 51.259 -11.912 15.403 1.00 39.64 347 LYS B N 1
ATOM 5440 C CA . LYS B 1 374 ? 52.181 -12.815 16.090 1.00 38.33 347 LYS B CA 1
ATOM 5441 C C . LYS B 1 374 ? 53.628 -12.591 15.635 1.00 43.65 347 LYS B C 1
ATOM 5442 O O . LYS B 1 374 ? 54.551 -12.589 16.453 1.00 40.15 347 LYS B O 1
ATOM 5448 N N . SER B 1 375 ? 53.820 -12.421 14.327 1.00 37.86 348 SER B N 1
ATOM 5449 C CA . SER B 1 375 ? 55.148 -12.172 13.769 1.00 47.08 348 SER B CA 1
ATOM 5450 C C . SER B 1 375 ? 55.768 -10.932 14.382 1.00 47.63 348 SER B C 1
ATOM 5451 O O . SER B 1 375 ? 56.935 -10.937 14.773 1.00 47.95 348 SER B O 1
ATOM 5454 N N . VAL B 1 376 ? 54.976 -9.869 14.457 1.00 43.28 349 VAL B N 1
ATOM 5455 C CA . VAL B 1 376 ? 55.429 -8.619 15.048 1.00 42.50 349 VAL B CA 1
ATOM 5456 C C . VAL B 1 376 ? 55.938 -8.830 16.465 1.00 48.27 349 VAL B C 1
ATOM 5457 O O . VAL B 1 376 ? 56.956 -8.263 16.848 1.00 50.79 349 VAL B O 1
ATOM 5461 N N . LEU B 1 377 ? 55.222 -9.641 17.243 1.00 43.62 350 LEU B N 1
ATOM 5462 C CA . LEU B 1 377 ? 55.623 -9.913 18.614 1.00 42.97 350 LEU B CA 1
ATOM 5463 C C . LEU B 1 377 ? 56.831 -10.835 18.631 1.00 45.63 350 LEU B C 1
ATOM 5464 O O . LEU B 1 377 ? 57.695 -10.723 19.493 1.00 47.56 350 LEU B O 1
ATOM 5469 N N . MET B 1 378 ? 56.881 -11.758 17.677 1.00 47.39 351 MET B N 1
ATOM 5470 C CA . MET B 1 378 ? 58.010 -12.672 17.570 1.00 49.48 351 MET B CA 1
ATOM 5471 C C . MET B 1 378 ? 59.296 -11.921 17.207 1.00 57.03 351 MET B C 1
ATOM 5472 O O . MET B 1 378 ? 60.371 -12.214 17.733 1.00 64.03 351 MET B O 1
ATOM 5477 N N . THR B 1 379 ? 59.173 -10.937 16.324 1.00 48.98 352 THR B N 1
ATOM 5478 C CA . THR B 1 379 ? 60.324 -10.191 15.845 1.00 53.68 352 THR B CA 1
ATOM 5479 C C . THR B 1 379 ? 60.795 -9.132 16.837 1.00 57.72 352 THR B C 1
ATOM 5480 O O . THR B 1 379 ? 61.934 -9.162 17.299 1.00 63.30 352 THR B O 1
ATOM 5484 N N . TYR B 1 380 ? 59.910 -8.202 17.169 1.00 56.77 353 TYR B N 1
ATOM 5485 C CA . TYR B 1 380 ? 60.293 -7.022 17.937 1.00 56.97 353 TYR B CA 1
ATOM 5486 C C . TYR B 1 380 ? 60.326 -7.245 19.434 1.00 62.70 353 TYR B C 1
ATOM 5487 O O . TYR B 1 380 ? 60.766 -6.375 20.180 1.00 67.11 353 TYR B O 1
ATOM 5496 N N . GLN B 1 381 ? 59.860 -8.404 19.878 1.00 58.96 354 GLN B N 1
ATOM 5497 C CA . GLN B 1 381 ? 59.735 -8.648 21.306 1.00 63.15 354 GLN B CA 1
ATOM 5498 C C . GLN B 1 381 ? 60.323 -9.996 21.701 1.00 61.21 354 GLN B C 1
ATOM 5499 O O . GLN B 1 381 ? 60.348 -10.349 22.878 1.00 64.59 354 GLN B O 1
ATOM 5505 N N . GLY B 1 382 ? 60.802 -10.739 20.709 1.00 59.79 355 GLY B N 1
ATOM 5506 C CA . GLY B 1 382 ? 61.456 -12.007 20.960 1.00 61.17 355 GLY B CA 1
ATOM 5507 C C . GLY B 1 382 ? 60.556 -12.996 21.671 1.00 65.71 355 GLY B C 1
ATOM 5508 O O . GLY B 1 382 ? 60.994 -13.707 22.578 1.00 65.69 355 GLY B O 1
ATOM 5509 N N . MET B 1 383 ? 59.290 -13.035 21.268 1.00 61.79 356 MET B N 1
ATOM 5510 C CA . MET B 1 383 ? 58.362 -14.025 21.796 1.00 55.67 356 MET B CA 1
ATOM 5511 C C . MET B 1 383 ? 58.406 -15.277 20.934 1.00 55.70 356 MET B C 1
ATOM 5512 O O . MET B 1 383 ? 58.732 -15.217 19.749 1.00 54.75 356 MET B O 1
ATOM 5517 N N . GLN B 1 384 ? 58.072 -16.415 21.528 1.00 55.96 357 GLN B N 1
ATOM 5518 C CA . GLN B 1 384 ? 57.914 -17.634 20.753 1.00 53.90 357 GLN B CA 1
ATOM 5519 C C . GLN B 1 384 ? 56.487 -17.690 20.215 1.00 45.44 357 GLN B C 1
ATOM 5520 O O . GLN B 1 384 ? 55.605 -17.002 20.722 1.00 50.56 357 GLN B O 1
ATOM 5526 N N . GLU B 1 385 ? 56.263 -18.504 19.189 1.00 47.38 358 GLU B N 1
ATOM 5527 C CA . GLU B 1 385 ? 54.981 -18.503 18.488 1.00 46.70 358 GLU B CA 1
ATOM 5528 C C . GLU B 1 385 ? 53.788 -18.652 19.427 1.00 48.41 358 GLU B C 1
ATOM 5529 O O . GLU B 1 385 ? 52.879 -17.823 19.427 1.00 43.25 358 GLU B O 1
ATOM 5535 N N . GLU B 1 386 ? 53.792 -19.718 20.217 1.00 44.30 359 GLU B N 1
ATOM 5536 C CA . GLU B 1 386 ? 52.726 -19.952 21.184 1.00 45.59 359 GLU B CA 1
ATOM 5537 C C . GLU B 1 386 ? 52.636 -18.795 22.168 1.00 46.85 359 GLU B C 1
ATOM 5538 O O . GLU B 1 386 ? 51.546 -18.385 22.553 1.00 47.40 359 GLU B O 1
ATOM 5544 N N . GLN B 1 387 ? 53.785 -18.255 22.563 1.00 47.37 360 GLN B N 1
ATOM 5545 C CA . GLN B 1 387 ? 53.802 -17.135 23.496 1.00 43.06 360 GLN B CA 1
ATOM 5546 C C . GLN B 1 387 ? 53.187 -15.879 22.879 1.00 44.61 360 GLN B C 1
ATOM 5547 O O . GLN B 1 387 ? 52.523 -15.092 23.564 1.00 46.16 360 GLN B O 1
ATOM 5553 N N . ALA B 1 388 ? 53.414 -15.688 21.585 1.00 46.30 361 ALA B N 1
ATOM 5554 C CA . ALA B 1 388 ? 52.835 -14.547 20.888 1.00 47.93 361 ALA B CA 1
ATOM 5555 C C . ALA B 1 388 ? 51.312 -14.682 20.857 1.00 39.78 361 ALA B C 1
ATOM 5556 O O . ALA B 1 388 ? 50.587 -13.737 21.174 1.00 43.70 361 ALA B O 1
ATOM 5558 N N . TRP B 1 389 ? 50.836 -15.871 20.501 1.00 39.74 362 TRP B N 1
ATOM 5559 C CA . TRP B 1 389 ? 49.405 -16.122 20.428 1.00 42.27 362 TRP B CA 1
ATOM 5560 C C . TRP B 1 389 ? 48.739 -15.911 21.788 1.00 42.24 362 TRP B C 1
ATOM 5561 O O . TRP B 1 389 ? 47.641 -15.358 21.870 1.00 38.04 362 TRP B O 1
ATOM 5572 N N . GLN B 1 390 ? 49.416 -16.328 22.852 1.00 41.86 363 GLN B N 1
ATOM 5573 C CA . GLN B 1 390 ? 48.864 -16.211 24.196 1.00 39.40 363 GLN B CA 1
ATOM 5574 C C . GLN B 1 390 ? 48.808 -14.761 24.617 1.00 41.56 363 GLN B C 1
ATOM 5575 O O . GLN B 1 390 ? 47.885 -14.345 25.316 1.00 42.50 363 GLN B O 1
ATOM 5581 N N . ALA B 1 391 ? 49.805 -13.993 24.193 1.00 41.61 364 ALA B N 1
ATOM 5582 C CA . ALA B 1 391 ? 49.857 -12.572 24.525 1.00 38.15 364 ALA B CA 1
ATOM 5583 C C . ALA B 1 391 ? 48.671 -11.839 23.893 1.00 40.14 364 ALA B C 1
ATOM 5584 O O . ALA B 1 391 ? 47.990 -11.065 24.555 1.00 38.17 364 ALA B O 1
ATOM 5586 N N . LEU B 1 392 ? 48.420 -12.104 22.614 1.00 39.65 365 LEU B N 1
ATOM 5587 C CA . LEU B 1 392 ? 47.283 -11.516 21.914 1.00 39.43 365 LEU B CA 1
ATOM 5588 C C . LEU B 1 392 ? 45.965 -11.936 22.550 1.00 35.77 365 LEU B C 1
ATOM 5589 O O . LEU B 1 392 ? 45.042 -11.139 22.663 1.00 34.64 365 LEU B O 1
ATOM 5594 N N . ARG B 1 393 ? 45.880 -13.206 22.934 1.00 33.35 366 ARG B N 1
ATOM 5595 C CA . ARG B 1 393 ? 44.691 -13.741 23.587 1.00 39.07 366 ARG B CA 1
ATOM 5596 C C . ARG B 1 393 ? 44.447 -13.049 24.922 1.00 38.36 366 ARG B C 1
ATOM 5597 O O . ARG B 1 393 ? 43.317 -12.694 25.264 1.00 38.64 366 ARG B O 1
ATOM 5605 N N . LYS B 1 394 ? 45.520 -12.845 25.668 1.00 35.51 367 LYS B N 1
ATOM 5606 C CA . LYS B 1 394 ? 45.424 -12.209 26.964 1.00 38.19 367 LYS B CA 1
ATOM 5607 C C . LYS B 1 394 ? 44.974 -10.757 26.820 1.00 42.31 367 LYS B C 1
ATOM 5608 O O . LYS B 1 394 ? 44.104 -10.299 27.562 1.00 40.59 367 LYS B O 1
ATOM 5614 N N . MET B 1 395 ? 45.547 -10.033 25.859 1.00 40.58 368 MET B N 1
ATOM 5615 C CA . MET B 1 395 ? 45.104 -8.661 25.588 1.00 35.60 368 MET B CA 1
ATOM 5616 C C . MET B 1 395 ? 43.625 -8.603 25.174 1.00 34.06 368 MET B C 1
ATOM 5617 O O . MET B 1 395 ? 42.904 -7.682 25.541 1.00 35.06 368 MET B O 1
ATOM 5622 N N . ALA B 1 396 ? 43.166 -9.602 24.431 1.00 33.66 369 ALA B N 1
ATOM 5623 C CA . ALA B 1 396 ? 41.772 -9.636 24.004 1.00 30.40 369 ALA B CA 1
ATOM 5624 C C . ALA B 1 396 ? 40.840 -9.760 25.203 1.00 39.66 369 ALA B C 1
ATOM 5625 O O . ALA B 1 396 ? 39.807 -9.097 25.261 1.00 36.00 369 ALA B O 1
ATOM 5627 N N . MET B 1 397 ? 41.215 -10.610 26.156 1.00 37.56 370 MET B N 1
ATOM 5628 C CA . MET B 1 397 ? 40.425 -10.815 27.366 1.00 40.24 370 MET B CA 1
ATOM 5629 C C . MET B 1 397 ? 40.355 -9.519 28.158 1.00 40.63 370 MET B C 1
ATOM 5630 O O . MET B 1 397 ? 39.278 -9.052 28.532 1.00 36.11 370 MET B O 1
ATOM 5635 N N . ASP B 1 398 ? 41.524 -8.940 28.401 1.00 36.91 371 ASP B N 1
ATOM 5636 C CA . ASP B 1 398 ? 41.652 -7.791 29.282 1.00 41.11 371 ASP B CA 1
ATOM 5637 C C . ASP B 1 398 ? 40.986 -6.531 28.727 1.00 45.05 371 ASP B C 1
ATOM 5638 O O . ASP B 1 398 ? 40.487 -5.702 29.493 1.00 43.72 371 ASP B O 1
ATOM 5643 N N . LYS B 1 399 ? 40.981 -6.390 27.402 1.00 37.89 372 LYS B N 1
ATOM 5644 C CA . LYS B 1 399 ? 40.348 -5.245 26.747 1.00 35.30 372 LYS B CA 1
ATOM 5645 C C . LYS B 1 399 ? 38.934 -5.569 26.290 1.00 40.70 372 LYS B C 1
ATOM 5646 O O . LYS B 1 399 ? 38.254 -4.710 25.734 1.00 41.77 372 LYS B O 1
ATOM 5652 N N . ASN B 1 400 ? 38.496 -6.807 26.505 1.00 36.30 373 ASN B N 1
ATOM 5653 C CA . ASN B 1 400 ? 37.184 -7.234 26.020 1.00 36.06 373 ASN B CA 1
ATOM 5654 C C . ASN B 1 400 ? 37.025 -6.996 24.514 1.00 41.07 373 ASN B C 1
ATOM 5655 O O . ASN B 1 400 ? 36.021 -6.446 24.054 1.00 37.35 373 ASN B O 1
ATOM 5660 N N . GLN B 1 401 ? 38.026 -7.411 23.746 1.00 33.59 374 GLN B N 1
ATOM 5661 C CA . GLN B 1 401 ? 37.927 -7.357 22.296 1.00 34.25 374 GLN B CA 1
ATOM 5662 C C . GLN B 1 401 ? 38.243 -8.741 21.746 1.00 34.07 374 GLN B C 1
ATOM 5663 O O . GLN B 1 401 ? 38.828 -9.557 22.448 1.00 35.59 374 GLN B O 1
ATOM 5669 N N . ARG B 1 402 ? 37.846 -9.005 20.505 1.00 34.45 375 ARG B N 1
ATOM 5670 C CA . ARG B 1 402 ? 38.245 -10.236 19.827 1.00 37.92 375 ARG B CA 1
ATOM 5671 C C . ARG B 1 402 ? 39.744 -10.184 19.549 1.00 32.23 375 ARG B C 1
ATOM 5672 O O . ARG B 1 402 ? 40.327 -9.106 19.486 1.00 32.65 375 ARG B O 1
ATOM 5680 N N . MET B 1 403 ? 40.366 -11.349 19.404 1.00 32.36 376 MET B N 1
ATOM 5681 C CA . MET B 1 403 ? 41.788 -11.440 19.052 1.00 34.05 376 MET B CA 1
ATOM 5682 C C . MET B 1 403 ? 42.127 -10.731 17.731 1.00 29.78 376 MET B C 1
ATOM 5683 O O . MET B 1 403 ? 43.204 -10.146 17.599 1.00 33.61 376 MET B O 1
ATOM 5688 N N . VAL B 1 404 ? 41.232 -10.799 16.744 1.00 27.56 377 VAL B N 1
ATOM 5689 C CA . VAL B 1 404 ? 41.516 -10.165 15.455 1.00 27.25 377 VAL B CA 1
ATOM 5690 C C . VAL B 1 404 ? 41.499 -8.651 15.599 1.00 29.61 377 VAL B C 1
ATOM 5691 O O . VAL B 1 404 ? 42.225 -7.953 14.897 1.00 32.01 377 VAL B O 1
ATOM 5695 N N . GLU B 1 405 ? 40.681 -8.155 16.526 1.00 30.66 378 GLU B N 1
ATOM 5696 C CA . GLU B 1 405 ? 40.658 -6.732 16.863 1.00 31.88 378 GLU B CA 1
ATOM 5697 C C . GLU B 1 405 ? 41.974 -6.294 17.506 1.00 28.48 378 GLU B C 1
ATOM 5698 O O . GLU B 1 405 ? 42.537 -5.284 17.141 1.00 31.20 378 GLU B O 1
ATOM 5704 N N . ILE B 1 406 ? 42.467 -7.064 18.464 1.00 29.21 379 ILE B N 1
ATOM 5705 C CA . ILE B 1 406 ? 43.787 -6.792 19.015 1.00 29.82 379 ILE B CA 1
ATOM 5706 C C . ILE B 1 406 ? 44.843 -6.778 17.915 1.00 29.02 379 ILE B C 1
ATOM 5707 O O . ILE B 1 406 ? 45.685 -5.898 17.866 1.00 29.12 379 ILE B O 1
ATOM 5712 N N . ALA B 1 407 ? 44.809 -7.783 17.048 1.00 30.00 380 ALA B N 1
ATOM 5713 C CA . ALA B 1 407 ? 45.814 -7.914 16.004 1.00 32.21 380 ALA B CA 1
ATOM 5714 C C . ALA B 1 407 ? 45.764 -6.739 15.041 1.00 31.85 380 ALA B C 1
ATOM 5715 O O . ALA B 1 407 ? 46.801 -6.221 14.644 1.00 30.66 380 ALA B O 1
ATOM 5717 N N . ARG B 1 408 ? 44.562 -6.316 14.664 1.00 33.03 381 ARG B N 1
ATOM 5718 C CA . ARG B 1 408 ? 44.437 -5.186 13.753 1.00 31.65 381 ARG B CA 1
ATOM 5719 C C . ARG B 1 408 ? 45.012 -3.949 14.430 1.00 34.07 381 ARG B C 1
ATOM 5720 O O . ARG B 1 408 ? 45.726 -3.169 13.806 1.00 31.91 381 ARG B O 1
ATOM 5728 N N . ALA B 1 409 ? 44.700 -3.781 15.713 1.00 28.86 382 ALA B N 1
ATOM 5729 C CA . ALA B 1 409 ? 45.215 -2.647 16.484 1.00 35.29 382 ALA B CA 1
ATOM 5730 C C . ALA B 1 409 ? 46.746 -2.611 16.468 1.00 36.05 382 ALA B C 1
ATOM 5731 O O . ALA B 1 409 ? 47.352 -1.570 16.204 1.00 31.87 382 ALA B O 1
ATOM 5733 N N . LEU B 1 410 ? 47.363 -3.755 16.743 1.00 29.21 383 LEU B N 1
ATOM 5734 C CA . LEU B 1 410 ? 48.823 -3.860 16.727 1.00 35.55 383 LEU B CA 1
ATOM 5735 C C . LEU B 1 410 ? 49.401 -3.508 15.357 1.00 41.37 383 LEU B C 1
ATOM 5736 O O . LEU B 1 410 ? 50.444 -2.861 15.257 1.00 35.08 383 LEU B O 1
ATOM 5741 N N . LEU B 1 411 ? 48.729 -3.953 14.300 1.00 35.89 384 LEU B N 1
ATOM 5742 C CA . LEU B 1 411 ? 49.216 -3.700 12.956 1.00 38.53 384 LEU B CA 1
ATOM 5743 C C . LEU B 1 411 ? 49.032 -2.242 12.536 1.00 38.58 384 LEU B C 1
ATOM 5744 O O . LEU B 1 411 ? 49.761 -1.761 11.670 1.00 34.90 384 LEU B O 1
ATOM 5749 N N . THR B 1 412 ? 48.072 -1.531 13.124 1.00 33.05 385 THR B N 1
ATOM 5750 C CA . THR B 1 412 ? 47.904 -0.146 12.704 1.00 36.59 385 THR B CA 1
ATOM 5751 C C . THR B 1 412 ? 48.957 0.780 13.307 1.00 39.02 385 THR B C 1
ATOM 5752 O O . THR B 1 412 ? 49.305 1.793 12.707 1.00 42.99 385 THR B O 1
ATOM 5756 N N . VAL B 1 413 ? 49.478 0.432 14.478 1.00 37.34 386 VAL B N 1
ATOM 5757 C CA . VAL B 1 413 ? 50.457 1.295 15.127 1.00 40.65 386 VAL B CA 1
ATOM 5758 C C . VAL B 1 413 ? 51.850 0.689 15.077 1.00 44.69 386 VAL B C 1
ATOM 5759 O O . VAL B 1 413 ? 52.700 0.985 15.908 1.00 46.26 386 VAL B O 1
ATOM 5763 N N . LYS B 1 414 ? 52.091 -0.160 14.092 1.00 45.37 387 LYS B N 1
ATOM 5764 C CA . LYS B 1 414 ? 53.359 -0.866 14.053 1.00 59.11 387 LYS B CA 1
ATOM 5765 C C . LYS B 1 414 ? 54.527 0.057 13.709 1.00 56.37 387 LYS B C 1
ATOM 5766 O O . LYS B 1 414 ? 55.686 -0.314 13.880 1.00 67.12 387 LYS B O 1
ATOM 5772 N N . ALA B 1 415 ? 54.232 1.263 13.239 1.00 53.66 388 ALA B N 1
ATOM 5773 C CA . ALA B 1 415 ? 55.292 2.241 13.035 1.00 55.33 388 ALA B CA 1
ATOM 5774 C C . ALA B 1 415 ? 56.028 2.525 14.349 1.00 59.67 388 ALA B C 1
ATOM 5775 O O . ALA B 1 415 ? 57.187 2.929 14.344 1.00 65.70 388 ALA B O 1
ATOM 5777 N N . LEU B 1 416 ? 55.359 2.296 15.474 1.00 58.52 389 LEU B N 1
ATOM 5778 C CA . LEU B 1 416 ? 55.958 2.534 16.786 1.00 59.58 389 LEU B CA 1
ATOM 5779 C C . LEU B 1 416 ? 56.862 1.395 17.278 1.00 68.28 389 LEU B C 1
ATOM 5780 O O . LEU B 1 416 ? 57.454 1.490 18.354 1.00 73.06 389 LEU B O 1
ATOM 5785 N N . TRP B 1 417 ? 56.964 0.320 16.501 1.00 67.38 390 TRP B N 1
ATOM 5786 C CA . TRP B 1 417 ? 57.768 -0.838 16.904 1.00 70.39 390 TRP B CA 1
ATOM 5787 C C . TRP B 1 417 ? 59.150 -0.875 16.251 1.00 68.06 390 TRP B C 1
ATOM 5788 O O . TRP B 1 417 ? 59.469 -0.053 15.390 1.00 65.02 390 TRP B O 1
#

B-factor: mean 44.53, std 12.58, range [21.97, 114.88]

Radius of gyration: 28.13 Å; Cα contacts (8 Å, |Δi|>4): 835; chains: 2; bounding box: 65×88×59 Å

Organism: Klebsiella oxytoca (NCBI:txid571)

Secondary structure (DSSP, 8-state):
-HHHHHHHHHHHHHHHHGGGHHHHHHHHHHHHHHHHHHHHHHHHHHHHHHTTSSS-HHHHHHHHHHHHHHHHHHHHHHHHHHTT--HHHHHHHHHHHHHGGGHHHHHHHHHHT-S-HHHHHHHHHHHHHHHHTHHHHHGGG---HHHHHHHHHHHHHHHHHHHHHHHHHHHHHHHHHT---HHHHHHHHHHHHHHHHHHHHHHHHS-HHHHHHHHHHS---HHHHHHHHHHHSSPPP--TTHHHHHHHHHHHHHHHHHHHHHHHHHHHHHHHHHHHHT--HHHHHHHHH-HHHHHHHHHHHHHHHHHH-HHHHHHHHHHHHHHHHHHHHHS---HHHHHHHHHHHHHHHT--HHHHHHHHHHTGGGT-/-HHHHHHHHHHHHHHHHHTTHHHHHHHHHHHHHHHHHHHHHHHHHHHHHHTTSSS-HHHHHHHHHHHHHHHHHHHHHHGGGTTT--HHHHHHHHHHHHHTTHHHHHHHHHHHT-S-HHHHHHHHHHHHHHHHTHHHHHHTT---HHHHHHHHHHHHHHHHHHHHHHHHHHHHHHHHHT---HHHHHHHHHHHHHHHHHHHHHHHHS-HHHHHHHHHHS---HHHHHHHHHHHHSPPP-STTHHHHHHHHHHHHHHHHHHHHHHHHHHHHHHHHHHHT---HHHHHHHHH-HHHHHHHHHHHHHHHHHT-HHHHHHHHHHHHHHHHHHHHHS---HHHHHHHHHHHHHHHT--HHHHHHHHHHTGGG-

Foldseek 3Di:
DVVVVVVVVLVVLQLVLLVCLQLLLQLLVLLLQLLLLLLQLLLLLLCCLLLVNDDNPVSNVVSVVSNVVSVVVNVVSVPSVVVVDDPVLVVLVCLLVVLVVCVVVLSVCSNVSVDHSVRSNLSSLSSSLSSLVSQLSSLVSNQFLLLNLLSLLLSLLSLLLSLLSVLLSLLLVQQSVQHDDPVSLLLNLLSVLLSLLSNVSNCVRDDPVLVVLCCVQQPDDPLLVVSNVCRLDDGHDPPNRPVSVVSNVVSVSNSVSSVVSSVVSSVVSNVVSVVSNVDVVVVVVCSRPVPVSSVSSVVSSVSSVLSSDPVSVVVLVVLLQVQLVLCCPLPVDDSSRSNVVLSVVCVVVSHRSSVSSVVCVVPSVVSD/DVVVVVVVVVVVLQLVLLVCLQLLLQLLVLLLQLLLLLLQLLLLLLCCLLLVNPDSPVSNVVSVVSNVVSVVSNVVSCVVCPPPPDPVLVVLVVQLVVLVVCVVVLSVCSVVSVDHSVGSSLSSLSSSLSSLVSQLSSLVSNQALLLSLLSLLLSLLSLLLSLLSVLLSLLLVQVSVQHQDPVSLLLNLLSVLLSLLSVVLNVVRDDPVLVVLCCVQQPDDPLLVVSNCCRLPHGHDPPNRPVSVVSNVVSVSNSVSSVVSSSVSSVVSSVVSVVPNVDVPVVVVCSRRVVVSSVSSVVSSVSSVLSSDPVSVVVLVVLLQVLLVLCCPPVVADSSRSSVVLSVVCVVVSHRSSVSSVVCVVVVVVD